Protein AF-A0A813L1Q0-F1 (afdb_monomer)

Nearest PDB structures (foldseek):
  6o0w-assembly1_A  TM=3.152E-01  e=8.231E-01  Vitis rotundifolia

pLDDT: mean 77.48, std 22.41, range [24.61, 98.75]

Secondary structure (DSSP, 8-state):
------------PPPTHHHHHHHHHHHHHHHHHHHHHHH--TTT-S---HHHHHHHHHHH-EEEEHHHHHSGGG-HHHHHHHH-TTSTT--GGGTEEEHHHHHGGGS---------------------------------------------PPPPPPPEEEEEE--SPPTTHHHHH-TT--HHHHHHHHHHHHHHHHHHHHHS-GGGGGG-EEE-HHHHS-SS-HHHHHHHHHTHHHHHHH-SEEEEE--TTGGGBHHHHHHHHHHHHHS-GGGEEEE-TTT-STTTHHHHHHHHHT--GGG-B-SSTHHHHHHHHHHHHHBS-HHHHHHHHHHHHHHHHHHHHHTSSSS-SHHHHHHHHHHHHHTT-HHHHHHHHHHHHHHHHHHHHHHHHH--TT-TTTTTTTS-TTTHHHHHHHHHHHHHHHIIIIIHHHHHHHHHHHB-HHHHHHHHHHHHTTS------------PPPP-

Sequence (476 aa):
MFVSSCKSEALCEPSKVVKHRQKGVDSMLEAKGAEVHAIYDPSKGIASTDPERMAISRVLFRGVAASRVAAPWHDEAAMGKASQFWHPDSKLDEYYAWSTDLTVSTETQTSSSSKHDNKNNNNNNLNNNNHNNNNSNNNNSSNNKSRSRNGRRHPAPIKIAFLSHNWNQPGNWDAVMGKGCSYASIKAAEICGVAKDLAALEFGDYTRWPEIHFWVDKCCIPQGDPELMAWCLDLLEEFIALSDRLVVVLSWSYFERLWCVYEWVCFLVHKKASSITLCSDAFLRSRTLPLLLDSVKNFSLANCKCCVESDRQALEHKVDTYYVSRVAFEQLLKFTAIAFIARDMASKRSASGADAIAPWVELSEECGFADLAVCLTSLVGQLSSWRQDLGMRAGGQEDIQTAVTDAGAGCQEDVQTAIQQKVEAWFAKDIDPLIEALKSDAVRDQARLTSKRMMTRGHGLTTQASTVPDVAAGPR

Radius of gyration: 27.19 Å; Cα contacts (8 Å, |Δi|>4): 478; chains: 1; bounding box: 73×72×100 Å

Foldseek 3Di:
DDDDDDDDDDDDDDDPVVVVVVVVQLVVLVVLLVVLVVLDDLVVPPPDDLVSLLVSVLSLAKWFFLVLVLPCLVPPVSLVLLLVSNDSPRPPVVTIDHSVNLPVLPPPDPDPDDDDDDDDDDDDDDDDDDDDDDDDDDPDPDPPPDPDDPDPDRDHRAAEAEEFEDSDDDPCCCVLVNPPDDPSNLLSVLSLVVLLVVCCVPPVGSVCSSSHTYDYLSSSFNPPDPSSNVVVVVSLLSNLLRHQAYEYADALCQLQALVRLLSVLSNVLQDFLLRYHYSCVSRLDPSNVVSNLCSLLPRASVRHDYPDVVVSVVSVVVLVVWWPDSVLSSLLSSLSSLLNLLLNLQLDPPNPADVSNVSSLVSCVVSVNPLSSVLSVVSRVVSVVLLVVVVVVLDPDDDVVPCPPPPDPPPVVVSSVSSNVVSSVSCVPRPRVVSVVSCVNITDPVSSVSSVVSNPVPPPPPPPPPPDPPDDDDDD

Solvent-accessible surface area (backbone atoms only — not comparable to full-atom values): 28516 Å² total; per-residue (Å²): 142,86,82,84,86,87,85,88,86,80,92,74,83,84,60,79,74,56,59,67,56,47,60,58,51,55,56,50,49,54,50,53,51,49,50,50,52,72,69,55,52,84,91,63,60,89,80,59,56,74,70,52,52,47,53,53,36,40,78,64,36,51,19,37,27,37,57,67,55,42,68,32,62,82,34,67,67,54,39,47,59,56,17,39,69,84,44,92,86,48,71,55,78,83,53,44,52,48,47,62,73,46,60,60,73,77,72,87,73,85,79,77,83,75,89,75,91,77,90,81,79,88,82,90,80,90,84,84,86,84,88,81,92,80,91,75,94,74,90,74,86,74,85,76,83,71,84,73,71,89,67,84,73,66,76,74,68,76,65,32,29,33,51,44,55,61,89,70,72,54,94,59,42,49,79,75,73,34,79,89,62,51,62,45,58,52,51,25,51,38,54,51,50,52,27,22,55,51,17,32,73,75,68,74,36,40,87,48,15,52,73,35,23,31,30,38,64,71,46,67,38,45,78,90,39,72,68,62,25,51,55,49,61,72,43,43,67,48,49,51,58,71,31,70,30,40,38,33,47,46,46,52,58,28,64,43,26,46,65,44,50,47,54,55,53,53,38,55,66,59,45,61,72,87,38,52,46,80,38,31,74,92,43,64,38,88,89,38,40,63,51,36,52,50,33,50,73,68,54,49,79,89,74,30,42,58,97,51,69,75,53,46,60,59,53,50,49,49,46,62,66,35,22,69,36,70,66,37,47,49,50,54,46,41,54,50,49,48,52,52,52,47,50,51,42,68,43,38,84,85,44,76,54,49,76,66,45,46,66,50,29,54,50,26,47,76,71,69,36,56,71,57,22,52,49,49,53,49,46,41,61,46,54,56,52,55,52,50,58,49,50,58,71,76,43,75,93,80,62,76,90,74,49,78,83,75,67,64,79,74,69,66,56,53,59,51,52,53,47,29,53,52,45,53,52,47,40,62,65,68,42,45,59,55,52,52,51,51,47,65,68,17,45,31,69,66,45,50,51,53,36,51,55,64,59,63,62,73,82,62,82,69,79,72,74,75,76,73,76,82,78,79,82,77,88,131

Mean predicted aligned error: 10.97 Å

Organism: Polarella glacialis (NCBI:txid89957)

InterPro domains:
  IPR035897 Toll/interleukin-1 receptor homology (TIR) domain superfamily [G3DSA:3.40.50.10140] (109-310)
  IPR035897 Toll/interleukin-1 receptor homology (TIR) domain superfamily [SSF52200] (218-274)

Structure (mmCIF, N/CA/C/O backbone):
data_AF-A0A813L1Q0-F1
#
_entry.id   AF-A0A813L1Q0-F1
#
loop_
_atom_site.group_PDB
_atom_site.id
_atom_site.type_symbol
_atom_site.label_atom_id
_atom_site.label_alt_id
_atom_site.label_comp_id
_atom_site.label_asym_id
_atom_site.label_entity_id
_atom_site.label_seq_id
_atom_site.pdbx_PDB_ins_code
_atom_site.Cartn_x
_atom_site.Cartn_y
_atom_site.Cartn_z
_atom_site.occupancy
_atom_site.B_iso_or_equiv
_atom_site.auth_seq_id
_atom_site.auth_comp_id
_atom_site.auth_asym_id
_atom_site.auth_atom_id
_atom_site.pdbx_PDB_model_num
ATOM 1 N N . MET A 1 1 ? 5.739 -26.590 -23.202 1.00 33.69 1 MET A N 1
ATOM 2 C CA . MET A 1 1 ? 6.119 -27.997 -22.957 1.00 33.69 1 MET A CA 1
ATOM 3 C C . MET A 1 1 ? 7.527 -28.002 -22.403 1.00 33.69 1 MET A C 1
ATOM 5 O O . MET A 1 1 ? 8.412 -27.624 -23.144 1.00 33.69 1 MET A O 1
ATOM 9 N N . PHE A 1 2 ? 7.682 -28.304 -21.114 1.00 28.30 2 PHE A N 1
ATOM 10 C CA . PHE A 1 2 ? 8.849 -28.894 -20.438 1.00 28.30 2 PHE A CA 1
ATOM 11 C C . PHE A 1 2 ? 8.583 -28.728 -18.935 1.00 28.30 2 PHE A C 1
ATOM 13 O O . PHE A 1 2 ? 8.821 -27.671 -18.363 1.00 28.30 2 PHE A O 1
ATOM 20 N N . VAL A 1 3 ? 8.006 -29.758 -18.315 1.00 25.67 3 VAL A N 1
ATOM 21 C CA . VAL A 1 3 ? 7.976 -29.919 -16.857 1.00 25.67 3 VAL A CA 1
ATOM 22 C C . VAL A 1 3 ? 8.558 -31.301 -16.602 1.00 25.67 3 VAL A C 1
ATOM 24 O O . VAL A 1 3 ? 7.920 -32.313 -16.886 1.00 25.67 3 VAL A O 1
ATOM 27 N N . SER A 1 4 ? 9.819 -31.325 -16.177 1.00 25.67 4 SER A N 1
ATOM 28 C CA . SER A 1 4 ? 10.521 -32.536 -15.760 1.00 25.67 4 SER A CA 1
ATOM 29 C C . SER A 1 4 ? 10.165 -32.838 -14.305 1.00 25.67 4 SER A C 1
ATOM 31 O O . SER A 1 4 ? 10.229 -31.965 -13.442 1.00 25.67 4 SER A O 1
ATOM 33 N N . SER A 1 5 ? 9.744 -34.076 -14.068 1.00 27.94 5 SER A N 1
ATOM 34 C CA . SER A 1 5 ? 9.285 -34.623 -12.795 1.00 27.94 5 SER A CA 1
ATOM 35 C C . SER A 1 5 ? 10.473 -35.059 -11.934 1.00 27.94 5 SER A C 1
ATOM 37 O O . SER A 1 5 ? 11.123 -36.048 -12.262 1.00 27.94 5 SER A O 1
ATOM 39 N N . CYS A 1 6 ? 10.692 -34.407 -10.790 1.00 24.61 6 CYS A N 1
ATOM 40 C CA . CYS A 1 6 ? 11.502 -34.952 -9.697 1.00 24.61 6 CYS A CA 1
ATOM 41 C C . CYS A 1 6 ? 10.579 -35.487 -8.593 1.00 24.61 6 CYS A C 1
ATOM 43 O O . CYS A 1 6 ? 9.930 -34.719 -7.887 1.00 24.61 6 CYS A O 1
ATOM 45 N N . LYS A 1 7 ? 10.534 -36.815 -8.442 1.00 30.59 7 LYS A N 1
ATOM 46 C CA . LYS A 1 7 ? 9.985 -37.519 -7.275 1.00 30.59 7 LYS A CA 1
ATOM 47 C C . LYS A 1 7 ? 11.082 -38.395 -6.677 1.00 30.59 7 LYS A C 1
ATOM 49 O O . LYS A 1 7 ? 11.454 -39.374 -7.311 1.00 30.59 7 LYS A O 1
ATOM 54 N N . SER A 1 8 ? 11.515 -38.081 -5.457 1.00 27.61 8 SER A N 1
ATOM 55 C CA . SER A 1 8 ? 11.885 -39.063 -4.424 1.00 27.61 8 SER A CA 1
ATOM 56 C C . SER A 1 8 ? 12.266 -38.328 -3.132 1.00 27.61 8 SER A C 1
ATOM 58 O O . SER A 1 8 ? 13.352 -37.760 -3.053 1.00 27.61 8 SER A O 1
ATOM 60 N N . GLU A 1 9 ? 11.408 -38.368 -2.113 1.00 30.14 9 GLU A N 1
ATOM 61 C CA . GLU A 1 9 ? 11.810 -38.097 -0.728 1.00 30.14 9 GLU A CA 1
ATOM 62 C C . GLU A 1 9 ? 11.663 -39.386 0.078 1.00 30.14 9 GLU A C 1
ATOM 64 O O . GLU A 1 9 ? 10.601 -40.009 0.117 1.00 30.14 9 GLU A O 1
ATOM 69 N N . ALA A 1 10 ? 12.781 -39.804 0.666 1.00 29.22 10 ALA A N 1
ATOM 70 C CA . ALA A 1 10 ? 12.874 -40.914 1.594 1.00 29.22 10 ALA A CA 1
ATOM 71 C C . ALA A 1 10 ? 12.484 -40.439 3.002 1.00 29.22 10 ALA A C 1
ATOM 73 O O . ALA A 1 10 ? 12.915 -39.380 3.456 1.00 29.22 10 ALA A O 1
ATOM 74 N N . LEU A 1 11 ? 11.681 -41.248 3.693 1.00 29.25 11 LEU A N 1
ATOM 75 C CA . LEU A 1 11 ? 11.296 -41.055 5.090 1.00 29.25 11 LEU A CA 1
ATOM 76 C C . LEU A 1 11 ? 12.528 -41.203 5.994 1.00 29.25 11 LEU A C 1
ATOM 78 O O . LEU A 1 11 ? 13.115 -42.280 6.079 1.00 29.25 11 LEU A O 1
ATOM 82 N N . CYS A 1 12 ? 12.908 -40.120 6.670 1.00 30.31 12 CYS A N 1
ATOM 83 C CA . CYS A 1 12 ? 13.962 -40.098 7.680 1.00 30.31 12 CYS A CA 1
ATOM 84 C C . CYS A 1 12 ? 13.307 -39.994 9.068 1.00 30.31 12 CYS A C 1
ATOM 86 O O . CYS A 1 12 ? 12.545 -39.059 9.320 1.00 30.31 12 CYS A O 1
ATOM 88 N N . GLU A 1 13 ? 13.561 -40.957 9.959 1.00 31.22 13 GLU A N 1
ATOM 89 C CA . GLU A 1 13 ? 13.036 -40.926 11.330 1.00 31.22 13 GLU A CA 1
ATOM 90 C C . GLU A 1 13 ? 13.656 -39.777 12.155 1.00 31.22 13 GLU A C 1
ATOM 92 O O . GLU A 1 13 ? 14.865 -39.532 12.076 1.00 31.22 13 GLU A O 1
ATOM 97 N N . PRO A 1 14 ? 12.871 -39.072 12.992 1.00 34.09 14 PRO A N 1
ATOM 98 C CA . PRO A 1 14 ? 13.373 -37.950 13.775 1.00 34.09 14 PRO A CA 1
ATOM 99 C C . PRO A 1 14 ? 14.296 -38.395 14.923 1.00 34.09 14 PRO A C 1
ATOM 101 O O . PRO A 1 14 ? 13.927 -39.164 15.812 1.00 34.09 14 PRO A O 1
ATOM 104 N N . SER A 1 15 ? 15.507 -37.833 14.928 1.00 39.00 15 SER A N 1
ATOM 105 C CA . SER A 1 15 ? 16.530 -37.989 15.971 1.00 39.00 15 SER A CA 1
ATOM 106 C C . SER A 1 15 ? 16.038 -37.569 17.368 1.00 39.00 15 SER A C 1
ATOM 108 O O . SER A 1 15 ? 15.312 -36.586 17.531 1.00 39.00 15 SER A O 1
ATOM 110 N N . LYS A 1 16 ? 16.519 -38.261 18.415 1.00 40.25 16 LYS A N 1
ATOM 111 C CA . LYS A 1 16 ? 16.224 -38.004 19.845 1.00 40.25 16 LYS A CA 1
ATOM 112 C C . LYS A 1 16 ? 16.522 -36.565 20.310 1.00 40.25 16 LYS A C 1
ATOM 114 O O . LYS A 1 16 ? 15.974 -36.142 21.324 1.00 40.25 16 LYS A O 1
ATOM 119 N N . VAL A 1 17 ? 17.322 -35.802 19.560 1.00 41.31 17 VAL A N 1
ATOM 120 C CA . VAL A 1 17 ? 17.617 -34.376 19.815 1.00 41.31 17 VAL A CA 1
ATOM 121 C C . VAL A 1 17 ? 16.367 -33.487 19.680 1.00 41.31 17 VAL A C 1
ATOM 123 O O . VAL A 1 17 ? 16.271 -32.456 20.340 1.00 41.31 17 VAL A O 1
ATOM 126 N N . VAL A 1 18 ? 15.360 -33.910 18.908 1.00 47.03 18 VAL A N 1
ATOM 127 C CA . VAL A 1 18 ? 14.119 -33.142 18.693 1.00 47.03 18 VAL A CA 1
ATOM 128 C C . VAL A 1 18 ? 13.242 -33.084 19.956 1.00 47.03 18 VAL A C 1
ATOM 130 O O . VAL A 1 18 ? 12.602 -32.068 20.215 1.00 47.03 18 VAL A O 1
ATOM 133 N N . LYS A 1 19 ? 13.258 -34.120 20.809 1.00 44.34 19 LYS A N 1
ATOM 134 C CA . LYS A 1 19 ? 12.325 -34.223 21.950 1.00 44.34 19 LYS A CA 1
ATOM 135 C C . LYS A 1 19 ? 12.599 -33.230 23.085 1.00 44.34 19 LYS A C 1
ATOM 137 O O . LYS A 1 19 ? 11.656 -32.759 23.712 1.00 44.34 19 LYS A O 1
ATOM 142 N N . HIS A 1 20 ? 13.862 -32.890 23.353 1.00 46.22 20 HIS A N 1
ATOM 143 C CA . HIS A 1 20 ? 14.191 -31.914 24.403 1.00 46.22 20 HIS A CA 1
ATOM 144 C C . HIS A 1 20 ? 13.903 -30.472 23.984 1.00 46.22 20 HIS A C 1
ATOM 146 O O . HIS A 1 20 ? 13.525 -29.667 24.830 1.00 46.22 20 HIS A O 1
ATOM 152 N N . ARG A 1 21 ? 14.033 -30.158 22.689 1.00 44.69 21 ARG A N 1
ATOM 153 C CA . ARG A 1 21 ? 13.688 -28.837 22.155 1.00 44.69 21 ARG A CA 1
ATOM 154 C C . ARG A 1 21 ? 12.174 -28.611 22.172 1.00 44.69 21 ARG A C 1
ATOM 156 O O . ARG A 1 21 ? 11.744 -27.526 22.536 1.00 44.69 21 ARG A O 1
ATOM 163 N N . GLN A 1 22 ? 11.391 -29.653 21.884 1.00 47.88 22 GLN A N 1
ATOM 164 C CA . GLN A 1 22 ? 9.927 -29.590 21.885 1.00 47.88 22 GLN A CA 1
ATOM 165 C C . GLN A 1 22 ? 9.352 -29.206 23.261 1.00 47.88 22 GLN A C 1
ATOM 167 O O . GLN A 1 22 ? 8.573 -28.270 23.356 1.00 47.88 22 GLN A O 1
ATOM 172 N N . LYS A 1 23 ? 9.828 -29.829 24.351 1.00 56.72 23 LYS A N 1
ATOM 173 C CA . LYS A 1 23 ? 9.300 -29.570 25.705 1.00 56.72 23 LYS A CA 1
ATOM 174 C C . LYS A 1 23 ? 9.522 -28.129 26.200 1.00 56.72 23 LYS A C 1
ATOM 176 O O . LYS A 1 23 ? 8.751 -27.638 27.016 1.00 56.72 23 LYS A O 1
ATOM 181 N N . GLY A 1 24 ? 10.589 -27.467 25.741 1.00 61.06 24 GLY A N 1
ATOM 182 C CA . GLY A 1 24 ? 10.847 -26.057 26.060 1.00 61.06 24 GLY A CA 1
ATOM 183 C C . GLY A 1 24 ? 9.941 -25.098 25.285 1.00 61.06 24 GLY A C 1
ATOM 184 O O . GLY A 1 24 ? 9.500 -24.101 25.847 1.00 61.06 24 GLY A O 1
ATOM 185 N N . VAL A 1 25 ? 9.636 -25.434 24.028 1.00 48.34 25 VAL A N 1
ATOM 186 C CA . VAL A 1 25 ? 8.703 -24.685 23.175 1.00 48.34 25 VAL A CA 1
ATOM 187 C C . VAL A 1 25 ? 7.291 -24.769 23.753 1.00 48.34 25 VAL A C 1
ATOM 189 O O . VAL A 1 25 ? 6.705 -23.735 24.048 1.00 48.34 25 VAL A O 1
ATOM 192 N N . ASP A 1 26 ? 6.792 -25.973 24.046 1.00 47.88 26 ASP A N 1
ATOM 193 C CA . ASP A 1 26 ? 5.422 -26.170 24.546 1.00 47.88 26 ASP A CA 1
ATOM 194 C C . ASP A 1 26 ? 5.159 -25.377 25.851 1.00 47.88 26 ASP A C 1
ATOM 196 O O . ASP A 1 26 ? 4.150 -24.688 25.976 1.00 47.88 26 ASP A O 1
ATOM 200 N N . SER A 1 27 ? 6.118 -25.363 26.789 1.00 64.25 27 SER A N 1
ATOM 201 C CA . S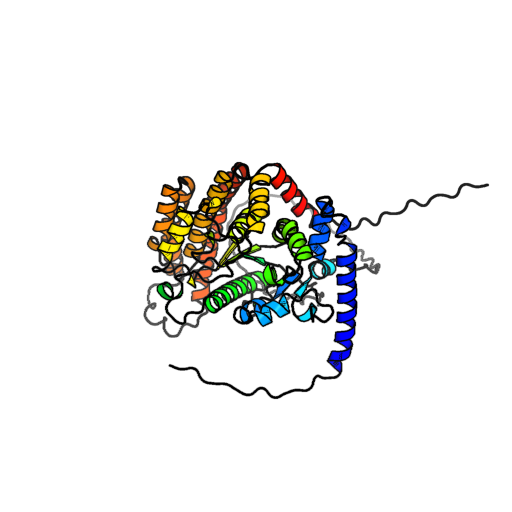ER A 1 27 ? 6.011 -24.591 28.042 1.00 64.25 27 SER A CA 1
ATOM 202 C C . SER A 1 27 ? 6.008 -23.072 27.833 1.00 64.25 27 SER A C 1
ATOM 204 O O . SER A 1 27 ? 5.374 -22.353 28.606 1.00 64.25 27 SER A O 1
ATOM 206 N N . MET A 1 28 ? 6.731 -22.563 26.833 1.00 56.03 28 MET A N 1
ATOM 207 C CA . MET A 1 28 ? 6.727 -21.135 26.508 1.00 56.03 28 MET A CA 1
ATOM 208 C C . MET A 1 28 ? 5.405 -20.728 25.846 1.00 56.03 28 MET A C 1
ATOM 210 O O . MET A 1 28 ? 4.895 -19.642 26.114 1.00 56.03 28 MET A O 1
ATOM 214 N N . LEU A 1 29 ? 4.840 -21.602 25.009 1.00 51.16 29 LEU A N 1
ATOM 215 C CA . LEU A 1 29 ? 3.561 -21.374 24.339 1.00 51.16 29 LEU A CA 1
ATOM 216 C C . LEU A 1 29 ? 2.393 -21.375 25.325 1.00 51.16 29 LEU A C 1
ATOM 218 O O . LEU A 1 29 ? 1.555 -20.480 25.252 1.00 51.16 29 LEU A O 1
ATOM 222 N N . GLU A 1 30 ? 2.379 -22.290 26.298 1.00 62.97 30 GLU A N 1
ATOM 223 C CA . GLU A 1 30 ? 1.413 -22.256 27.404 1.00 62.97 30 GLU A CA 1
ATOM 224 C C . GLU A 1 30 ? 1.516 -20.950 28.206 1.00 62.97 30 GLU A C 1
ATOM 226 O O . GLU A 1 30 ? 0.495 -20.344 28.526 1.00 62.97 30 GLU A O 1
ATOM 231 N N . ALA A 1 31 ? 2.734 -20.470 28.481 1.00 69.19 31 ALA A N 1
ATOM 232 C CA . ALA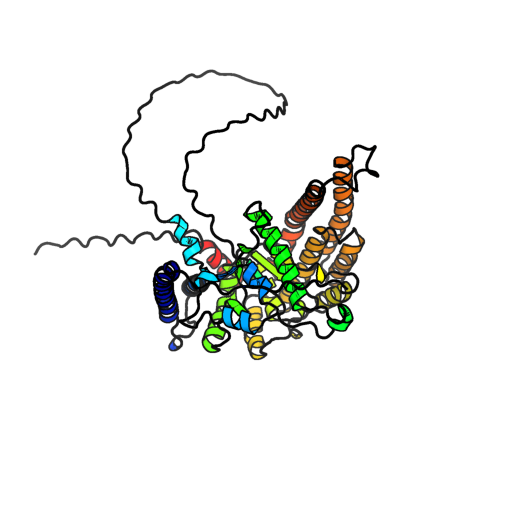 A 1 31 ? 2.943 -19.213 29.199 1.00 69.19 31 ALA A CA 1
ATOM 233 C C . ALA A 1 31 ? 2.459 -17.988 28.400 1.00 69.19 31 ALA A C 1
ATOM 235 O O . ALA A 1 31 ? 1.763 -17.140 28.957 1.00 69.19 31 ALA A O 1
ATOM 236 N N . LYS A 1 32 ? 2.766 -17.912 27.096 1.00 63.72 32 LYS A N 1
ATOM 237 C CA . LYS A 1 32 ? 2.299 -16.828 26.210 1.00 63.72 32 LYS A CA 1
ATOM 238 C C . LYS A 1 32 ? 0.779 -16.879 26.015 1.00 63.72 32 LYS A C 1
ATOM 240 O O . LYS A 1 32 ? 0.122 -15.845 26.078 1.00 63.72 32 LYS A O 1
ATOM 245 N N . GLY A 1 33 ? 0.199 -18.068 25.842 1.00 65.31 33 GLY A N 1
ATOM 246 C CA . GLY A 1 33 ? -1.252 -18.258 25.781 1.00 65.31 33 GLY A CA 1
ATOM 247 C C . GLY A 1 33 ? -1.946 -17.839 27.079 1.00 65.31 33 GLY A C 1
ATOM 248 O O . GLY A 1 33 ? -2.956 -17.142 27.038 1.00 65.31 33 GLY A O 1
ATOM 249 N N . ALA A 1 34 ? -1.370 -18.181 28.234 1.00 69.19 34 ALA A N 1
ATOM 250 C CA . ALA A 1 34 ? -1.861 -17.738 29.535 1.00 69.19 34 ALA A CA 1
ATOM 251 C C . ALA A 1 34 ? -1.750 -16.216 29.718 1.00 69.19 34 ALA A C 1
ATOM 253 O O . ALA A 1 34 ? -2.662 -15.620 30.280 1.00 69.19 34 ALA A O 1
ATOM 254 N N . GLU A 1 35 ? -0.686 -15.576 29.223 1.00 68.44 35 GLU A N 1
ATOM 255 C CA . GLU A 1 35 ? -0.548 -14.114 29.227 1.00 68.44 35 GLU A CA 1
ATOM 256 C C . GLU A 1 35 ? -1.637 -13.454 28.373 1.00 68.44 35 GLU A C 1
ATOM 258 O O . GLU A 1 35 ? -2.305 -12.529 28.833 1.00 68.44 35 GLU A O 1
ATOM 263 N N . VAL A 1 36 ? -1.895 -13.981 27.172 1.00 65.75 36 VAL A N 1
ATOM 264 C CA . VAL A 1 36 ? -2.982 -13.491 26.316 1.00 65.75 36 VAL A CA 1
ATOM 265 C C . VAL A 1 36 ? -4.347 -13.696 26.971 1.00 65.75 36 VAL A C 1
ATOM 267 O O . VAL A 1 36 ? -5.150 -12.770 26.973 1.00 65.75 36 VAL A O 1
ATOM 270 N N . HIS A 1 37 ? -4.616 -14.856 27.572 1.00 67.06 37 HIS A N 1
ATOM 271 C CA . HIS A 1 37 ? -5.869 -15.102 28.292 1.00 67.06 37 HIS A CA 1
ATOM 272 C C . HIS A 1 37 ? -6.002 -14.272 29.575 1.00 67.06 37 HIS A C 1
ATOM 274 O O . HIS A 1 37 ? -7.110 -13.904 29.942 1.00 67.06 37 HIS A O 1
ATOM 280 N N . ALA A 1 38 ? -4.901 -13.949 30.257 1.00 68.06 38 ALA A N 1
ATOM 281 C CA . ALA A 1 38 ? -4.917 -13.065 31.422 1.00 68.06 38 ALA A CA 1
ATOM 282 C C . ALA A 1 38 ? -5.221 -11.611 31.033 1.00 68.06 38 ALA A C 1
ATOM 284 O O . ALA A 1 38 ? -5.825 -10.869 31.806 1.00 68.06 38 ALA A O 1
ATOM 285 N N . ILE A 1 39 ? -4.803 -11.218 29.831 1.00 67.88 39 ILE A N 1
ATOM 286 C CA . ILE A 1 39 ? -5.112 -9.934 29.208 1.00 67.88 39 ILE A CA 1
ATOM 287 C C . ILE A 1 39 ? -6.553 -9.906 28.667 1.00 67.88 39 ILE A C 1
ATOM 289 O O . ILE A 1 39 ? -7.223 -8.874 28.715 1.00 67.88 39 ILE A O 1
ATOM 293 N N . TYR A 1 40 ? -7.025 -11.030 28.131 1.00 64.62 40 TYR A N 1
ATOM 294 C CA . TYR A 1 40 ? -8.321 -11.161 27.481 1.00 64.62 40 TYR A CA 1
ATOM 295 C C . TYR A 1 40 ? -9.420 -11.518 28.488 1.00 64.62 40 TYR A C 1
ATOM 297 O O . TYR A 1 40 ? -9.614 -12.676 28.851 1.00 64.62 40 TYR A O 1
ATOM 305 N N . ASP A 1 41 ? -10.183 -10.506 28.900 1.00 70.12 41 ASP A N 1
ATOM 306 C CA . ASP A 1 41 ? -11.419 -10.683 29.660 1.00 70.12 41 ASP A CA 1
ATOM 307 C C . ASP A 1 41 ? -12.633 -10.333 28.776 1.00 70.12 41 ASP A C 1
ATOM 309 O O . ASP A 1 41 ? -12.976 -9.150 28.651 1.00 70.12 41 ASP A O 1
ATOM 313 N N . PRO A 1 42 ? -13.312 -11.328 28.166 1.00 63.25 42 PRO A N 1
ATOM 314 C CA . PRO A 1 42 ? -14.451 -11.080 27.280 1.00 63.25 42 PRO A CA 1
ATOM 315 C C . PRO A 1 42 ? -15.612 -10.371 27.991 1.00 63.25 42 PRO A C 1
ATOM 317 O O . PRO A 1 42 ? -16.420 -9.711 27.341 1.00 63.25 42 PRO A O 1
ATOM 320 N N . SER A 1 43 ? -15.677 -10.432 29.328 1.00 66.44 43 SER A N 1
ATOM 321 C CA . SER A 1 43 ? -16.720 -9.755 30.104 1.00 66.44 43 SER A CA 1
ATOM 322 C C . SER A 1 43 ? -16.507 -8.244 30.237 1.00 66.44 43 SER A C 1
ATOM 324 O O . SER A 1 43 ? -17.465 -7.513 30.495 1.00 66.44 43 SER A O 1
ATOM 326 N N . LYS A 1 44 ? -15.274 -7.754 30.050 1.00 63.88 44 LYS A N 1
ATOM 327 C CA . LYS A 1 44 ? -14.934 -6.330 30.206 1.00 63.88 44 LYS A CA 1
ATOM 328 C C . LYS A 1 44 ? -15.038 -5.525 28.911 1.00 63.88 44 LYS A C 1
ATOM 330 O O . LYS A 1 44 ? -15.047 -4.295 28.972 1.00 63.88 44 LYS A O 1
ATOM 335 N N . GLY A 1 45 ? -15.125 -6.193 27.757 1.00 64.06 45 GLY A N 1
ATOM 336 C CA . GLY A 1 45 ? -14.961 -5.548 26.453 1.00 64.06 45 GLY A CA 1
ATOM 337 C C . GLY A 1 45 ? -13.613 -4.819 26.335 1.00 64.06 45 GLY A C 1
ATOM 338 O O . GLY A 1 45 ? -12.776 -4.859 27.237 1.00 64.06 45 GLY A O 1
ATOM 339 N N . ILE A 1 46 ? -13.383 -4.105 25.231 1.00 57.91 46 ILE A N 1
ATOM 340 C CA . ILE A 1 46 ? -12.178 -3.269 25.077 1.00 57.91 46 ILE A CA 1
ATOM 341 C C . ILE A 1 46 ? -12.396 -1.913 25.755 1.00 57.91 46 ILE A C 1
ATOM 343 O O . ILE A 1 46 ? -12.337 -0.858 25.130 1.00 57.91 46 ILE A O 1
ATOM 347 N N . ALA A 1 47 ? -12.664 -1.916 27.058 1.00 53.09 47 ALA A N 1
ATOM 348 C CA . ALA A 1 47 ? -12.667 -0.702 27.874 1.00 53.09 47 ALA A CA 1
ATOM 349 C C . ALA A 1 47 ? -11.241 -0.350 28.341 1.00 53.09 47 ALA A C 1
ATOM 351 O O . ALA A 1 47 ? -11.022 0.036 29.487 1.00 53.09 47 ALA A O 1
ATOM 352 N N . SER A 1 48 ? -10.253 -0.526 27.465 1.00 63.72 48 SER A N 1
ATOM 353 C CA . SER A 1 48 ? -8.842 -0.355 27.793 1.00 63.72 48 SER A CA 1
ATOM 354 C C . SER A 1 48 ? -8.332 0.987 27.286 1.00 63.72 48 SER A C 1
ATOM 356 O O . SER A 1 48 ? -8.590 1.381 26.147 1.00 63.72 48 SER A O 1
ATOM 358 N N . THR A 1 49 ? -7.559 1.676 28.115 1.00 77.19 49 THR A N 1
ATOM 359 C CA . THR A 1 49 ? -6.869 2.914 27.725 1.00 77.19 49 THR A CA 1
ATOM 360 C C . THR A 1 49 ? -5.885 2.665 26.561 1.00 77.19 49 THR A C 1
ATOM 362 O O . THR A 1 49 ? -5.345 1.565 26.449 1.00 77.19 49 THR A O 1
ATOM 365 N N . ASP A 1 50 ? -5.580 3.669 25.720 1.00 79.50 50 ASP A N 1
ATOM 366 C CA . ASP A 1 50 ? -4.583 3.548 24.622 1.00 79.50 50 ASP A CA 1
ATOM 367 C C . ASP A 1 50 ? -3.273 2.810 25.011 1.00 79.50 50 ASP A C 1
ATOM 369 O O . ASP A 1 50 ? -2.756 2.024 24.214 1.00 79.50 50 ASP A O 1
ATOM 373 N N . PRO A 1 51 ? -2.686 3.035 26.209 1.00 83.44 51 PRO A N 1
ATOM 374 C CA . PRO A 1 51 ? -1.464 2.351 26.629 1.00 83.44 51 PRO A CA 1
ATOM 375 C C . PRO A 1 51 ? -1.635 0.841 26.795 1.00 83.44 51 PRO A C 1
ATOM 377 O O . PRO A 1 51 ? -0.730 0.086 26.450 1.00 83.44 51 PRO A O 1
ATOM 380 N N . GLU A 1 52 ? -2.778 0.421 27.329 1.00 84.50 52 GLU A N 1
ATOM 381 C CA . GLU A 1 52 ? -3.104 -0.983 27.539 1.00 84.50 52 GLU A CA 1
ATOM 382 C C . GLU A 1 52 ? -3.313 -1.662 26.187 1.00 84.50 52 GLU A C 1
ATOM 384 O O . GLU A 1 52 ? -2.620 -2.630 25.898 1.00 84.50 52 GLU A O 1
ATOM 389 N N . ARG A 1 53 ? -4.103 -1.063 25.284 1.00 87.62 53 ARG A N 1
ATOM 390 C CA . ARG A 1 53 ? -4.273 -1.554 23.901 1.00 87.62 53 ARG A CA 1
ATOM 391 C C . ARG A 1 53 ? -2.945 -1.808 23.197 1.00 87.62 53 ARG A C 1
ATOM 393 O O . ARG A 1 53 ? -2.756 -2.851 22.575 1.00 87.62 53 ARG A O 1
ATOM 400 N N . MET A 1 54 ? -1.996 -0.881 23.321 1.00 87.69 54 MET A N 1
ATOM 401 C CA . MET A 1 54 ? -0.674 -1.030 22.715 1.00 87.69 54 MET A CA 1
ATOM 402 C C . MET A 1 54 ? 0.161 -2.136 23.377 1.00 87.69 54 MET A C 1
ATOM 404 O O . MET A 1 54 ? 0.859 -2.869 22.679 1.00 87.69 54 MET A O 1
ATOM 408 N N . ALA A 1 55 ? 0.110 -2.276 24.704 1.00 85.38 55 ALA A N 1
ATOM 409 C CA . ALA A 1 55 ? 0.807 -3.354 25.410 1.00 85.38 55 ALA A CA 1
ATOM 410 C C . ALA A 1 55 ? 0.283 -4.728 24.969 1.00 85.38 55 ALA A C 1
ATOM 412 O O . ALA A 1 55 ? 1.066 -5.593 24.576 1.00 85.38 55 ALA A O 1
ATOM 413 N N . ILE A 1 56 ? -1.041 -4.867 24.921 1.00 85.00 56 ILE A N 1
ATOM 414 C CA . ILE A 1 56 ? -1.737 -6.042 24.397 1.00 85.00 56 ILE A CA 1
ATOM 415 C C . ILE A 1 56 ? -1.309 -6.316 22.960 1.00 85.00 56 ILE A C 1
ATOM 417 O O . ILE A 1 56 ? -0.915 -7.427 22.623 1.00 85.00 56 ILE A O 1
ATOM 421 N N . SER A 1 57 ? -1.324 -5.287 22.116 1.00 89.19 57 SER A N 1
ATOM 422 C CA . SER A 1 57 ? -0.969 -5.422 20.707 1.00 89.19 57 SER A CA 1
ATOM 423 C C . SER A 1 57 ? 0.473 -5.862 20.513 1.00 89.19 57 SER A C 1
ATOM 425 O O . SER A 1 57 ? 0.741 -6.584 19.565 1.00 89.19 57 SER A O 1
ATOM 427 N N . ARG A 1 58 ? 1.406 -5.499 21.402 1.00 87.12 58 ARG A N 1
ATOM 428 C CA . ARG A 1 58 ? 2.789 -5.999 21.346 1.00 87.12 58 ARG A CA 1
ATOM 429 C C . ARG A 1 58 ? 2.863 -7.488 21.639 1.00 87.12 58 ARG A C 1
ATOM 431 O O . ARG A 1 58 ? 3.444 -8.207 20.833 1.00 87.12 58 ARG A O 1
ATOM 438 N N . VAL A 1 59 ? 2.240 -7.964 22.715 1.00 82.94 59 VAL A N 1
ATOM 439 C CA . VAL A 1 59 ? 2.123 -9.415 22.980 1.00 82.94 59 VAL A CA 1
ATOM 440 C C . VAL A 1 59 ? 1.477 -10.108 21.774 1.00 82.94 59 VAL A C 1
ATOM 442 O O . VAL A 1 59 ? 1.942 -11.141 21.298 1.00 82.94 59 VAL A O 1
ATOM 445 N N . LEU A 1 60 ? 0.466 -9.426 21.234 1.00 85.00 60 LEU A N 1
ATOM 446 C CA . LEU A 1 60 ? -0.227 -9.635 19.976 1.00 85.00 60 LEU A CA 1
ATOM 447 C C . LEU A 1 60 ? 0.699 -9.871 18.791 1.00 85.00 60 LEU A C 1
ATOM 449 O O . LEU A 1 60 ? 0.480 -10.770 18.002 1.00 85.00 60 LEU A O 1
ATOM 453 N N . PHE A 1 61 ? 1.660 -8.986 18.567 1.00 88.06 61 PHE A N 1
ATOM 454 C CA . PHE A 1 61 ? 2.250 -8.739 17.257 1.00 88.06 61 PHE A CA 1
ATOM 455 C C . PHE A 1 61 ? 3.312 -9.778 16.873 1.00 88.06 61 PHE A C 1
ATOM 457 O O . PHE A 1 61 ? 4.286 -10.007 17.593 1.00 88.06 61 PHE A O 1
ATOM 464 N N . ARG A 1 62 ? 3.127 -10.388 15.696 1.00 86.12 62 ARG A N 1
ATOM 465 C CA . ARG A 1 62 ? 3.940 -11.488 15.162 1.00 86.12 62 ARG A CA 1
ATOM 466 C C . ARG A 1 62 ? 4.132 -11.331 13.664 1.00 86.12 62 ARG A C 1
ATOM 468 O O . ARG A 1 62 ? 3.216 -10.913 12.962 1.00 86.12 62 ARG A O 1
ATOM 475 N N . GLY A 1 63 ? 5.316 -11.691 13.188 1.00 86.88 63 GLY A N 1
ATOM 476 C CA . GLY A 1 63 ? 5.613 -11.787 11.763 1.00 86.88 63 GLY A CA 1
ATOM 477 C C . GLY A 1 63 ? 5.701 -13.244 11.317 1.00 86.88 63 GLY A C 1
ATOM 478 O O . GLY A 1 63 ? 6.214 -14.083 12.051 1.00 86.88 63 GLY A O 1
ATOM 479 N N . VAL A 1 64 ? 5.238 -13.528 10.104 1.00 88.88 64 VAL A N 1
ATOM 480 C CA . VAL A 1 64 ? 5.395 -14.793 9.379 1.00 88.88 64 VAL A CA 1
ATOM 481 C C . VAL A 1 64 ? 6.586 -14.666 8.438 1.00 88.88 64 VAL A C 1
ATOM 483 O O . VAL A 1 64 ? 6.647 -13.729 7.642 1.00 88.88 64 VAL A O 1
ATOM 486 N N . ALA A 1 65 ? 7.513 -15.618 8.472 1.00 89.50 65 ALA A N 1
ATOM 487 C CA . ALA A 1 65 ? 8.635 -15.643 7.536 1.00 89.50 65 ALA A CA 1
ATOM 488 C C . ALA A 1 65 ? 8.164 -15.684 6.063 1.00 89.50 65 ALA A C 1
ATOM 490 O O . ALA A 1 65 ? 7.257 -16.436 5.703 1.00 89.50 65 ALA A O 1
ATOM 491 N N . ALA A 1 66 ? 8.813 -14.938 5.172 1.00 88.75 66 ALA A N 1
ATOM 492 C CA . ALA A 1 66 ? 8.437 -14.787 3.765 1.00 88.75 66 ALA A CA 1
ATOM 493 C C . ALA A 1 66 ? 8.397 -16.121 3.013 1.00 88.75 66 ALA A C 1
ATOM 495 O O . ALA A 1 66 ? 7.528 -16.343 2.174 1.00 88.75 66 ALA A O 1
ATOM 496 N N . SER A 1 67 ? 9.305 -17.040 3.347 1.00 84.25 67 SER A N 1
ATOM 497 C CA . SER A 1 67 ? 9.321 -18.404 2.800 1.00 84.25 67 SER A CA 1
ATOM 498 C C . SER A 1 67 ? 8.054 -19.197 3.131 1.00 84.25 67 SER A C 1
ATOM 500 O O . SER A 1 67 ? 7.622 -20.044 2.347 1.00 84.25 67 SER A O 1
ATOM 502 N N . ARG A 1 68 ? 7.432 -18.894 4.274 1.00 83.12 68 ARG A N 1
ATOM 503 C CA . ARG A 1 68 ? 6.156 -19.455 4.723 1.00 83.12 68 ARG A CA 1
ATOM 504 C C . ARG A 1 68 ? 4.968 -18.664 4.227 1.00 83.12 68 ARG A C 1
ATOM 506 O O . ARG A 1 68 ? 3.893 -19.228 4.161 1.00 83.12 68 ARG A O 1
ATOM 513 N N . VAL A 1 69 ? 5.141 -17.400 3.861 1.00 78.88 69 VAL A N 1
ATOM 514 C CA . VAL A 1 69 ? 4.099 -16.666 3.153 1.00 78.88 69 VAL A CA 1
ATOM 515 C C . VAL A 1 69 ? 4.033 -17.169 1.723 1.00 78.88 69 VAL A C 1
ATOM 517 O O . VAL A 1 69 ? 2.967 -17.576 1.323 1.00 78.88 69 VAL A O 1
ATOM 520 N N . ALA A 1 70 ? 5.127 -17.245 0.963 1.00 72.38 70 ALA A N 1
ATOM 521 C CA . ALA A 1 70 ? 5.086 -17.525 -0.478 1.00 72.38 70 ALA A CA 1
ATOM 522 C C . ALA A 1 70 ? 4.593 -18.940 -0.865 1.00 72.38 70 ALA A C 1
ATOM 524 O O . ALA A 1 70 ? 3.931 -19.089 -1.891 1.00 72.38 70 ALA A O 1
ATOM 525 N N . ALA A 1 71 ? 4.884 -19.979 -0.075 1.00 66.06 71 ALA A N 1
ATOM 526 C CA . ALA A 1 71 ? 4.523 -21.363 -0.417 1.00 66.06 71 ALA A CA 1
ATOM 527 C C . ALA A 1 71 ? 3.014 -21.704 -0.256 1.00 66.06 71 ALA A C 1
ATOM 529 O O . ALA A 1 71 ? 2.473 -22.397 -1.118 1.00 66.06 71 ALA A O 1
ATOM 530 N N . PRO A 1 72 ? 2.306 -21.232 0.793 1.00 58.12 72 PRO A N 1
ATOM 531 C CA . PRO A 1 72 ? 0.925 -21.630 1.092 1.00 58.12 72 PRO A CA 1
ATOM 532 C C . PRO A 1 72 ? -0.193 -20.882 0.365 1.00 58.12 72 PRO A C 1
ATOM 534 O O . PRO A 1 72 ? -1.344 -21.248 0.567 1.00 58.12 72 PRO A O 1
ATOM 537 N N . TRP A 1 73 ? 0.059 -19.876 -0.484 1.00 64.81 73 TRP A N 1
ATOM 538 C CA . TRP A 1 73 ? -1.048 -19.133 -1.140 1.00 64.81 73 TRP A CA 1
ATOM 539 C C . TRP A 1 73 ? -1.974 -20.026 -1.971 1.00 64.81 73 TRP A C 1
ATOM 541 O O . TRP A 1 73 ? -3.097 -19.636 -2.281 1.00 64.81 73 TRP A O 1
ATOM 551 N N . HIS A 1 74 ? -1.495 -21.210 -2.343 1.00 59.06 74 HIS A N 1
ATOM 552 C CA . HIS A 1 74 ? -2.244 -22.229 -3.069 1.00 59.06 74 HIS A CA 1
ATOM 553 C C . HIS A 1 74 ? -2.983 -23.224 -2.180 1.00 59.06 74 HIS A C 1
ATOM 555 O O . HIS A 1 74 ? -3.878 -23.912 -2.662 1.00 59.06 74 HIS A O 1
ATOM 561 N N . ASP A 1 75 ? -2.597 -23.322 -0.913 1.00 68.50 75 ASP A N 1
ATOM 562 C CA . ASP A 1 75 ? -3.099 -24.306 0.028 1.00 68.50 75 ASP A CA 1
ATOM 563 C C . ASP A 1 75 ? -3.787 -23.571 1.183 1.00 68.50 75 ASP A C 1
ATOM 565 O O . ASP A 1 75 ? -3.178 -23.211 2.194 1.00 68.50 75 ASP A O 1
ATOM 569 N N . GLU A 1 76 ? -5.092 -23.337 1.017 1.00 63.62 76 GLU A N 1
ATOM 570 C CA . GLU A 1 76 ? -5.928 -22.750 2.066 1.00 63.62 76 GLU A CA 1
ATOM 571 C C . GLU A 1 76 ? -5.870 -23.552 3.367 1.00 63.62 76 GLU A C 1
ATOM 573 O O . GLU A 1 76 ? -5.971 -22.957 4.438 1.00 63.62 76 GLU A O 1
ATOM 578 N N . ALA A 1 77 ? -5.653 -24.871 3.306 1.00 67.31 77 ALA A N 1
ATOM 579 C CA . ALA A 1 77 ? -5.505 -25.692 4.498 1.00 67.31 77 ALA A CA 1
ATOM 580 C C . ALA A 1 77 ? -4.150 -25.456 5.179 1.00 67.31 77 ALA A C 1
ATOM 582 O O . ALA A 1 77 ? -4.091 -25.447 6.406 1.00 67.31 77 ALA A O 1
ATOM 583 N N . ALA A 1 78 ? -3.069 -25.222 4.429 1.00 67.94 78 ALA A N 1
ATOM 584 C CA . ALA A 1 78 ? -1.778 -24.828 4.995 1.00 67.94 78 ALA A CA 1
ATOM 585 C C . ALA A 1 78 ? -1.813 -23.418 5.600 1.00 67.94 78 ALA A C 1
ATOM 587 O O . ALA A 1 78 ? -1.289 -23.228 6.696 1.00 67.94 78 ALA A O 1
ATOM 588 N N . MET A 1 79 ? -2.473 -22.449 4.952 1.00 62.69 79 MET A N 1
ATOM 589 C CA . MET A 1 79 ? -2.712 -21.132 5.563 1.00 62.69 79 MET A CA 1
ATOM 590 C C . MET A 1 79 ? -3.624 -21.236 6.784 1.00 62.69 79 MET A C 1
ATOM 592 O O . MET A 1 79 ? -3.353 -20.610 7.800 1.00 62.69 79 MET A O 1
ATOM 596 N N . GLY A 1 80 ? -4.652 -22.084 6.718 1.00 59.94 80 GLY A N 1
ATOM 597 C CA . GLY A 1 80 ? -5.503 -22.431 7.849 1.00 59.94 80 GLY A CA 1
ATOM 598 C C . GLY A 1 80 ? -4.679 -22.966 9.017 1.00 59.94 80 GLY A C 1
ATOM 599 O O . GLY A 1 80 ? -4.772 -22.440 10.117 1.00 59.94 80 GLY A O 1
ATOM 600 N N . LYS A 1 81 ? -3.785 -23.929 8.776 1.00 64.00 81 LYS A N 1
ATOM 601 C CA . LYS A 1 81 ? -2.855 -24.460 9.788 1.00 64.00 81 LYS A CA 1
ATOM 602 C C . LYS A 1 81 ? -1.879 -23.406 10.312 1.00 64.00 81 LYS A C 1
ATOM 604 O O . LYS A 1 81 ? -1.582 -23.414 11.499 1.00 64.00 81 LYS A O 1
ATOM 609 N N . ALA A 1 82 ? -1.410 -22.487 9.469 1.00 54.94 82 ALA A N 1
ATOM 610 C CA . ALA A 1 82 ? -0.603 -21.355 9.920 1.00 54.94 82 ALA A CA 1
ATOM 611 C C . ALA A 1 82 ? -1.421 -20.402 10.817 1.00 54.94 82 ALA A C 1
ATOM 613 O O . ALA A 1 82 ? -0.898 -19.918 11.816 1.00 54.94 82 ALA A O 1
ATOM 614 N N . SER A 1 83 ? -2.706 -20.197 10.502 1.00 49.00 83 SER A N 1
ATOM 615 C CA . SER A 1 83 ? -3.670 -19.392 11.270 1.00 49.00 83 SER A CA 1
ATOM 616 C C . SER A 1 83 ? -4.241 -20.093 12.512 1.00 49.00 83 SER A C 1
ATOM 618 O O . SER A 1 83 ? -4.805 -19.432 13.382 1.00 49.00 83 SER A O 1
ATOM 620 N N . GLN A 1 84 ? -4.046 -21.414 12.658 1.00 49.44 84 GLN A N 1
ATOM 621 C CA . GLN A 1 84 ? -4.375 -22.210 13.858 1.00 49.44 84 GLN A CA 1
ATOM 622 C C . GLN A 1 84 ? -3.407 -21.923 15.025 1.00 49.44 84 GLN A C 1
ATOM 624 O O . GLN A 1 84 ? -3.198 -22.754 15.904 1.00 49.44 84 GLN A O 1
ATOM 629 N N . PHE A 1 85 ? -2.866 -20.705 15.039 1.00 51.41 85 PHE A N 1
ATOM 630 C CA . PHE A 1 85 ? -2.024 -20.066 16.042 1.00 51.41 85 PHE A CA 1
ATOM 631 C C . PHE A 1 85 ? -2.576 -20.188 17.473 1.00 51.41 85 PHE A C 1
ATOM 633 O O . PHE A 1 85 ? -1.823 -20.153 18.436 1.00 51.41 85 PHE A O 1
ATOM 640 N N . TRP A 1 86 ? -3.892 -20.356 17.611 1.00 49.66 86 TRP A N 1
ATOM 641 C CA . TRP A 1 86 ? -4.595 -20.441 18.892 1.00 49.66 86 TRP A CA 1
ATOM 642 C C . TRP A 1 86 ? -4.832 -21.872 19.375 1.00 49.66 86 TRP A C 1
ATOM 644 O O . TRP A 1 86 ? -5.431 -22.074 20.428 1.00 49.66 86 TRP A O 1
ATOM 654 N N . HIS A 1 87 ? -4.379 -22.876 18.621 1.00 45.41 87 HIS A N 1
ATOM 655 C CA . HIS A 1 87 ? -4.440 -24.256 19.077 1.00 45.41 87 HIS A CA 1
ATOM 656 C C . HIS A 1 87 ? -3.207 -24.571 19.946 1.00 45.41 87 HIS A C 1
ATOM 658 O O . HIS A 1 87 ? -2.085 -24.339 19.479 1.00 45.41 87 HIS A O 1
ATOM 664 N N . PRO A 1 88 ? -3.375 -25.136 21.159 1.00 42.16 88 PRO A N 1
ATOM 665 C CA . PRO A 1 88 ? -2.264 -25.429 22.072 1.00 42.16 88 PRO A CA 1
ATOM 666 C C . PRO A 1 88 ? -1.178 -26.345 21.475 1.00 42.16 88 PRO A C 1
ATOM 668 O O . PRO A 1 88 ? -0.023 -26.265 21.869 1.00 42.16 88 PRO A O 1
ATOM 671 N N . ASP A 1 89 ? -1.523 -27.156 20.471 1.00 44.69 89 ASP A N 1
ATOM 672 C CA . ASP A 1 89 ? -0.598 -28.083 19.791 1.00 44.69 89 ASP A CA 1
ATOM 673 C C . ASP A 1 89 ? 0.163 -27.483 18.584 1.00 44.69 89 ASP A C 1
ATOM 675 O O . ASP A 1 89 ? 0.808 -28.210 17.819 1.00 44.69 89 ASP A O 1
ATOM 679 N N . SER A 1 90 ? 0.059 -26.176 18.330 1.00 49.72 90 SER A N 1
ATOM 680 C CA . SER A 1 90 ? 0.687 -25.557 17.155 1.00 49.72 90 SER A CA 1
ATOM 681 C C . SER A 1 90 ? 2.187 -25.286 17.378 1.00 49.72 90 SER A C 1
ATOM 683 O O . SER A 1 90 ? 2.606 -24.736 18.391 1.00 49.72 90 SER A O 1
ATOM 685 N N . LYS A 1 91 ? 3.039 -25.672 16.411 1.00 52.19 91 LYS A N 1
ATOM 686 C CA . LYS A 1 91 ? 4.509 -25.490 16.449 1.00 52.19 91 LYS A CA 1
ATOM 687 C C . LYS A 1 91 ? 4.944 -24.034 16.198 1.00 52.19 91 LYS A C 1
ATOM 689 O O . LYS A 1 91 ? 5.705 -23.746 15.277 1.00 52.19 91 LYS A O 1
ATOM 694 N N . LEU A 1 92 ? 4.414 -23.112 16.986 1.00 51.62 92 LEU A N 1
ATOM 695 C CA . LEU A 1 92 ? 4.426 -21.664 16.766 1.00 51.62 92 LEU A CA 1
ATOM 696 C C . LEU A 1 92 ? 5.818 -21.059 16.513 1.00 51.62 92 LEU A C 1
ATOM 698 O O . LEU A 1 92 ? 5.976 -20.280 15.573 1.00 51.62 92 LEU A O 1
ATOM 702 N N . ASP A 1 93 ? 6.846 -21.477 17.253 1.00 52.22 93 ASP A N 1
ATOM 703 C CA . ASP A 1 93 ? 8.204 -20.926 17.104 1.00 52.22 93 ASP A CA 1
ATOM 704 C C . ASP A 1 93 ? 8.919 -21.355 15.813 1.00 52.22 93 ASP A C 1
ATOM 706 O O . ASP A 1 93 ? 9.919 -20.754 15.425 1.00 52.22 93 ASP A O 1
ATOM 710 N N . GLU A 1 94 ? 8.434 -22.394 15.119 1.00 54.34 94 GLU A N 1
ATOM 711 C CA . GLU A 1 94 ? 8.971 -22.758 13.800 1.00 54.34 94 GLU A CA 1
ATOM 712 C C . GLU A 1 94 ? 8.502 -21.787 12.698 1.00 54.34 94 GLU A C 1
ATOM 714 O O . GLU A 1 94 ? 9.090 -21.765 11.611 1.00 54.34 94 GLU A O 1
ATOM 719 N N . TYR A 1 95 ? 7.440 -21.010 12.950 1.00 50.44 95 TYR A N 1
ATOM 720 C CA . TYR A 1 95 ? 6.746 -20.220 11.928 1.00 50.44 95 TYR A CA 1
ATOM 721 C C . TYR A 1 95 ? 6.774 -18.709 12.167 1.00 50.44 95 TYR A C 1
ATO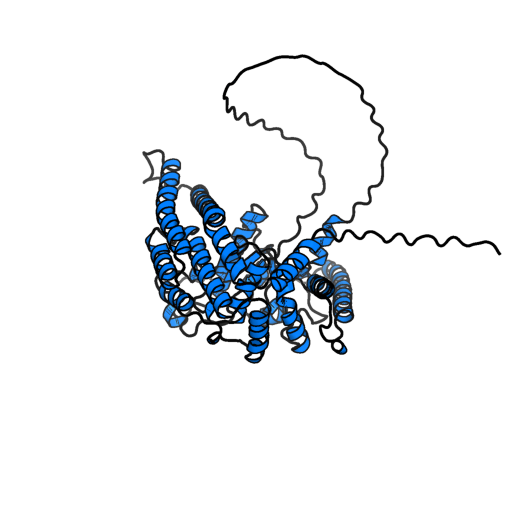M 723 O O . TYR A 1 95 ? 6.686 -17.957 11.190 1.00 50.44 95 TYR A O 1
ATOM 731 N N . TYR A 1 96 ? 6.896 -18.271 13.423 1.00 56.97 96 TYR A N 1
ATOM 732 C CA . TYR A 1 96 ? 6.671 -16.883 13.816 1.00 56.97 96 TYR A CA 1
ATOM 733 C C . TYR A 1 96 ? 7.842 -16.271 14.585 1.00 56.97 96 TYR A C 1
ATOM 735 O O . TYR A 1 96 ? 8.479 -16.924 15.409 1.00 56.97 96 TYR A O 1
ATOM 743 N N . ALA A 1 97 ? 8.066 -14.976 14.359 1.00 59.78 97 ALA A N 1
ATOM 744 C CA . ALA A 1 97 ? 8.889 -14.136 15.222 1.00 59.78 97 ALA A CA 1
ATOM 745 C C . ALA A 1 97 ? 7.979 -13.265 16.105 1.00 59.78 97 ALA A C 1
ATOM 747 O O . ALA A 1 97 ? 7.153 -12.507 15.584 1.00 59.78 97 ALA A O 1
ATOM 748 N N . TRP A 1 98 ? 8.120 -13.384 17.428 1.00 61.50 98 TRP A N 1
ATOM 749 C CA . TRP A 1 98 ? 7.323 -12.646 18.416 1.00 61.50 98 TRP A CA 1
ATOM 750 C C . TRP A 1 98 ? 7.932 -11.288 18.722 1.00 61.50 98 TRP A C 1
ATOM 752 O O . TRP A 1 98 ? 9.132 -11.225 18.971 1.00 61.50 98 TRP A O 1
ATOM 762 N N . SER A 1 99 ? 7.116 -10.230 18.815 1.00 59.97 99 SER A N 1
ATOM 763 C CA . SER A 1 99 ? 7.621 -8.878 19.107 1.00 59.97 99 SER A CA 1
ATOM 764 C C . SER A 1 99 ? 8.443 -8.792 20.407 1.00 59.97 99 SER A C 1
ATOM 766 O O . SER A 1 99 ? 9.453 -8.090 20.450 1.00 59.97 99 SER A O 1
ATOM 768 N N . THR A 1 100 ? 8.067 -9.546 21.446 1.00 58.59 100 THR A N 1
ATOM 769 C CA . THR A 1 100 ? 8.790 -9.594 22.725 1.00 58.59 100 THR A CA 1
ATOM 770 C C . THR A 1 100 ? 10.186 -10.183 22.547 1.00 58.59 100 THR A C 1
ATOM 772 O O . THR A 1 100 ? 11.165 -9.579 22.991 1.00 58.59 100 THR A O 1
ATOM 775 N N . ASP A 1 101 ? 10.307 -11.264 21.777 1.00 57.34 101 ASP A N 1
ATOM 776 C CA . ASP A 1 101 ? 11.591 -11.885 21.437 1.00 57.34 101 ASP A CA 1
ATOM 777 C C . ASP A 1 101 ? 12.477 -10.938 20.593 1.00 57.34 101 ASP A C 1
ATOM 779 O O . ASP A 1 101 ? 13.707 -11.006 20.670 1.00 57.34 101 ASP A O 1
ATOM 783 N N . LEU A 1 102 ? 11.880 -9.985 19.856 1.00 53.25 102 LEU A N 1
ATOM 784 C CA . LEU A 1 102 ? 12.616 -8.943 19.114 1.00 53.25 102 LEU A CA 1
ATOM 785 C C . LEU A 1 102 ? 13.234 -7.886 20.032 1.00 53.25 102 LEU A C 1
ATOM 787 O O . LEU A 1 102 ? 14.282 -7.326 19.711 1.00 53.25 102 LEU A O 1
ATOM 791 N N . THR A 1 103 ? 12.586 -7.601 21.163 1.00 47.69 103 THR A N 1
ATOM 792 C CA . THR A 1 103 ? 13.011 -6.551 22.105 1.00 47.69 103 THR A CA 1
ATOM 793 C C . THR A 1 103 ? 13.996 -7.038 23.170 1.00 47.69 103 THR A C 1
ATOM 795 O O . THR A 1 103 ? 14.845 -6.270 23.613 1.00 47.69 103 THR A O 1
ATOM 798 N N . VAL A 1 104 ? 13.963 -8.323 23.544 1.00 42.84 104 VAL A N 1
ATOM 799 C CA . VAL A 1 104 ? 14.754 -8.877 24.667 1.00 42.84 104 VAL A CA 1
ATOM 800 C C . VAL A 1 104 ? 16.271 -8.924 24.390 1.00 42.84 104 VAL A C 1
ATOM 802 O O . VAL A 1 104 ? 17.082 -9.045 25.308 1.00 42.84 104 VAL A O 1
ATOM 805 N N . SER A 1 105 ? 16.710 -8.729 23.143 1.00 45.25 105 SER A N 1
ATOM 806 C CA . SER A 1 105 ? 18.137 -8.800 22.784 1.00 45.25 105 SER A CA 1
ATOM 807 C C . SER A 1 105 ? 19.003 -7.635 23.298 1.00 45.25 105 SER A C 1
ATOM 809 O O . SER A 1 105 ? 20.227 -7.708 23.166 1.00 45.25 105 SER A O 1
ATOM 811 N N . THR A 1 106 ? 18.421 -6.588 23.899 1.00 44.09 106 THR A N 1
ATOM 812 C CA . THR A 1 106 ? 19.157 -5.415 24.415 1.00 44.09 106 THR A CA 1
ATOM 813 C C . THR A 1 106 ? 19.445 -5.412 25.921 1.00 44.09 106 THR A C 1
ATOM 815 O O . THR A 1 106 ? 20.231 -4.576 26.357 1.00 44.09 106 THR A O 1
ATOM 818 N N . GLU A 1 107 ? 18.881 -6.318 26.732 1.00 44.19 107 GLU A N 1
ATOM 819 C CA . GLU A 1 107 ? 18.807 -6.082 28.192 1.00 44.19 107 GLU A CA 1
ATOM 820 C C . GLU A 1 107 ? 19.712 -6.932 29.102 1.00 44.19 107 GLU A C 1
ATOM 822 O O . GLU A 1 107 ? 19.813 -6.636 30.290 1.00 44.19 107 GLU A O 1
ATOM 827 N N . THR A 1 108 ? 20.451 -7.934 28.613 1.00 39.28 108 THR A N 1
ATOM 828 C CA . THR A 1 108 ? 21.267 -8.793 29.505 1.00 39.28 108 THR A CA 1
ATOM 829 C C . THR A 1 108 ? 22.776 -8.593 29.343 1.00 39.28 108 THR A C 1
ATOM 831 O O . THR A 1 108 ? 23.502 -9.479 28.897 1.00 39.28 108 THR A O 1
ATOM 834 N N . GLN A 1 109 ? 23.279 -7.428 29.756 1.00 40.81 109 GLN A N 1
ATOM 835 C CA . GLN A 1 109 ? 24.669 -7.290 30.211 1.00 40.81 109 GLN A CA 1
ATOM 836 C C . GLN A 1 109 ? 24.700 -6.551 31.548 1.00 40.81 109 GLN A C 1
ATOM 838 O O . GLN A 1 109 ? 24.875 -5.338 31.620 1.00 40.81 109 GLN A O 1
ATOM 843 N N . THR A 1 110 ? 24.570 -7.310 32.635 1.00 40.72 110 THR A N 1
ATOM 844 C CA . THR A 1 110 ? 25.062 -6.889 33.944 1.00 40.72 110 THR A CA 1
ATOM 845 C C . THR A 1 110 ? 26.582 -6.786 33.860 1.00 40.72 110 THR A C 1
ATOM 847 O O . THR A 1 110 ? 27.309 -7.776 33.808 1.00 40.72 110 THR A O 1
ATOM 850 N N . SER A 1 111 ? 27.069 -5.553 33.793 1.00 40.12 111 SER A N 1
ATOM 851 C CA . SER A 1 111 ? 28.483 -5.212 33.846 1.00 40.12 111 SER A CA 1
ATOM 852 C C . SER A 1 111 ? 29.101 -5.712 35.155 1.00 40.12 111 SER A C 1
ATOM 854 O O . SER A 1 111 ? 28.979 -5.069 36.198 1.00 40.12 111 SER A O 1
ATOM 856 N N . SER A 1 112 ? 29.799 -6.847 35.110 1.00 39.12 112 SER A N 1
ATOM 857 C CA . SER A 1 112 ? 30.751 -7.227 36.150 1.00 39.12 112 SER A CA 1
ATOM 858 C C . SER A 1 112 ? 31.937 -6.263 36.083 1.00 39.12 112 SER A C 1
ATOM 860 O O . SER A 1 112 ? 32.743 -6.311 35.152 1.00 39.12 112 SER A O 1
ATOM 862 N N . SER A 1 113 ? 32.020 -5.351 37.049 1.00 38.62 113 SER A N 1
ATOM 863 C CA . SER A 1 113 ? 33.079 -4.352 37.155 1.00 38.62 113 SER A CA 1
ATOM 864 C C . SER A 1 113 ? 34.440 -5.010 37.424 1.00 38.62 113 SER A C 1
ATOM 866 O O . SER A 1 113 ? 34.760 -5.332 38.569 1.00 38.62 113 SER A O 1
ATOM 868 N N . SER A 1 114 ? 35.281 -5.174 36.402 1.00 38.38 114 SER A N 1
ATOM 869 C CA . SER A 1 114 ? 36.721 -5.351 36.616 1.00 38.38 114 SER A CA 1
ATOM 870 C C . SER A 1 114 ? 37.378 -3.972 36.638 1.00 38.38 114 SER A C 1
ATOM 872 O O . SER A 1 114 ? 37.525 -3.326 35.599 1.00 38.38 114 SER A O 1
ATOM 874 N N . LYS A 1 115 ? 37.748 -3.505 37.834 1.00 42.38 115 LYS A N 1
ATOM 875 C CA . LYS A 1 115 ? 38.584 -2.315 38.023 1.00 42.38 115 LYS A CA 1
ATOM 876 C C . LYS A 1 115 ? 39.939 -2.555 37.354 1.00 42.38 115 LYS A C 1
ATOM 878 O O . LYS A 1 115 ? 40.718 -3.373 37.835 1.00 42.38 115 LYS A O 1
ATOM 883 N N . HIS A 1 116 ? 40.219 -1.839 36.271 1.00 39.69 116 HIS A N 1
ATOM 884 C CA . HIS A 1 116 ? 41.578 -1.672 35.771 1.00 39.69 116 HIS A CA 1
ATOM 885 C C . HIS A 1 116 ? 41.913 -0.184 35.769 1.00 39.69 116 HIS A C 1
ATOM 887 O O . HIS A 1 116 ? 41.499 0.568 34.889 1.00 39.69 116 HIS A O 1
ATOM 893 N N . ASP A 1 117 ? 42.658 0.220 36.794 1.00 46.25 117 ASP A N 1
ATOM 894 C CA . ASP A 1 117 ? 43.348 1.499 36.840 1.00 46.25 117 ASP A CA 1
ATOM 895 C C . ASP A 1 117 ? 44.441 1.490 35.771 1.00 46.25 117 ASP A C 1
ATOM 897 O O . ASP A 1 117 ? 45.402 0.726 35.866 1.00 46.25 117 ASP A O 1
ATOM 901 N N . ASN A 1 118 ? 44.317 2.344 34.756 1.00 41.19 118 ASN A N 1
ATOM 902 C CA . ASN A 1 118 ? 45.441 2.666 33.890 1.00 41.19 118 ASN A CA 1
ATOM 903 C C . ASN A 1 118 ? 45.607 4.185 33.841 1.00 41.19 118 ASN A C 1
ATOM 905 O O . ASN A 1 118 ? 44.979 4.889 33.051 1.00 41.19 118 ASN A O 1
ATOM 909 N N . LYS A 1 119 ? 46.449 4.683 34.752 1.00 45.06 119 LYS A N 1
ATOM 910 C CA . LYS A 1 119 ? 47.039 6.017 34.674 1.00 45.06 119 LYS A CA 1
ATOM 911 C C . LYS A 1 119 ? 47.944 6.046 33.448 1.00 45.06 119 LYS A C 1
ATOM 913 O O . LYS A 1 119 ? 48.921 5.303 33.413 1.00 45.06 119 LYS A O 1
ATOM 918 N N . ASN A 1 120 ? 47.698 6.951 32.505 1.00 39.69 120 ASN A N 1
ATOM 919 C CA . ASN A 1 120 ? 48.804 7.465 31.713 1.00 39.69 120 ASN A CA 1
ATOM 920 C C . ASN A 1 120 ? 48.688 8.973 31.500 1.00 39.69 120 ASN A C 1
ATOM 922 O O . ASN A 1 120 ? 47.624 9.510 31.205 1.00 39.69 120 ASN A O 1
ATOM 926 N N . ASN A 1 121 ? 49.819 9.613 31.759 1.00 40.22 121 ASN A N 1
ATOM 927 C CA . ASN A 1 121 ? 50.043 11.038 31.936 1.00 40.22 121 ASN A CA 1
ATOM 928 C C . ASN A 1 121 ? 50.440 11.702 30.608 1.00 40.22 121 ASN A C 1
ATOM 930 O O . ASN A 1 121 ? 51.104 11.072 29.793 1.00 40.22 121 ASN A O 1
ATOM 934 N N . ASN A 1 122 ? 50.138 13.002 30.511 1.00 39.09 122 ASN A N 1
ATOM 935 C CA . ASN A 1 122 ? 50.846 14.069 29.782 1.00 39.09 122 ASN A CA 1
ATOM 936 C C . ASN A 1 122 ? 51.192 13.896 28.288 1.00 39.09 122 ASN A C 1
ATOM 938 O O . ASN A 1 122 ? 52.046 13.098 27.921 1.00 39.09 122 ASN A O 1
ATOM 942 N N . ASN A 1 123 ? 50.763 14.854 27.454 1.00 39.00 123 ASN A N 1
ATOM 943 C CA . ASN A 1 123 ? 51.539 16.094 27.297 1.00 39.00 123 ASN A CA 1
ATOM 944 C C . ASN A 1 123 ? 50.774 17.187 26.532 1.00 39.00 123 ASN A C 1
ATOM 946 O O . ASN A 1 123 ? 50.161 16.936 25.497 1.00 39.00 123 ASN A O 1
ATOM 950 N N . ASN A 1 124 ? 50.887 18.414 27.042 1.00 48.06 124 ASN A N 1
ATOM 951 C CA . ASN A 1 124 ? 50.566 19.655 26.346 1.00 48.06 124 ASN A CA 1
ATOM 952 C C . ASN A 1 124 ? 51.597 19.924 25.243 1.00 48.06 124 ASN A C 1
ATOM 954 O O . ASN A 1 124 ? 52.794 19.781 25.488 1.00 48.06 124 ASN A O 1
ATOM 958 N N . ASN A 1 125 ? 51.158 20.460 24.101 1.00 39.12 125 ASN A N 1
ATOM 959 C CA . ASN A 1 125 ? 51.910 21.538 23.465 1.00 39.12 125 ASN A CA 1
ATOM 960 C C . ASN A 1 125 ? 50.999 22.440 22.620 1.00 39.12 125 ASN A C 1
ATOM 962 O O . ASN A 1 125 ? 50.306 21.984 21.714 1.00 39.12 125 ASN A O 1
ATOM 966 N N . LEU A 1 126 ? 51.028 23.729 22.952 1.00 50.50 126 LEU A N 1
ATOM 967 C CA . LEU A 1 126 ? 50.502 24.840 22.166 1.00 50.50 126 LEU A CA 1
ATOM 968 C C . LEU A 1 126 ? 51.477 25.134 21.021 1.00 50.50 126 LEU A C 1
ATOM 970 O O . LEU A 1 126 ? 52.663 25.309 21.288 1.00 50.50 126 LEU A O 1
ATOM 974 N N . ASN A 1 127 ? 50.988 25.314 19.790 1.00 40.56 127 ASN A N 1
ATOM 975 C CA . ASN A 1 127 ? 51.482 26.417 18.968 1.00 40.56 127 ASN A CA 1
ATOM 976 C C . ASN A 1 127 ? 50.509 26.838 17.858 1.00 40.56 127 ASN A C 1
ATOM 978 O O . ASN A 1 127 ? 49.637 26.087 17.434 1.00 40.56 127 ASN A O 1
ATOM 982 N N . ASN A 1 128 ? 50.683 28.091 17.462 1.00 45.31 128 ASN A N 1
ATOM 983 C CA . ASN A 1 128 ? 49.739 28.996 16.825 1.00 45.31 128 ASN A CA 1
ATOM 984 C C . ASN A 1 128 ? 49.929 29.097 15.290 1.00 45.31 128 ASN A C 1
ATOM 986 O O . ASN A 1 128 ? 50.989 28.747 14.778 1.00 45.31 128 ASN A O 1
ATOM 990 N N . ASN A 1 129 ? 48.953 29.741 14.630 1.00 40.59 129 ASN A N 1
ATOM 991 C CA . ASN A 1 129 ? 48.994 30.453 13.331 1.00 40.59 129 ASN A CA 1
ATOM 992 C C . ASN A 1 129 ? 48.716 29.740 11.976 1.00 40.59 129 ASN A C 1
ATOM 994 O O . ASN A 1 129 ? 49.574 29.101 11.386 1.00 40.59 129 ASN A O 1
ATOM 998 N N . ASN A 1 130 ? 47.542 30.107 11.431 1.00 40.19 130 ASN A N 1
ATOM 999 C CA . ASN A 1 130 ? 47.300 30.877 10.188 1.00 40.19 130 ASN A CA 1
ATOM 1000 C C . ASN A 1 130 ? 47.323 30.213 8.780 1.00 40.19 130 ASN A C 1
ATOM 1002 O O . ASN A 1 130 ? 48.317 29.638 8.367 1.00 40.19 130 ASN A O 1
ATOM 1006 N N . HIS A 1 131 ? 46.215 30.448 8.046 1.00 43.94 131 HIS A N 1
ATOM 1007 C CA . HIS A 1 131 ? 45.971 30.483 6.582 1.00 43.94 131 HIS A CA 1
ATOM 1008 C C . HIS A 1 131 ? 46.622 29.420 5.666 1.00 43.94 131 HIS A C 1
ATOM 1010 O O . HIS A 1 131 ? 47.829 29.431 5.472 1.00 43.94 131 HIS A O 1
ATOM 1016 N N . ASN A 1 132 ? 45.820 28.638 4.924 1.00 35.12 132 ASN A N 1
ATOM 1017 C CA . ASN A 1 132 ? 45.456 28.916 3.518 1.00 35.12 132 ASN A CA 1
ATOM 1018 C C . ASN A 1 132 ? 44.681 27.736 2.880 1.00 35.12 132 ASN A C 1
ATOM 1020 O O . ASN A 1 132 ? 44.874 26.574 3.227 1.00 35.12 132 ASN A O 1
ATOM 1024 N N . ASN A 1 133 ? 43.826 28.074 1.916 1.00 45.59 133 ASN A N 1
ATOM 1025 C CA . ASN A 1 133 ? 43.106 27.188 0.998 1.00 45.59 133 ASN A CA 1
ATOM 1026 C C . ASN A 1 133 ? 44.057 26.236 0.244 1.00 45.59 133 ASN A C 1
ATOM 1028 O O . ASN A 1 133 ? 45.018 26.717 -0.354 1.00 45.59 133 ASN A O 1
ATOM 1032 N N . ASN A 1 134 ? 43.738 24.936 0.156 1.00 35.81 134 ASN A N 1
ATOM 1033 C CA . ASN A 1 134 ? 43.755 24.235 -1.134 1.00 35.81 134 ASN A CA 1
ATOM 1034 C C . ASN A 1 134 ? 43.124 22.836 -1.115 1.00 35.81 134 ASN A C 1
ATOM 1036 O O . ASN A 1 134 ? 43.345 22.005 -0.240 1.00 35.81 134 ASN A O 1
ATOM 1040 N N . ASN A 1 135 ? 42.364 22.628 -2.183 1.00 49.06 135 ASN A N 1
ATOM 1041 C CA . ASN A 1 135 ? 41.694 21.430 -2.650 1.00 49.06 135 ASN A CA 1
ATOM 1042 C C . ASN A 1 135 ? 42.697 20.291 -2.930 1.00 49.06 135 ASN A C 1
ATOM 1044 O O . ASN A 1 135 ? 43.642 20.474 -3.699 1.00 49.06 135 ASN A O 1
ATOM 1048 N N . SER A 1 136 ? 42.488 19.112 -2.341 1.00 35.16 136 SER A N 1
ATOM 1049 C CA . SER A 1 136 ? 43.125 17.855 -2.762 1.00 35.16 136 SER A CA 1
ATOM 1050 C C . SER A 1 136 ? 42.309 16.663 -2.265 1.00 35.16 136 SER A C 1
ATOM 1052 O O . SER A 1 136 ? 42.482 16.185 -1.145 1.00 35.16 136 SER A O 1
ATOM 1054 N N . ASN A 1 137 ? 41.419 16.174 -3.130 1.00 39.03 137 ASN A N 1
ATOM 1055 C CA . ASN A 1 137 ? 40.827 14.845 -3.018 1.00 39.03 137 ASN A CA 1
ATOM 1056 C C . ASN A 1 137 ? 41.921 13.807 -3.292 1.00 39.03 137 ASN A C 1
ATOM 1058 O O . ASN A 1 137 ? 42.242 13.521 -4.443 1.00 39.03 137 ASN A O 1
ATOM 1062 N N . ASN A 1 138 ? 42.497 13.255 -2.226 1.00 34.53 138 ASN A N 1
ATOM 1063 C CA . ASN A 1 138 ? 43.434 12.143 -2.296 1.00 34.53 138 ASN A CA 1
ATOM 1064 C C . ASN A 1 138 ? 42.800 10.932 -1.594 1.00 34.53 138 ASN A C 1
ATOM 1066 O O . ASN A 1 138 ? 42.881 10.789 -0.374 1.00 34.53 138 ASN A O 1
ATOM 1070 N N . ASN A 1 139 ? 42.118 10.081 -2.368 1.00 38.00 139 ASN A N 1
ATOM 1071 C CA . ASN A 1 139 ? 41.551 8.820 -1.888 1.00 38.00 139 ASN A CA 1
ATOM 1072 C C . ASN A 1 139 ? 42.672 7.792 -1.706 1.00 38.00 139 ASN A C 1
ATOM 1074 O O . ASN A 1 139 ? 42.933 6.961 -2.573 1.00 38.00 139 ASN A O 1
ATOM 1078 N N . ASN A 1 140 ? 43.334 7.850 -0.552 1.00 33.53 140 ASN A N 1
ATOM 1079 C CA . ASN A 1 140 ? 44.300 6.845 -0.138 1.00 33.53 140 ASN A CA 1
ATOM 1080 C C . ASN A 1 140 ? 43.571 5.753 0.667 1.00 33.53 140 ASN A C 1
ATOM 1082 O O . ASN A 1 140 ? 43.402 5.855 1.884 1.00 33.53 140 ASN A O 1
ATOM 1086 N N . SER A 1 141 ? 43.097 4.718 -0.038 1.00 39.00 141 SER A N 1
ATOM 1087 C CA . SER A 1 141 ? 42.506 3.508 0.551 1.00 39.00 141 SER A CA 1
ATOM 1088 C C . SER A 1 141 ? 43.581 2.725 1.307 1.00 39.00 141 SER A C 1
ATOM 1090 O O . SER A 1 141 ? 44.285 1.869 0.772 1.00 39.00 141 SER A O 1
ATOM 1092 N N . SER A 1 142 ? 43.751 3.078 2.576 1.00 39.44 142 SER A N 1
ATOM 1093 C CA . SER A 1 142 ? 44.610 2.366 3.512 1.00 39.44 142 SER A CA 1
ATOM 1094 C C . SER A 1 142 ? 43.836 1.173 4.068 1.00 39.44 142 SER A C 1
ATOM 1096 O O . SER A 1 142 ? 42.937 1.294 4.897 1.00 39.44 142 SER A O 1
ATOM 1098 N N . ASN A 1 143 ? 44.212 -0.002 3.569 1.00 42.91 143 ASN A N 1
ATOM 1099 C CA . ASN A 1 143 ? 43.755 -1.324 3.979 1.00 42.91 143 ASN A CA 1
ATOM 1100 C C . ASN A 1 143 ? 44.191 -1.630 5.430 1.00 42.91 143 ASN A C 1
ATOM 1102 O O . ASN A 1 143 ? 45.080 -2.443 5.681 1.00 42.91 143 ASN A O 1
ATOM 1106 N N . ASN A 1 144 ? 43.574 -0.975 6.414 1.00 38.88 144 ASN A N 1
ATOM 1107 C CA . ASN A 1 144 ? 43.766 -1.309 7.820 1.00 38.88 144 ASN A CA 1
ATOM 1108 C C . ASN A 1 144 ? 42.876 -2.507 8.181 1.00 38.88 144 ASN A C 1
ATOM 1110 O O . ASN A 1 144 ? 41.746 -2.358 8.642 1.00 38.88 144 ASN A O 1
ATOM 1114 N N . LYS A 1 145 ? 43.413 -3.721 7.987 1.00 42.34 145 LYS A N 1
ATOM 1115 C CA . LYS A 1 145 ? 42.900 -4.968 8.584 1.00 42.34 145 LYS A CA 1
ATOM 1116 C C . LYS A 1 145 ? 43.115 -4.928 10.100 1.00 42.34 145 LYS A C 1
ATOM 1118 O O . LYS A 1 145 ? 43.971 -5.622 10.649 1.00 42.34 145 LYS A O 1
ATOM 1123 N N . SER A 1 146 ? 42.347 -4.097 10.794 1.00 45.34 146 SER A N 1
ATOM 1124 C CA . SER A 1 146 ? 42.235 -4.166 12.243 1.00 45.34 146 SER A CA 1
ATOM 1125 C C . SER A 1 146 ? 41.571 -5.499 12.597 1.00 45.34 146 SER A C 1
ATOM 1127 O O . SER A 1 146 ? 40.430 -5.776 12.232 1.00 45.34 146 SER A O 1
ATOM 1129 N N . ARG A 1 147 ? 42.332 -6.374 13.269 1.00 45.31 147 ARG A N 1
ATOM 1130 C CA . ARG A 1 147 ? 41.846 -7.620 13.877 1.00 45.31 147 ARG A CA 1
ATOM 1131 C C . ARG A 1 147 ? 40.773 -7.263 14.906 1.00 45.31 147 ARG A C 1
ATOM 1133 O O . ARG A 1 147 ? 41.072 -7.026 16.075 1.00 45.31 147 ARG A O 1
ATOM 1140 N N . SER A 1 148 ? 39.533 -7.167 14.438 1.00 51.44 148 SER A N 1
ATOM 1141 C CA . SER A 1 148 ? 38.356 -6.942 15.264 1.00 51.44 148 SER A CA 1
ATOM 1142 C C . SER A 1 148 ? 38.220 -8.130 16.211 1.00 51.44 148 SER A C 1
ATOM 1144 O O . SER A 1 148 ? 38.028 -9.267 15.784 1.00 51.44 148 SER A O 1
ATOM 1146 N N . ARG A 1 149 ? 38.419 -7.870 17.508 1.00 57.78 149 ARG A N 1
ATOM 1147 C CA . ARG A 1 149 ? 38.098 -8.808 18.587 1.00 57.78 149 ARG A CA 1
ATOM 1148 C C . ARG A 1 149 ? 36.656 -9.284 18.388 1.00 57.78 149 ARG A C 1
ATOM 1150 O O . ARG A 1 149 ? 35.793 -8.450 18.135 1.00 57.78 149 ARG A O 1
ATOM 1157 N N . ASN A 1 150 ? 36.423 -10.591 18.537 1.00 59.78 150 ASN A N 1
ATOM 1158 C CA . ASN A 1 150 ? 35.127 -11.284 18.460 1.00 59.78 150 ASN A CA 1
ATOM 1159 C C . ASN A 1 150 ? 34.109 -10.762 19.499 1.00 59.78 150 ASN A C 1
ATOM 1161 O O . ASN A 1 150 ? 33.704 -11.484 20.410 1.00 59.78 150 ASN A O 1
ATOM 1165 N N . GLY A 1 151 ? 33.699 -9.501 19.394 1.00 66.25 151 GLY A N 1
ATOM 1166 C CA . GLY A 1 151 ? 32.537 -8.985 20.092 1.00 66.25 151 GLY A CA 1
ATOM 1167 C C . GLY A 1 151 ? 31.321 -9.675 19.498 1.00 66.25 151 GLY A C 1
ATOM 1168 O O . GLY A 1 151 ? 31.057 -9.525 18.305 1.00 66.25 151 GLY A O 1
ATOM 1169 N N . ARG A 1 152 ? 30.613 -10.464 20.312 1.00 71.56 152 ARG A N 1
ATOM 1170 C CA . ARG A 1 152 ? 29.296 -10.996 19.955 1.00 71.56 152 ARG A CA 1
ATOM 1171 C C . ARG A 1 152 ? 28.416 -9.802 19.588 1.00 71.56 152 ARG A C 1
ATOM 1173 O O . ARG A 1 152 ? 27.982 -9.068 20.470 1.00 71.56 152 ARG A O 1
ATOM 1180 N N . ARG A 1 153 ? 28.219 -9.560 18.291 1.00 72.00 153 ARG A N 1
ATOM 1181 C CA . ARG A 1 153 ? 27.237 -8.579 17.832 1.00 72.00 153 ARG A CA 1
ATOM 1182 C C . ARG A 1 153 ? 25.876 -9.137 18.215 1.00 72.00 153 ARG A C 1
ATOM 1184 O O . ARG A 1 153 ? 25.551 -10.258 17.827 1.00 72.00 153 ARG A O 1
ATOM 1191 N N . HIS A 1 154 ? 25.129 -8.382 19.010 1.00 72.88 154 HIS A N 1
ATOM 1192 C CA . HIS A 1 154 ? 23.722 -8.680 19.226 1.00 72.88 154 HIS A CA 1
ATOM 1193 C C . HIS A 1 154 ? 23.028 -8.676 17.854 1.00 72.88 154 HIS A C 1
ATOM 1195 O O . HIS A 1 154 ? 23.365 -7.825 17.020 1.00 72.88 154 HIS A O 1
ATOM 1201 N N . PRO A 1 155 ? 22.138 -9.643 17.576 1.00 77.62 155 PRO A N 1
ATOM 1202 C CA . PRO A 1 155 ? 21.375 -9.633 16.338 1.00 77.62 155 PRO A CA 1
ATOM 1203 C C . PRO A 1 155 ? 20.595 -8.318 16.252 1.00 77.62 155 PRO A C 1
ATOM 1205 O O . PRO A 1 155 ? 20.077 -7.828 17.257 1.00 77.62 155 PRO A O 1
ATOM 1208 N N . ALA A 1 156 ? 20.563 -7.716 15.063 1.00 79.12 156 ALA A N 1
ATOM 1209 C CA . ALA A 1 156 ? 19.728 -6.544 14.835 1.00 79.12 156 ALA A CA 1
ATOM 1210 C C . ALA A 1 156 ? 18.253 -6.911 15.101 1.00 79.12 156 ALA A C 1
ATOM 1212 O O . ALA A 1 156 ? 17.872 -8.053 14.822 1.00 79.12 156 ALA A O 1
ATOM 1213 N N . PRO A 1 157 ? 17.429 -5.981 15.619 1.00 86.25 157 PRO A N 1
ATOM 1214 C CA . PRO A 1 157 ? 15.997 -6.214 15.773 1.00 86.25 157 PRO A CA 1
ATOM 1215 C C . PRO A 1 157 ? 15.383 -6.665 14.443 1.00 86.25 157 PRO A C 1
ATOM 1217 O O . PRO A 1 157 ? 15.686 -6.083 13.397 1.00 86.25 157 PRO A O 1
ATOM 1220 N N . ILE A 1 158 ? 14.543 -7.701 14.478 1.00 88.19 158 ILE A N 1
ATOM 1221 C CA . ILE A 1 158 ? 13.841 -8.181 13.282 1.00 88.19 158 ILE A CA 1
ATOM 1222 C C . ILE A 1 158 ? 12.817 -7.122 12.882 1.00 88.19 158 ILE A C 1
ATOM 1224 O O . ILE A 1 158 ? 12.066 -6.638 13.726 1.00 88.19 158 ILE A O 1
ATOM 1228 N N . LYS A 1 159 ? 12.786 -6.775 11.597 1.00 93.25 159 LYS A N 1
ATOM 1229 C CA . LYS A 1 159 ? 11.772 -5.880 11.044 1.00 93.25 159 LYS A CA 1
ATOM 1230 C C . LYS A 1 159 ? 10.590 -6.684 10.522 1.00 93.25 159 LYS A C 1
ATOM 1232 O O . LYS A 1 159 ? 10.778 -7.734 9.907 1.00 93.25 159 LYS A O 1
ATOM 1237 N N . ILE A 1 160 ? 9.381 -6.182 10.744 1.00 95.12 160 ILE A N 1
ATOM 1238 C CA . ILE A 1 160 ? 8.139 -6.812 10.291 1.00 95.12 160 ILE A CA 1
ATOM 1239 C C . ILE A 1 160 ? 7.411 -5.861 9.341 1.00 95.12 160 ILE A C 1
ATOM 1241 O O . ILE A 1 160 ? 7.080 -4.726 9.685 1.00 95.12 160 ILE A O 1
ATOM 1245 N N . ALA A 1 161 ? 7.143 -6.341 8.130 1.00 97.19 161 ALA A N 1
ATOM 1246 C CA . ALA A 1 161 ? 6.374 -5.626 7.121 1.00 97.19 161 ALA A CA 1
ATOM 1247 C C . ALA A 1 161 ? 4.889 -6.007 7.196 1.00 97.19 161 ALA A C 1
ATOM 1249 O O . ALA A 1 161 ? 4.550 -7.180 7.110 1.00 97.19 161 ALA A O 1
ATOM 1250 N N . PHE A 1 162 ? 3.986 -5.040 7.304 1.00 97.75 162 PHE A N 1
ATOM 1251 C CA . PHE A 1 162 ? 2.557 -5.292 7.143 1.00 97.75 162 PHE A CA 1
ATOM 1252 C C . PHE A 1 162 ? 2.273 -5.641 5.681 1.00 97.75 162 PHE A C 1
ATOM 1254 O O . PHE A 1 162 ? 2.675 -4.888 4.796 1.00 97.75 162 PHE A O 1
ATOM 1261 N N . LEU A 1 163 ? 1.604 -6.757 5.406 1.00 97.69 163 LEU A N 1
ATOM 1262 C CA . LEU A 1 163 ? 1.242 -7.157 4.049 1.00 97.69 163 LEU A CA 1
ATOM 1263 C C . LEU A 1 163 ? -0.247 -6.902 3.809 1.00 97.69 163 LEU A C 1
ATOM 1265 O O . LEU A 1 163 ? -1.084 -7.638 4.320 1.00 97.69 163 LEU A O 1
ATOM 1269 N N . SER A 1 164 ? -0.571 -5.905 2.984 1.00 97.81 164 SER A N 1
ATOM 1270 C CA . SER A 1 164 ? -1.948 -5.645 2.553 1.00 97.81 164 SER A CA 1
ATOM 1271 C C . SER A 1 164 ? -2.178 -6.135 1.127 1.00 97.81 164 SER A C 1
ATOM 1273 O O . SER A 1 164 ? -1.386 -5.875 0.213 1.00 97.81 164 SER A O 1
ATOM 1275 N N . HIS A 1 165 ? -3.266 -6.873 0.913 1.00 96.38 165 HIS A N 1
ATOM 1276 C CA . HIS A 1 165 ? -3.604 -7.406 -0.400 1.00 96.38 165 HIS A CA 1
ATOM 1277 C C . HIS A 1 165 ? -5.058 -7.872 -0.499 1.00 96.38 165 HIS A C 1
ATOM 1279 O O . HIS A 1 165 ? -5.701 -8.222 0.488 1.00 96.38 165 HIS A O 1
ATOM 1285 N N . ASN A 1 166 ? -5.559 -8.000 -1.732 1.00 95.31 166 ASN A N 1
ATOM 1286 C CA . ASN A 1 166 ? -6.841 -8.659 -1.963 1.00 95.31 166 ASN A CA 1
ATOM 1287 C C . ASN A 1 166 ? -6.670 -10.190 -1.968 1.00 95.31 166 ASN A C 1
ATOM 1289 O O . ASN A 1 166 ? -5.948 -10.767 -2.797 1.00 95.31 166 ASN A O 1
ATOM 1293 N N . TRP A 1 167 ? -7.355 -10.865 -1.048 1.00 91.38 167 TRP A N 1
ATOM 1294 C CA . TRP A 1 167 ? -7.427 -12.325 -0.988 1.00 91.38 167 TRP A CA 1
ATOM 1295 C C . TRP A 1 167 ? -8.089 -12.929 -2.232 1.00 91.38 167 TRP A C 1
ATOM 1297 O O . TRP A 1 167 ? -7.570 -13.906 -2.777 1.00 91.38 167 TRP A O 1
ATOM 1307 N N . ASN A 1 168 ? -9.145 -12.290 -2.736 1.00 93.44 168 ASN A N 1
ATOM 1308 C CA . ASN A 1 168 ? -9.987 -12.820 -3.802 1.00 93.44 168 ASN A CA 1
ATOM 1309 C C . ASN A 1 168 ? -9.421 -12.500 -5.185 1.00 93.44 168 ASN A C 1
ATOM 1311 O O . ASN A 1 168 ? -8.942 -11.394 -5.436 1.00 93.44 168 ASN A O 1
ATOM 1315 N N . GLN A 1 169 ? -9.505 -13.477 -6.085 1.00 94.62 169 GLN A N 1
ATOM 1316 C CA . GLN A 1 169 ? -9.182 -13.288 -7.494 1.00 94.62 169 GLN A CA 1
ATOM 1317 C C . GLN A 1 169 ? -10.185 -12.314 -8.141 1.00 94.62 169 GLN A C 1
ATOM 1319 O O . GLN A 1 169 ? -11.388 -12.458 -7.906 1.00 94.62 169 GLN A O 1
ATOM 1324 N N . PRO A 1 170 ? -9.735 -11.348 -8.968 1.00 96.50 170 PRO A N 1
ATOM 1325 C CA . PRO A 1 170 ? -10.645 -10.513 -9.749 1.00 96.50 170 PRO A CA 1
ATOM 1326 C C . PRO A 1 170 ? -11.596 -11.359 -10.607 1.00 96.50 170 PRO A C 1
ATOM 1328 O O . PRO A 1 170 ? -11.173 -12.335 -11.226 1.00 96.50 170 PRO A O 1
ATOM 1331 N N . GLY A 1 171 ? -12.872 -10.975 -10.700 1.00 96.00 171 GLY A N 1
ATOM 1332 C CA . GLY A 1 171 ? -13.885 -11.781 -11.402 1.00 96.00 171 GLY A CA 1
ATOM 1333 C C . GLY A 1 171 ? -13.591 -12.016 -12.892 1.00 96.00 171 GLY A C 1
ATOM 1334 O O . GLY A 1 171 ? -13.960 -13.047 -13.443 1.00 96.00 171 GLY A O 1
ATOM 1335 N N . ASN A 1 172 ? -12.871 -11.097 -13.539 1.00 96.38 172 ASN A N 1
ATOM 1336 C CA . ASN A 1 172 ? -12.453 -11.176 -14.942 1.00 96.38 172 ASN A CA 1
ATOM 1337 C C . ASN A 1 172 ? -11.002 -11.667 -15.131 1.00 96.38 172 ASN A C 1
ATOM 1339 O O . ASN A 1 172 ? -10.439 -11.513 -16.216 1.00 96.38 172 ASN A O 1
ATOM 1343 N N . TRP A 1 173 ? -10.381 -12.242 -14.096 1.00 96.81 173 TRP A N 1
ATOM 1344 C CA . TRP A 1 173 ? -8.960 -12.593 -14.099 1.00 96.81 173 TRP A CA 1
ATOM 1345 C C . TRP A 1 173 ? -8.542 -13.470 -15.281 1.00 96.81 173 TRP A C 1
ATOM 1347 O O . TRP A 1 173 ? -7.600 -13.113 -15.976 1.00 96.81 173 TRP A O 1
ATOM 1357 N N . ASP A 1 174 ? -9.249 -14.563 -15.575 1.00 97.06 174 ASP A N 1
ATOM 1358 C CA . ASP A 1 174 ? -8.870 -15.470 -16.672 1.00 97.06 174 ASP A CA 1
ATOM 1359 C C . ASP A 1 174 ? -8.941 -14.799 -18.049 1.00 97.06 174 ASP A C 1
ATOM 1361 O O . ASP A 1 174 ? -8.135 -15.102 -18.931 1.00 97.06 174 ASP A O 1
ATOM 1365 N N . ALA A 1 175 ? -9.888 -13.875 -18.235 1.00 97.31 175 ALA A N 1
ATOM 1366 C CA . ALA A 1 175 ? -10.033 -13.124 -19.477 1.00 97.31 175 ALA A CA 1
ATOM 1367 C C . ALA A 1 175 ? -8.884 -12.122 -19.663 1.00 97.31 175 ALA A C 1
ATOM 1369 O O . ALA A 1 175 ? -8.365 -11.970 -20.765 1.00 97.31 175 ALA A O 1
ATOM 1370 N N . VAL A 1 176 ? -8.464 -11.469 -18.577 1.00 96.88 176 VAL A N 1
ATOM 1371 C CA . VAL A 1 176 ? -7.421 -10.436 -18.601 1.00 96.88 176 VAL A CA 1
ATOM 1372 C C . VAL A 1 176 ? -6.022 -11.052 -18.580 1.00 96.88 176 VAL A C 1
ATOM 1374 O O . VAL A 1 176 ? -5.150 -10.664 -19.358 1.00 96.88 176 VAL A O 1
ATOM 1377 N N . MET A 1 177 ? -5.787 -12.023 -17.698 1.00 95.88 177 MET A N 1
ATOM 1378 C CA . MET A 1 177 ? -4.467 -12.598 -17.437 1.00 95.88 177 MET A CA 1
ATOM 1379 C C . MET A 1 177 ? -4.158 -13.834 -18.275 1.00 95.88 177 MET A C 1
ATOM 1381 O O . MET A 1 177 ? -2.977 -14.104 -18.520 1.00 95.88 177 MET A O 1
ATOM 1385 N N . GLY A 1 178 ? -5.191 -14.494 -18.799 1.00 96.25 178 GLY A N 1
ATOM 1386 C CA . GLY A 1 178 ? -5.112 -15.729 -19.571 1.00 96.25 178 GLY A CA 1
ATOM 1387 C C . GLY A 1 178 ? -5.496 -16.947 -18.730 1.00 96.25 178 GLY A C 1
ATOM 1388 O O . GLY A 1 178 ? -5.123 -17.057 -17.560 1.00 96.25 178 GLY A O 1
ATOM 1389 N N . LYS A 1 179 ? -6.220 -17.889 -19.348 1.00 96.06 179 LYS A N 1
ATOM 1390 C CA . LYS A 1 179 ? -6.622 -19.151 -18.711 1.00 96.06 179 LYS A CA 1
ATOM 1391 C C . LYS A 1 179 ? -5.406 -19.902 -18.162 1.00 96.06 179 LYS A C 1
ATOM 1393 O O . LYS A 1 179 ? -4.398 -20.046 -18.851 1.00 96.06 179 LYS A O 1
ATOM 1398 N N . GLY A 1 180 ? -5.529 -20.414 -16.939 1.00 92.81 180 GLY A N 1
ATOM 1399 C CA . GLY A 1 180 ? -4.472 -21.172 -16.262 1.00 92.81 180 GLY A CA 1
ATOM 1400 C C . GLY A 1 180 ? -3.422 -20.309 -15.552 1.00 92.81 180 GLY A C 1
ATOM 1401 O O . GLY A 1 180 ? -2.555 -20.855 -14.873 1.00 92.81 180 GLY A O 1
ATOM 1402 N N . CYS A 1 181 ? -3.498 -18.978 -15.651 1.00 93.62 181 CYS A N 1
ATOM 1403 C CA . CYS A 1 181 ? -2.703 -18.094 -14.807 1.00 93.62 181 CYS A CA 1
ATOM 1404 C C . CYS A 1 181 ? -3.313 -18.070 -13.399 1.00 93.62 181 CYS A C 1
ATOM 1406 O O . CYS A 1 181 ? -4.419 -17.576 -13.220 1.00 93.62 181 CYS A O 1
ATOM 1408 N N . SER A 1 182 ? -2.622 -18.594 -12.387 1.00 93.75 182 SER A N 1
ATOM 1409 C CA . SER A 1 182 ? -3.138 -18.570 -11.012 1.00 93.75 182 SER A CA 1
ATOM 1410 C C . SER A 1 182 ? -2.888 -17.215 -10.346 1.00 93.75 182 SER A C 1
ATOM 1412 O O . SER A 1 182 ? -1.738 -16.790 -10.219 1.00 93.75 182 SER A O 1
ATOM 1414 N N . TYR A 1 183 ? -3.946 -16.562 -9.849 1.00 93.94 183 TYR A N 1
ATOM 1415 C CA . TYR A 1 183 ? -3.826 -15.312 -9.086 1.00 93.94 183 TYR A CA 1
ATOM 1416 C C . TYR A 1 183 ? -2.933 -15.464 -7.850 1.00 93.94 183 TYR A C 1
ATOM 1418 O O . TYR A 1 183 ? -2.074 -14.623 -7.589 1.00 93.94 183 TYR A O 1
ATOM 1426 N N . ALA A 1 184 ? -3.086 -16.570 -7.121 1.00 90.44 184 ALA A N 1
ATOM 1427 C CA . ALA A 1 184 ? -2.255 -16.889 -5.966 1.00 90.44 184 ALA A CA 1
ATOM 1428 C C . ALA A 1 184 ? -0.765 -17.021 -6.335 1.00 90.44 184 ALA A C 1
ATOM 1430 O O . ALA A 1 184 ? 0.074 -16.485 -5.615 1.00 90.44 184 ALA A O 1
ATOM 1431 N N . SER A 1 185 ? -0.436 -17.642 -7.478 1.00 89.69 185 SER A N 1
ATOM 1432 C CA . SER A 1 185 ? 0.964 -17.817 -7.905 1.00 89.69 185 SER A CA 1
ATOM 1433 C C . SER A 1 185 ? 1.601 -16.478 -8.234 1.00 89.69 185 SER A C 1
ATOM 1435 O O . SER A 1 185 ? 2.751 -16.239 -7.880 1.00 89.69 185 SER A O 1
ATOM 1437 N N . ILE A 1 186 ? 0.847 -15.598 -8.900 1.00 93.38 186 ILE A N 1
ATOM 1438 C CA . ILE A 1 186 ? 1.320 -14.257 -9.231 1.00 93.38 186 ILE A CA 1
ATOM 1439 C C . ILE A 1 186 ? 1.579 -13.449 -7.955 1.00 93.38 186 ILE A C 1
ATOM 1441 O O . ILE A 1 186 ? 2.660 -12.888 -7.816 1.00 93.38 186 ILE A O 1
ATOM 1445 N N . LYS A 1 187 ? 0.649 -13.449 -6.989 1.00 93.69 187 LYS A N 1
ATOM 1446 C CA . LYS A 1 187 ? 0.863 -12.770 -5.699 1.00 93.69 187 LYS A CA 1
ATOM 1447 C C . LYS A 1 187 ? 2.086 -13.313 -4.959 1.00 93.69 187 LYS A C 1
ATOM 1449 O O . LYS A 1 187 ? 2.906 -12.533 -4.491 1.00 93.69 187 LYS A O 1
ATOM 1454 N N . ALA A 1 188 ? 2.231 -14.635 -4.885 1.00 90.75 188 ALA A N 1
ATOM 1455 C CA . ALA A 1 188 ? 3.378 -15.265 -4.237 1.00 90.75 188 ALA A CA 1
ATOM 1456 C C . ALA A 1 188 ? 4.706 -14.881 -4.909 1.00 90.75 188 ALA A C 1
ATOM 1458 O O . ALA A 1 188 ? 5.692 -14.628 -4.218 1.00 90.75 188 ALA A O 1
ATOM 1459 N N . ALA A 1 189 ? 4.730 -14.798 -6.243 1.00 91.38 189 ALA A N 1
ATOM 1460 C CA . ALA A 1 189 ? 5.901 -14.353 -6.989 1.00 91.38 189 ALA A CA 1
ATOM 1461 C C . ALA A 1 189 ? 6.261 -12.891 -6.676 1.00 91.38 189 ALA A C 1
ATOM 1463 O O . ALA A 1 189 ? 7.425 -12.616 -6.392 1.00 91.38 189 ALA A O 1
ATOM 1464 N N . GLU A 1 190 ? 5.279 -11.985 -6.651 1.00 94.25 190 GLU A N 1
ATOM 1465 C CA . GLU A 1 190 ? 5.489 -10.577 -6.278 1.00 94.25 190 GLU A CA 1
ATOM 1466 C C . GLU A 1 190 ? 6.019 -10.438 -4.842 1.00 94.25 190 GLU A C 1
ATOM 1468 O O . GLU A 1 190 ? 6.998 -9.735 -4.602 1.00 94.25 190 GLU A O 1
ATOM 1473 N N . ILE A 1 191 ? 5.432 -11.172 -3.890 1.00 93.88 191 ILE A N 1
ATOM 1474 C CA . ILE A 1 191 ? 5.864 -11.164 -2.483 1.00 93.88 191 ILE A CA 1
ATOM 1475 C C . ILE A 1 191 ? 7.286 -11.717 -2.338 1.00 93.88 191 ILE A C 1
ATOM 1477 O O . ILE A 1 191 ? 8.084 -11.205 -1.555 1.00 93.88 191 ILE A O 1
ATOM 1481 N N . CYS A 1 192 ? 7.633 -12.761 -3.094 1.00 93.56 192 CYS A N 1
ATOM 1482 C CA . CYS A 1 192 ? 8.996 -13.283 -3.119 1.00 93.56 192 CYS A CA 1
ATOM 1483 C C . CYS A 1 192 ? 9.978 -12.261 -3.713 1.00 93.56 192 CYS A C 1
ATOM 1485 O O . CYS A 1 192 ? 11.088 -12.128 -3.200 1.00 93.56 192 CYS A O 1
ATOM 1487 N N . GLY A 1 193 ? 9.568 -11.531 -4.756 1.00 92.94 193 GLY A N 1
ATOM 1488 C CA . GLY A 1 193 ? 10.333 -10.430 -5.341 1.00 92.94 193 GLY A CA 1
ATOM 1489 C C . GLY A 1 193 ? 10.651 -9.357 -4.305 1.00 92.94 193 GLY A C 1
ATOM 1490 O O . GLY A 1 193 ? 11.818 -9.146 -3.986 1.00 92.94 193 GLY A O 1
ATOM 1491 N N . VAL A 1 194 ? 9.624 -8.778 -3.676 1.00 94.94 194 VAL A N 1
ATOM 1492 C CA . VAL A 1 194 ? 9.849 -7.731 -2.670 1.00 94.94 194 VAL A CA 1
ATOM 1493 C C . VAL A 1 194 ? 10.627 -8.252 -1.463 1.00 94.94 194 VAL A C 1
ATOM 1495 O O . VAL A 1 194 ? 11.483 -7.548 -0.948 1.00 94.94 194 VAL A O 1
ATOM 1498 N N . ALA A 1 195 ? 10.413 -9.495 -1.017 1.00 95.12 195 ALA A N 1
ATOM 1499 C CA . ALA A 1 195 ? 11.189 -10.060 0.086 1.00 95.12 195 ALA A CA 1
ATOM 1500 C C . ALA A 1 195 ? 12.691 -10.134 -0.242 1.00 95.12 195 ALA A C 1
ATOM 1502 O O . ALA A 1 195 ? 13.522 -9.918 0.639 1.00 95.12 195 ALA A O 1
ATOM 1503 N N . LYS A 1 196 ? 13.059 -10.403 -1.500 1.00 93.62 196 LYS A N 1
ATOM 1504 C CA . LYS A 1 196 ? 14.458 -10.356 -1.951 1.00 93.62 196 LYS A CA 1
ATOM 1505 C C . LYS A 1 196 ? 15.015 -8.943 -1.909 1.00 93.62 196 LYS A C 1
ATOM 1507 O O . LYS A 1 196 ? 16.115 -8.766 -1.392 1.00 93.62 196 LYS A O 1
ATOM 1512 N N . ASP A 1 197 ? 14.246 -7.959 -2.359 1.00 92.06 197 ASP A N 1
ATOM 1513 C CA . ASP A 1 197 ? 14.656 -6.553 -2.317 1.00 92.06 197 ASP A CA 1
ATOM 1514 C C . ASP A 1 197 ? 14.845 -6.074 -0.871 1.00 92.06 197 ASP A C 1
ATOM 1516 O O . ASP A 1 197 ? 15.848 -5.442 -0.535 1.00 92.06 197 ASP A O 1
ATOM 1520 N N . LEU A 1 198 ? 13.924 -6.445 0.025 1.00 93.56 198 LEU A N 1
ATOM 1521 C CA . LEU A 1 198 ? 14.037 -6.130 1.446 1.00 93.56 198 LEU A CA 1
ATOM 1522 C C . LEU A 1 198 ? 15.242 -6.825 2.093 1.00 93.56 198 LEU A C 1
ATOM 1524 O O . LEU A 1 198 ? 15.930 -6.207 2.900 1.00 93.56 198 LEU A O 1
ATOM 1528 N N . ALA A 1 199 ? 15.537 -8.075 1.731 1.00 93.75 199 ALA A N 1
ATOM 1529 C CA . ALA A 1 199 ? 16.708 -8.789 2.239 1.00 93.75 199 ALA A CA 1
ATOM 1530 C C . ALA A 1 199 ? 18.027 -8.210 1.716 1.00 93.75 199 ALA A C 1
ATOM 1532 O O . ALA A 1 199 ? 18.983 -8.073 2.480 1.00 93.75 199 ALA A O 1
ATOM 1533 N N . ALA A 1 200 ? 18.075 -7.797 0.448 1.00 91.62 200 ALA A N 1
ATOM 1534 C CA . ALA A 1 200 ? 19.212 -7.063 -0.094 1.00 91.62 200 ALA A CA 1
ATOM 1535 C C . ALA A 1 200 ? 19.442 -5.759 0.685 1.00 91.62 200 ALA A C 1
ATOM 1537 O O . ALA A 1 200 ? 20.568 -5.472 1.087 1.00 91.62 200 ALA A O 1
ATOM 1538 N N . LEU A 1 201 ? 18.373 -5.013 0.973 1.00 89.88 201 LEU A N 1
ATOM 1539 C CA . LEU A 1 201 ? 18.448 -3.758 1.719 1.00 89.88 201 LEU A CA 1
ATOM 1540 C C . LEU A 1 201 ? 18.864 -3.953 3.187 1.00 89.88 201 LEU A C 1
ATOM 1542 O O . LEU A 1 201 ? 19.659 -3.178 3.715 1.00 89.88 201 LEU A O 1
ATOM 1546 N N . GLU A 1 202 ? 18.311 -4.954 3.870 1.00 92.06 202 GLU A N 1
ATOM 1547 C CA . GLU A 1 202 ? 18.507 -5.145 5.313 1.00 92.06 202 GLU A CA 1
ATOM 1548 C C . GLU A 1 202 ? 19.759 -5.941 5.658 1.00 92.06 202 GLU A C 1
ATOM 1550 O O . GLU A 1 202 ? 20.408 -5.675 6.672 1.00 92.06 202 GLU A O 1
ATOM 1555 N N . PHE A 1 203 ? 20.098 -6.919 4.824 1.00 92.00 203 PHE A N 1
ATOM 1556 C CA . PHE A 1 203 ? 21.166 -7.871 5.092 1.00 92.00 203 PHE A CA 1
ATOM 1557 C C . PHE A 1 203 ? 22.349 -7.736 4.135 1.00 92.00 203 PHE A C 1
ATOM 1559 O O . PHE A 1 203 ? 23.379 -8.363 4.380 1.00 92.00 203 PHE A O 1
ATOM 1566 N N . GLY A 1 204 ? 22.220 -6.949 3.060 1.00 90.88 204 GLY A N 1
ATOM 1567 C CA . GLY A 1 204 ? 23.194 -6.933 1.967 1.00 90.88 204 GLY A CA 1
ATOM 1568 C C . GLY A 1 204 ? 23.201 -8.233 1.157 1.00 90.88 204 GLY A C 1
ATOM 1569 O O . GLY A 1 204 ? 24.176 -8.504 0.463 1.00 90.88 204 GLY A O 1
ATOM 1570 N N . ASP A 1 205 ? 22.157 -9.061 1.287 1.00 91.25 205 ASP A N 1
ATOM 1571 C CA . ASP A 1 205 ? 22.085 -10.399 0.700 1.00 91.25 205 ASP A CA 1
ATOM 1572 C C . ASP A 1 205 ? 20.628 -10.790 0.408 1.00 91.25 205 ASP A C 1
ATOM 1574 O O . ASP A 1 205 ? 19.864 -11.138 1.311 1.00 91.25 205 ASP A O 1
ATOM 1578 N N . TYR A 1 206 ? 20.245 -10.772 -0.871 1.00 93.56 206 TYR A N 1
ATOM 1579 C CA . TYR A 1 206 ? 18.893 -11.135 -1.300 1.00 93.56 206 TYR A CA 1
ATOM 1580 C C . TYR A 1 206 ? 18.565 -12.618 -1.067 1.00 93.56 206 TYR A C 1
ATOM 1582 O O . TYR A 1 206 ? 17.392 -12.993 -1.046 1.00 93.56 206 TYR A O 1
ATOM 1590 N N . THR A 1 207 ? 19.562 -13.498 -0.902 1.00 92.19 207 THR A N 1
ATOM 1591 C CA . THR A 1 207 ? 19.322 -14.933 -0.668 1.00 92.19 207 THR A CA 1
ATOM 1592 C C . THR A 1 207 ? 18.736 -15.195 0.718 1.00 92.19 207 THR A C 1
ATOM 1594 O O . THR A 1 207 ? 18.072 -16.212 0.920 1.00 92.19 207 THR A O 1
ATOM 1597 N N . ARG A 1 208 ? 18.874 -14.224 1.631 1.00 93.81 208 ARG A N 1
ATOM 1598 C CA . ARG A 1 208 ? 18.260 -14.201 2.964 1.00 93.81 208 ARG A CA 1
ATOM 1599 C C . ARG A 1 208 ? 16.805 -13.730 2.966 1.00 93.81 208 ARG A C 1
ATOM 1601 O O . ARG A 1 208 ? 16.221 -13.552 4.030 1.00 93.81 208 ARG A O 1
ATOM 1608 N N . TRP A 1 209 ? 16.171 -13.597 1.798 1.00 93.81 209 TRP A N 1
ATOM 1609 C CA . TRP A 1 209 ? 14.733 -13.323 1.694 1.00 93.81 209 TRP A CA 1
ATOM 1610 C C . TRP A 1 209 ? 13.830 -14.245 2.534 1.00 93.81 209 TRP A C 1
ATOM 1612 O O . TRP A 1 209 ? 12.819 -13.738 3.018 1.00 93.81 209 TRP A O 1
ATOM 1622 N N . PRO A 1 210 ? 14.147 -15.539 2.794 1.00 90.88 210 PRO A N 1
ATOM 1623 C CA . PRO A 1 210 ? 13.336 -16.378 3.675 1.00 90.88 210 PRO A CA 1
ATOM 1624 C C . PRO A 1 210 ? 13.220 -15.848 5.106 1.00 90.88 210 PRO A C 1
ATOM 1626 O O . PRO A 1 210 ? 12.287 -16.249 5.795 1.00 90.88 210 PRO A O 1
ATOM 1629 N N . GLU A 1 211 ? 14.154 -14.992 5.534 1.00 90.69 211 GLU A N 1
ATOM 1630 C CA . GLU A 1 211 ? 14.232 -14.393 6.872 1.00 90.69 211 GLU A CA 1
ATOM 1631 C C . GLU A 1 211 ? 13.478 -13.059 6.985 1.00 90.69 211 GLU A C 1
ATOM 1633 O O . GLU A 1 211 ? 13.379 -12.499 8.076 1.00 90.69 211 GLU A O 1
ATOM 1638 N N . ILE A 1 212 ? 12.934 -12.530 5.886 1.00 93.88 212 ILE A N 1
ATOM 1639 C CA . ILE A 1 212 ? 12.033 -11.374 5.939 1.00 93.88 212 ILE A CA 1
ATOM 1640 C C . ILE A 1 212 ? 10.716 -11.802 6.571 1.00 93.88 212 ILE A C 1
ATOM 1642 O O . ILE A 1 212 ? 10.206 -12.874 6.260 1.00 93.88 212 ILE A O 1
ATOM 1646 N N . HIS A 1 213 ? 10.157 -10.973 7.448 1.00 94.25 213 HIS A N 1
ATOM 1647 C CA . HIS A 1 213 ? 8.917 -11.282 8.149 1.00 94.25 213 HIS A CA 1
ATOM 1648 C C . HIS A 1 213 ? 7.790 -10.343 7.727 1.00 94.25 213 HIS A C 1
ATOM 1650 O O . HIS A 1 213 ? 7.972 -9.127 7.633 1.00 94.25 213 HIS A O 1
ATOM 1656 N N . PHE A 1 214 ? 6.609 -10.919 7.520 1.00 95.06 214 PHE A N 1
ATOM 1657 C CA . PHE A 1 214 ? 5.390 -10.199 7.188 1.00 95.06 214 PHE A CA 1
ATOM 1658 C C . PHE A 1 214 ? 4.326 -10.386 8.263 1.00 95.06 214 PHE A C 1
ATOM 1660 O O . PHE A 1 214 ? 4.059 -11.509 8.679 1.00 95.06 214 PHE A O 1
ATOM 1667 N N . TRP A 1 215 ? 3.664 -9.313 8.673 1.00 95.44 215 TRP A N 1
ATOM 1668 C CA . TRP A 1 215 ? 2.390 -9.422 9.371 1.00 95.44 215 TRP A CA 1
ATOM 1669 C C . TRP A 1 215 ? 1.291 -9.605 8.318 1.00 95.44 215 TRP A C 1
ATOM 1671 O O . TRP A 1 215 ? 1.146 -8.762 7.433 1.00 95.44 215 TRP A O 1
ATOM 1681 N N . VAL A 1 216 ? 0.556 -10.716 8.383 1.00 92.88 216 VAL A N 1
ATOM 1682 C CA . VAL A 1 216 ? -0.500 -11.070 7.420 1.00 92.88 216 VAL A CA 1
ATOM 1683 C C . VAL A 1 216 ? -1.785 -11.300 8.200 1.00 92.88 216 VAL A C 1
ATOM 1685 O O . VAL A 1 216 ? -1.822 -12.207 9.030 1.00 92.88 216 VAL A O 1
ATOM 1688 N N . ASP A 1 217 ? -2.826 -10.516 7.929 1.00 90.56 217 ASP A N 1
ATOM 1689 C CA . ASP A 1 217 ? -4.110 -10.542 8.645 1.00 90.56 217 ASP A CA 1
ATOM 1690 C C . ASP A 1 217 ? -4.640 -11.965 8.878 1.00 90.56 217 ASP A C 1
ATOM 1692 O O . ASP A 1 217 ? -4.854 -12.365 10.019 1.00 90.56 217 ASP A O 1
ATOM 1696 N N . LYS A 1 218 ? -4.743 -12.777 7.825 1.00 87.12 218 LYS A N 1
ATOM 1697 C CA . LYS A 1 218 ? -5.298 -14.134 7.872 1.00 87.12 218 LYS A CA 1
ATOM 1698 C C . LYS A 1 218 ? -4.440 -15.124 8.663 1.00 87.12 218 LYS A C 1
ATOM 1700 O O . LYS A 1 218 ? -4.964 -16.123 9.142 1.00 87.12 218 LYS A O 1
ATOM 1705 N N . CYS A 1 219 ? -3.135 -14.876 8.786 1.00 85.25 219 CYS A N 1
ATOM 1706 C CA . CYS A 1 219 ? -2.214 -15.727 9.549 1.00 85.25 219 CYS A CA 1
ATOM 1707 C C . CYS A 1 219 ? -2.104 -15.277 11.004 1.00 85.25 219 CYS A C 1
ATOM 1709 O O . CYS A 1 219 ? -1.984 -16.095 11.911 1.00 85.25 219 CYS A O 1
ATOM 1711 N N . CYS A 1 220 ? -2.121 -13.966 11.217 1.00 87.12 220 CYS A N 1
ATOM 1712 C CA . CYS A 1 220 ? -1.975 -13.378 12.526 1.00 87.12 220 CYS A CA 1
ATOM 1713 C C . CYS A 1 220 ? -3.306 -13.474 13.288 1.00 87.12 220 CYS A C 1
ATOM 1715 O O . CYS A 1 220 ? -3.328 -13.959 14.414 1.00 87.12 220 CYS A O 1
ATOM 1717 N N . ILE A 1 221 ? -4.432 -13.079 12.700 1.00 86.62 221 ILE A N 1
ATOM 1718 C CA . ILE A 1 221 ? -5.731 -13.001 13.383 1.00 86.62 221 ILE A CA 1
ATOM 1719 C C . ILE A 1 221 ? -6.389 -14.392 13.506 1.00 86.62 221 ILE A C 1
ATOM 1721 O O . ILE A 1 221 ? -6.438 -15.119 12.511 1.00 86.62 221 ILE A O 1
ATOM 1725 N N . PRO A 1 222 ? -6.951 -14.756 14.681 1.00 81.19 222 PRO A N 1
ATOM 1726 C CA . PRO A 1 222 ? -7.744 -15.978 14.858 1.00 81.19 222 PRO A CA 1
ATOM 1727 C C . PRO A 1 222 ? -8.917 -16.015 13.883 1.00 81.19 222 PRO A C 1
ATOM 1729 O O . PRO A 1 222 ? -9.882 -15.286 14.055 1.00 81.19 222 PRO A O 1
ATOM 1732 N N . GLN A 1 223 ? -8.868 -16.883 12.875 1.00 81.19 223 GLN A N 1
ATOM 1733 C CA . GLN A 1 223 ? -9.979 -17.014 11.921 1.00 81.19 223 GLN A CA 1
ATOM 1734 C C . GLN A 1 223 ? -11.107 -17.922 12.446 1.00 81.19 223 GLN A C 1
ATOM 1736 O O . GLN A 1 223 ? -12.219 -17.886 11.932 1.00 81.19 223 GLN A O 1
ATOM 1741 N N . GLY A 1 224 ? -10.811 -18.777 13.433 1.00 79.12 224 GLY A N 1
ATOM 1742 C CA . GLY A 1 224 ? -11.739 -19.790 13.95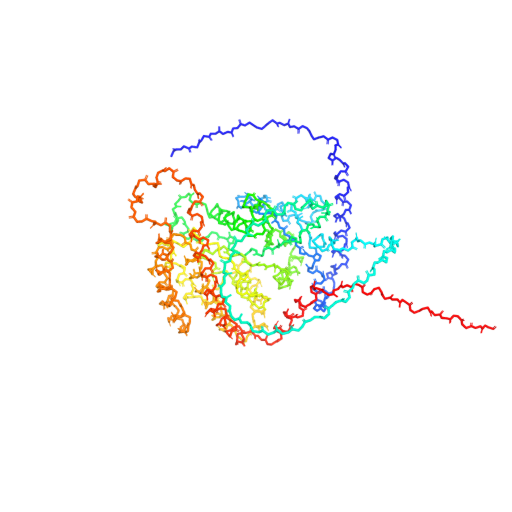4 1.00 79.12 224 GLY A CA 1
ATOM 1743 C C . GLY A 1 224 ? -12.561 -19.363 15.171 1.00 79.12 224 GLY A C 1
ATOM 1744 O O . GLY A 1 224 ? -13.412 -20.131 15.608 1.00 79.12 224 GLY A O 1
ATOM 1745 N N . ASP A 1 225 ? -12.309 -18.172 15.713 1.00 81.50 225 ASP A N 1
ATOM 1746 C CA . ASP A 1 225 ? -12.974 -17.636 16.902 1.00 81.50 225 ASP A CA 1
ATOM 1747 C C . ASP A 1 225 ? -13.508 -16.231 16.579 1.00 81.50 225 ASP A C 1
ATOM 1749 O O . ASP A 1 225 ? -12.714 -15.291 16.499 1.00 81.50 225 ASP A O 1
ATOM 1753 N N . PRO A 1 226 ? -14.824 -16.068 16.350 1.00 83.25 226 PRO A N 1
ATOM 1754 C CA . PRO A 1 226 ? -15.405 -14.783 15.970 1.00 83.25 226 PRO A CA 1
ATOM 1755 C C . PRO A 1 226 ? -15.209 -13.668 17.004 1.00 83.25 226 PRO A C 1
ATOM 1757 O O . PRO A 1 226 ? -15.061 -12.510 16.615 1.00 83.25 226 PRO A O 1
ATOM 1760 N N . GLU A 1 227 ? -15.201 -13.993 18.301 1.00 83.31 227 GLU A N 1
ATOM 1761 C CA . GLU A 1 227 ? -15.055 -12.997 19.368 1.00 83.31 227 GLU A CA 1
ATOM 1762 C C . GLU A 1 227 ? -13.612 -12.498 19.433 1.00 83.31 227 GLU A C 1
ATOM 1764 O O . GLU A 1 227 ? -13.359 -11.290 19.435 1.00 83.31 227 GLU A O 1
ATOM 1769 N N . LEU A 1 228 ? -12.651 -13.424 19.410 1.00 81.81 228 LEU A N 1
ATOM 1770 C CA . LEU A 1 228 ? -11.234 -13.076 19.411 1.00 81.81 228 LEU A CA 1
ATOM 1771 C C . LEU A 1 228 ? -10.803 -12.424 18.088 1.00 81.81 228 LEU A C 1
ATOM 1773 O O . LEU A 1 228 ? -9.934 -11.548 18.083 1.00 81.81 228 LEU A O 1
ATOM 1777 N N . MET A 1 229 ? -11.423 -12.819 16.970 1.00 85.19 229 MET A N 1
ATOM 1778 C CA . MET A 1 229 ? -11.265 -12.157 15.678 1.00 85.19 229 MET A CA 1
ATOM 1779 C C . MET A 1 229 ? -11.682 -10.697 15.797 1.00 85.19 229 MET A C 1
ATOM 1781 O O . MET A 1 229 ? -10.838 -9.833 15.587 1.00 85.19 229 MET A O 1
ATOM 1785 N N . ALA A 1 230 ? -12.932 -10.419 16.190 1.00 85.06 230 ALA A N 1
ATOM 1786 C CA . ALA A 1 230 ? -13.451 -9.059 16.344 1.00 85.06 230 ALA A CA 1
ATOM 1787 C C . ALA A 1 230 ? -12.550 -8.204 17.246 1.00 85.06 230 ALA A C 1
ATOM 1789 O O . ALA A 1 230 ? -12.192 -7.083 16.893 1.00 85.06 230 ALA A O 1
ATOM 1790 N N . TRP A 1 231 ? -12.079 -8.781 18.350 1.00 84.69 231 TRP A N 1
ATOM 1791 C CA . TRP A 1 231 ? -11.140 -8.125 19.251 1.00 84.69 231 TRP A CA 1
ATOM 1792 C C . TRP A 1 231 ? -9.794 -7.782 18.592 1.00 84.69 231 TRP A C 1
ATOM 1794 O O . TRP A 1 231 ? -9.279 -6.676 18.747 1.00 84.69 231 TRP A O 1
ATOM 1804 N N . CYS A 1 232 ? -9.222 -8.696 17.807 1.00 87.88 232 CYS A N 1
ATOM 1805 C CA . CYS A 1 232 ? -8.007 -8.417 17.040 1.00 87.88 232 CYS A CA 1
ATOM 1806 C C . CYS A 1 232 ? -8.240 -7.380 15.929 1.00 87.88 232 CYS A C 1
ATOM 1808 O O . CYS A 1 232 ? -7.336 -6.597 15.643 1.00 87.88 232 CYS A O 1
ATOM 1810 N N . LEU A 1 233 ? -9.423 -7.360 15.304 1.00 87.19 233 LEU A N 1
ATOM 1811 C CA . LEU A 1 233 ? -9.792 -6.344 14.309 1.00 87.19 233 LEU A CA 1
ATOM 1812 C C . LEU A 1 233 ? -9.896 -4.954 14.946 1.00 87.19 233 LEU A C 1
ATOM 1814 O O . LEU A 1 233 ? -9.545 -3.949 14.321 1.00 87.19 233 LEU A O 1
ATOM 1818 N N . ASP A 1 234 ? -10.324 -4.890 16.204 1.00 89.06 234 ASP A N 1
ATOM 1819 C CA . ASP A 1 234 ? -10.318 -3.648 16.960 1.00 89.06 234 ASP A CA 1
ATOM 1820 C C . ASP A 1 234 ? -8.901 -3.142 17.233 1.00 89.06 234 ASP A C 1
ATOM 1822 O O . ASP A 1 234 ? -8.756 -1.934 17.355 1.00 89.06 234 ASP A O 1
ATOM 1826 N N . LEU A 1 235 ? -7.877 -4.005 17.274 1.00 92.12 235 LEU A N 1
ATOM 1827 C CA . LEU A 1 235 ? -6.455 -3.661 17.472 1.00 92.12 235 LEU A CA 1
ATOM 1828 C C . LEU A 1 235 ? -5.664 -3.443 16.163 1.00 92.12 235 LEU A C 1
ATOM 1830 O O . LEU A 1 235 ? -4.429 -3.404 16.162 1.00 92.12 235 LEU A O 1
ATOM 1834 N N . LEU A 1 236 ? -6.348 -3.361 15.020 1.00 93.44 236 LEU A N 1
ATOM 1835 C CA . LEU A 1 236 ? -5.703 -3.303 13.706 1.00 93.44 236 LEU A CA 1
ATOM 1836 C C . LEU A 1 236 ? -4.743 -2.110 13.570 1.00 93.44 236 LEU A C 1
ATOM 1838 O O . LEU A 1 236 ? -3.630 -2.261 13.065 1.00 93.44 236 LEU A O 1
ATOM 1842 N N . GLU A 1 237 ? -5.153 -0.937 14.039 1.00 94.12 237 GLU A N 1
ATOM 1843 C CA . GLU A 1 237 ? -4.385 0.306 14.004 1.00 94.12 237 GLU A CA 1
ATOM 1844 C C . GLU A 1 237 ? -3.086 0.171 14.804 1.00 94.12 237 GLU A C 1
ATOM 1846 O O . GLU A 1 237 ? -2.029 0.633 14.368 1.00 94.12 237 GLU A O 1
ATOM 1851 N N . GLU A 1 238 ? -3.126 -0.520 15.944 1.00 93.94 238 GLU A N 1
ATOM 1852 C CA . GLU A 1 238 ? -1.939 -0.829 16.728 1.00 93.94 238 GLU A CA 1
ATOM 1853 C C . GLU A 1 238 ? -0.997 -1.792 15.997 1.00 93.94 238 GLU A C 1
ATOM 1855 O O . GLU A 1 238 ? 0.214 -1.567 16.002 1.00 93.94 238 GLU A O 1
ATOM 1860 N N . PHE A 1 239 ? -1.506 -2.829 15.323 1.00 95.12 239 PHE A N 1
ATOM 1861 C CA . PHE A 1 239 ? -0.662 -3.726 14.520 1.00 95.12 239 PHE A CA 1
ATOM 1862 C C . PHE A 1 239 ? -0.011 -2.998 13.335 1.00 95.12 239 PHE A C 1
ATOM 1864 O O . PHE A 1 239 ? 1.179 -3.180 13.057 1.00 95.12 239 PHE A O 1
ATOM 1871 N N . ILE A 1 240 ? -0.755 -2.113 12.673 1.00 95.81 240 ILE A N 1
ATOM 1872 C CA . ILE A 1 240 ? -0.239 -1.220 11.629 1.00 95.81 240 ILE A CA 1
ATOM 1873 C C . ILE A 1 240 ? 0.847 -0.301 12.20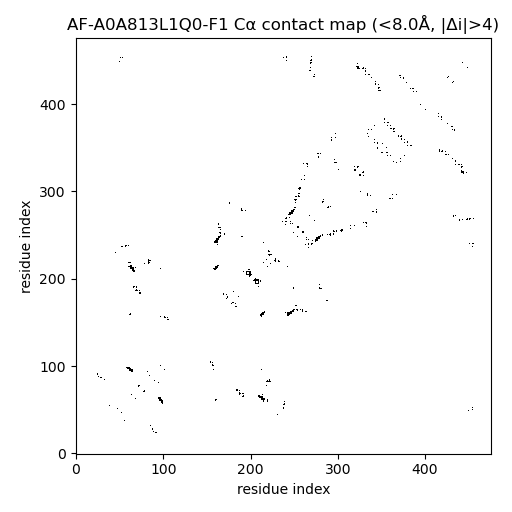9 1.00 95.81 240 ILE A C 1
ATOM 1875 O O . ILE A 1 240 ? 1.926 -0.162 11.628 1.00 95.81 240 ILE A O 1
ATOM 1879 N N . ALA A 1 241 ? 0.612 0.286 13.384 1.00 94.75 241 ALA A N 1
ATOM 1880 C CA . ALA A 1 241 ? 1.570 1.154 14.059 1.00 94.75 241 ALA A CA 1
ATOM 1881 C C . ALA A 1 241 ? 2.848 0.415 14.501 1.00 94.75 241 ALA A C 1
ATOM 1883 O O . ALA A 1 241 ? 3.935 1.000 14.467 1.00 94.75 241 ALA A O 1
ATOM 1884 N N . LEU A 1 242 ? 2.742 -0.857 14.889 1.00 94.62 242 LEU A N 1
ATOM 1885 C CA . LEU A 1 242 ? 3.878 -1.704 15.265 1.00 94.62 242 LEU A CA 1
ATOM 1886 C C . LEU A 1 242 ? 4.698 -2.185 14.063 1.00 94.62 242 LEU A C 1
ATOM 1888 O O . LEU A 1 242 ? 5.871 -2.506 14.226 1.00 94.62 242 LEU A O 1
ATOM 1892 N N . SER A 1 243 ? 4.122 -2.185 12.862 1.00 96.50 243 SER A N 1
ATOM 1893 C CA . SER A 1 243 ? 4.820 -2.600 11.643 1.00 96.50 243 SER A CA 1
ATOM 1894 C C . SER A 1 243 ? 5.863 -1.570 11.195 1.00 96.50 243 SER A C 1
ATOM 1896 O O . SER A 1 243 ? 5.670 -0.358 11.311 1.00 96.50 243 SER A O 1
ATOM 1898 N N . ASP A 1 244 ? 6.986 -2.032 10.648 1.00 96.19 244 ASP A N 1
ATOM 1899 C CA . ASP A 1 244 ? 8.073 -1.162 10.180 1.00 96.19 244 ASP A CA 1
ATOM 1900 C C . ASP A 1 244 ? 7.785 -0.544 8.810 1.00 96.19 244 ASP A C 1
ATOM 1902 O O . ASP A 1 244 ? 8.251 0.552 8.498 1.00 96.19 244 ASP A O 1
ATOM 1906 N N . ARG A 1 245 ? 7.038 -1.269 7.975 1.00 97.62 245 ARG A N 1
ATOM 1907 C CA . ARG A 1 245 ? 6.681 -0.888 6.604 1.00 97.62 245 ARG A CA 1
ATOM 1908 C C . ARG A 1 245 ? 5.357 -1.505 6.184 1.00 97.62 245 ARG A C 1
ATOM 1910 O O . ARG A 1 245 ? 4.909 -2.458 6.816 1.00 97.62 245 ARG A O 1
ATOM 1917 N N . LEU A 1 246 ? 4.792 -1.000 5.096 1.00 98.44 246 LEU A N 1
ATOM 1918 C CA . LEU A 1 246 ? 3.643 -1.585 4.415 1.00 98.44 246 LEU A CA 1
ATOM 1919 C C . LEU A 1 246 ? 4.080 -2.098 3.048 1.00 98.44 246 LEU A C 1
ATOM 1921 O O . LEU A 1 246 ? 4.656 -1.363 2.252 1.00 98.44 246 LEU A O 1
ATOM 1925 N N . VAL A 1 247 ? 3.768 -3.351 2.763 1.00 98.31 247 VAL A N 1
ATOM 1926 C CA . VAL A 1 247 ? 3.901 -3.959 1.445 1.00 98.31 247 VAL A CA 1
ATOM 1927 C C . VAL A 1 247 ? 2.504 -4.168 0.888 1.00 98.31 247 VAL A C 1
ATOM 1929 O O . VAL A 1 247 ? 1.671 -4.813 1.523 1.00 98.31 247 VAL A O 1
ATOM 1932 N N . VAL A 1 248 ? 2.248 -3.626 -0.300 1.00 98.50 248 VAL A N 1
ATOM 1933 C CA . VAL A 1 248 ? 0.932 -3.684 -0.940 1.00 98.50 248 VAL A CA 1
ATOM 1934 C C . VAL A 1 248 ? 0.990 -4.513 -2.211 1.00 98.50 248 VAL A C 1
ATOM 1936 O O . VAL A 1 248 ? 1.636 -4.112 -3.176 1.00 98.50 248 VAL A O 1
ATOM 1939 N N . VAL A 1 249 ? 0.264 -5.631 -2.261 1.00 97.75 249 VAL A N 1
ATOM 1940 C CA . VAL A 1 249 ? 0.106 -6.410 -3.501 1.00 97.75 249 VAL A CA 1
ATOM 1941 C C . VAL A 1 249 ? -1.035 -5.828 -4.326 1.00 97.75 249 VAL A C 1
ATOM 1943 O O . VAL A 1 249 ? -2.217 -6.096 -4.086 1.00 97.75 249 VAL A O 1
ATOM 1946 N N . LEU A 1 250 ? -0.661 -4.996 -5.295 1.00 97.88 250 LEU A N 1
ATOM 1947 C CA . LEU A 1 250 ? -1.563 -4.072 -5.964 1.00 97.88 250 LEU A CA 1
ATOM 1948 C C . LEU A 1 250 ? -2.124 -4.661 -7.264 1.00 97.88 250 LEU A C 1
ATOM 1950 O O . LEU A 1 250 ? -1.594 -4.442 -8.350 1.00 97.88 250 LEU A O 1
ATOM 1954 N N . SER A 1 251 ? -3.234 -5.390 -7.154 1.00 97.25 251 SER A N 1
ATOM 1955 C CA . SER A 1 251 ? -4.065 -5.742 -8.316 1.00 97.25 251 SER A CA 1
ATOM 1956 C C . SER A 1 251 ? -5.093 -4.645 -8.621 1.00 97.25 251 SER A C 1
ATOM 1958 O O . SER A 1 251 ? -5.419 -3.841 -7.749 1.00 97.25 251 SER A O 1
ATOM 1960 N N . TRP A 1 252 ? -5.696 -4.652 -9.816 1.00 96.94 252 TRP A N 1
ATOM 1961 C CA . TRP A 1 252 ? -6.766 -3.695 -10.156 1.00 96.94 252 TRP A CA 1
ATOM 1962 C C . TRP A 1 252 ? -8.001 -3.808 -9.252 1.00 96.94 252 TRP A C 1
ATOM 1964 O O . TRP A 1 252 ? -8.706 -2.827 -9.055 1.00 96.94 252 TRP A O 1
ATOM 1974 N N . SER A 1 253 ? -8.230 -4.971 -8.638 1.00 97.25 253 SER A N 1
ATOM 1975 C CA . SER A 1 253 ? -9.322 -5.180 -7.676 1.00 97.25 253 SER A CA 1
ATOM 1976 C C . SER A 1 253 ? -8.985 -4.762 -6.238 1.00 97.25 253 SER A C 1
ATOM 1978 O O . SER A 1 253 ? -9.826 -4.901 -5.353 1.00 97.25 253 SER A O 1
ATOM 1980 N N . TYR A 1 254 ? -7.758 -4.302 -5.965 1.00 98.38 254 TYR A N 1
ATOM 1981 C CA . TYR A 1 254 ? -7.340 -3.902 -4.617 1.00 98.38 254 TYR A CA 1
ATOM 1982 C C . TYR A 1 254 ? -8.235 -2.784 -4.065 1.00 98.38 254 TYR A C 1
ATOM 1984 O O . TYR A 1 254 ? -8.731 -2.878 -2.945 1.00 98.38 254 TYR A O 1
ATOM 1992 N N . PHE A 1 255 ? -8.517 -1.778 -4.897 1.00 98.31 255 PHE A N 1
ATOM 1993 C CA . PHE A 1 255 ? -9.359 -0.631 -4.547 1.00 98.31 255 PHE A CA 1
ATOM 1994 C C . PHE A 1 255 ? -10.843 -0.978 -4.383 1.00 98.31 255 PHE A C 1
ATOM 1996 O O . PHE A 1 255 ? -11.607 -0.167 -3.875 1.00 98.31 255 PHE A O 1
ATOM 2003 N N . GLU A 1 256 ? -11.265 -2.187 -4.764 1.00 97.75 256 GLU A N 1
ATOM 2004 C CA . GLU A 1 256 ? -12.628 -2.656 -4.514 1.00 97.75 256 GLU A CA 1
ATOM 2005 C C . GLU A 1 256 ? -12.814 -3.171 -3.084 1.00 97.75 256 GLU A C 1
ATOM 2007 O O . GLU A 1 256 ? -13.932 -3.515 -2.722 1.00 97.75 256 GLU A O 1
ATOM 2012 N N . ARG A 1 257 ? -11.759 -3.309 -2.272 1.00 97.31 257 ARG A N 1
ATOM 2013 C CA . ARG A 1 257 ? -11.835 -3.917 -0.936 1.00 97.31 257 ARG A CA 1
ATOM 2014 C C . ARG A 1 257 ? -11.707 -2.857 0.148 1.00 97.31 257 ARG A C 1
ATOM 2016 O O . ARG A 1 257 ? -10.635 -2.280 0.307 1.00 97.31 257 ARG A O 1
ATOM 2023 N N . LEU A 1 258 ? -12.764 -2.683 0.948 1.00 97.50 258 LEU A N 1
ATOM 2024 C CA . LEU A 1 258 ? -12.804 -1.669 2.013 1.00 97.50 258 LEU A CA 1
ATOM 2025 C C . LEU A 1 258 ? -11.655 -1.855 3.013 1.00 97.50 258 LEU A C 1
ATOM 2027 O O . LEU A 1 258 ? -10.992 -0.899 3.400 1.00 97.50 258 LEU A O 1
ATOM 2031 N N . TRP A 1 259 ? -11.392 -3.111 3.367 1.00 96.19 259 TRP A N 1
ATOM 2032 C CA . TRP A 1 259 ? -10.316 -3.496 4.273 1.00 96.19 259 TRP A CA 1
ATOM 2033 C C . TRP A 1 259 ? -8.936 -3.047 3.762 1.00 96.19 259 TRP A C 1
ATOM 2035 O O . TRP A 1 259 ? -8.220 -2.324 4.446 1.00 96.19 259 TRP A O 1
ATOM 2045 N N . CYS A 1 260 ? -8.602 -3.391 2.515 1.00 97.75 260 CYS A N 1
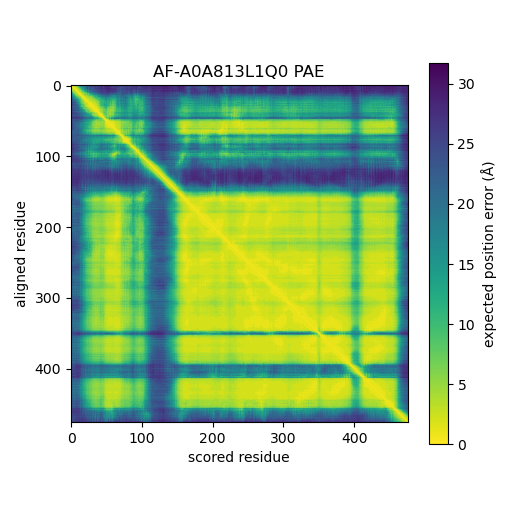ATOM 2046 C CA . CYS A 1 260 ? -7.297 -3.103 1.919 1.00 97.75 260 CYS A CA 1
ATOM 2047 C C . CYS A 1 260 ? -7.026 -1.596 1.785 1.00 97.75 260 CYS A C 1
ATOM 2049 O O . CYS A 1 260 ? -5.910 -1.124 2.012 1.00 97.75 260 CYS A O 1
ATOM 2051 N N . VAL A 1 261 ? -8.044 -0.818 1.406 1.00 98.31 261 VAL A N 1
ATOM 2052 C CA . VAL A 1 261 ? -7.893 0.639 1.286 1.00 98.31 261 VAL A CA 1
ATOM 2053 C C . VAL A 1 261 ? -7.822 1.315 2.652 1.00 98.31 261 VAL A C 1
ATOM 2055 O O . VAL A 1 261 ? -7.080 2.282 2.809 1.00 98.31 261 VAL A O 1
ATOM 2058 N N . TYR A 1 262 ? -8.524 0.786 3.659 1.00 98.12 262 TYR A N 1
ATOM 2059 C CA . TYR A 1 262 ? -8.407 1.264 5.032 1.00 98.12 262 TYR A CA 1
ATOM 2060 C C . TYR A 1 262 ? -6.992 1.046 5.582 1.00 98.12 262 TYR A C 1
ATOM 2062 O O . TYR A 1 262 ? -6.398 1.995 6.087 1.00 98.12 262 TYR A O 1
ATOM 2070 N N . GLU A 1 263 ? -6.419 -0.153 5.425 1.00 97.88 263 GLU A N 1
ATOM 2071 C CA . GLU A 1 263 ? -5.050 -0.473 5.866 1.00 97.88 263 GLU A CA 1
ATOM 2072 C C . GLU A 1 263 ? -4.012 0.482 5.268 1.00 97.88 263 GLU A C 1
ATOM 2074 O O . GLU A 1 263 ? -3.158 1.005 5.984 1.00 97.88 263 GLU A O 1
ATOM 2079 N N . TRP A 1 264 ? -4.120 0.759 3.965 1.00 98.44 264 TRP A N 1
ATOM 2080 C CA . TRP A 1 264 ? -3.234 1.688 3.265 1.00 98.44 264 TRP A CA 1
ATOM 2081 C C . TRP A 1 264 ? -3.277 3.088 3.879 1.00 98.44 264 TRP A C 1
ATOM 2083 O O . TRP A 1 264 ? -2.237 3.655 4.225 1.00 98.44 264 TRP A O 1
ATOM 2093 N N . VAL A 1 265 ? -4.471 3.676 3.992 1.00 98.25 265 VAL A N 1
ATOM 2094 C CA . VAL A 1 265 ? -4.600 5.060 4.468 1.00 98.25 265 VAL A CA 1
ATOM 2095 C C . VAL A 1 265 ? -4.278 5.142 5.962 1.00 98.25 265 VAL A C 1
ATOM 2097 O O . VAL A 1 265 ? -3.575 6.059 6.382 1.00 98.25 265 VAL A O 1
ATOM 2100 N N . CYS A 1 266 ? -4.694 4.148 6.753 1.00 97.50 266 CYS A N 1
ATOM 2101 C CA . CYS A 1 266 ? -4.348 4.038 8.169 1.00 97.50 266 CYS A CA 1
ATOM 2102 C C . CYS A 1 266 ? -2.825 3.988 8.367 1.00 97.50 266 CYS A C 1
ATOM 2104 O O . CYS A 1 266 ? -2.283 4.721 9.195 1.00 97.50 266 CYS A O 1
ATOM 2106 N N . PHE A 1 267 ? -2.097 3.217 7.555 1.00 97.94 267 PHE A N 1
ATOM 2107 C CA . PHE A 1 267 ? -0.639 3.165 7.635 1.00 97.94 267 PHE A CA 1
ATOM 2108 C C . PHE A 1 267 ? 0.009 4.546 7.440 1.00 97.94 267 PHE A C 1
ATOM 2110 O O . PHE A 1 267 ? 0.918 4.908 8.188 1.00 97.94 267 PHE A O 1
ATOM 2117 N N . LEU A 1 268 ? -0.499 5.369 6.516 1.00 97.44 268 LEU A N 1
ATOM 2118 C CA . LEU A 1 268 ? -0.014 6.741 6.298 1.00 97.44 268 LEU A CA 1
ATOM 2119 C C . LEU A 1 268 ? -0.269 7.687 7.484 1.00 97.44 268 LEU A C 1
ATOM 2121 O O . LEU A 1 268 ? 0.475 8.652 7.674 1.00 97.44 268 LEU A O 1
ATOM 2125 N N . VAL A 1 269 ? -1.281 7.416 8.317 1.00 95.75 269 VAL A N 1
ATOM 2126 C CA . VAL A 1 269 ? -1.511 8.153 9.578 1.00 95.75 269 VAL A CA 1
ATOM 2127 C C . VAL A 1 269 ? -0.377 7.904 10.577 1.00 95.75 269 VAL A C 1
ATOM 2129 O O . VAL A 1 269 ? -0.035 8.772 11.390 1.00 95.75 269 VAL A O 1
ATOM 2132 N N . HIS A 1 270 ? 0.223 6.718 10.520 1.00 94.75 270 HIS A N 1
ATOM 2133 C CA . HIS A 1 270 ? 1.200 6.237 11.489 1.00 94.75 270 HIS A CA 1
ATOM 2134 C C . HIS A 1 270 ? 2.648 6.352 11.014 1.00 94.75 270 HIS A C 1
ATOM 2136 O O . HIS A 1 270 ? 3.558 6.507 11.831 1.00 94.75 270 HIS A O 1
ATOM 2142 N N . LYS A 1 271 ? 2.880 6.279 9.706 1.00 96.44 271 LYS A N 1
ATOM 2143 C CA . LYS A 1 271 ? 4.208 6.095 9.122 1.00 96.44 271 LYS A CA 1
ATOM 2144 C C . LYS A 1 271 ? 4.437 7.054 7.961 1.00 96.44 271 LYS A C 1
ATOM 2146 O O . LYS A 1 271 ? 3.526 7.716 7.472 1.00 96.44 271 LYS A O 1
ATOM 2151 N N . LYS A 1 272 ? 5.696 7.144 7.539 1.00 96.62 272 LYS A N 1
ATOM 2152 C CA . LYS A 1 272 ? 6.087 7.946 6.377 1.00 96.62 272 LYS A CA 1
ATOM 2153 C C . LYS A 1 272 ? 5.688 7.234 5.089 1.00 96.62 272 LYS A C 1
ATOM 2155 O O . LYS A 1 272 ? 5.759 6.008 5.016 1.00 96.62 272 LYS A O 1
ATOM 2160 N N . ALA A 1 273 ? 5.370 8.010 4.060 1.00 97.25 273 ALA A N 1
ATOM 2161 C CA . ALA A 1 273 ? 5.050 7.502 2.729 1.00 97.25 273 ALA A CA 1
ATOM 2162 C C . ALA A 1 273 ? 6.176 6.632 2.132 1.00 97.25 273 ALA A C 1
ATOM 2164 O O . ALA A 1 273 ? 5.911 5.566 1.577 1.00 97.25 273 ALA A O 1
ATOM 2165 N N . SER A 1 274 ? 7.440 7.001 2.358 1.00 95.69 274 SER A N 1
ATOM 2166 C CA . SER A 1 274 ? 8.620 6.203 1.981 1.00 95.69 274 SER A CA 1
ATOM 2167 C C . SER A 1 274 ? 8.692 4.805 2.616 1.00 95.69 274 SER A C 1
ATOM 2169 O O . SER A 1 274 ? 9.465 3.968 2.163 1.00 95.69 274 SER A O 1
ATOM 2171 N N . SER A 1 275 ? 7.884 4.514 3.641 1.00 96.94 275 SER A N 1
ATOM 2172 C CA . SER A 1 275 ? 7.794 3.184 4.266 1.00 96.94 275 SER A CA 1
ATOM 2173 C C . SER A 1 275 ? 6.752 2.270 3.607 1.00 96.94 275 SER A C 1
ATOM 2175 O O . SER A 1 275 ? 6.461 1.205 4.144 1.00 96.94 275 SER A O 1
ATOM 2177 N N . ILE A 1 276 ? 6.169 2.671 2.476 1.00 98.19 276 ILE A N 1
ATOM 2178 C CA . ILE A 1 276 ? 5.267 1.838 1.673 1.00 98.19 276 ILE A CA 1
ATOM 2179 C C . ILE A 1 276 ? 6.034 1.293 0.466 1.00 98.19 276 ILE A C 1
ATOM 2181 O O . ILE A 1 276 ? 6.775 2.035 -0.175 1.00 98.19 276 ILE A O 1
ATOM 2185 N N . THR A 1 277 ? 5.830 0.027 0.112 1.00 97.25 277 THR A N 1
ATOM 2186 C CA . THR A 1 277 ? 6.383 -0.616 -1.090 1.00 97.25 277 THR A CA 1
ATOM 2187 C C . THR A 1 277 ? 5.265 -1.309 -1.863 1.00 97.25 277 THR A C 1
ATOM 2189 O O . THR A 1 277 ? 4.425 -1.984 -1.266 1.00 97.25 277 THR A O 1
ATOM 2192 N N . LEU A 1 278 ? 5.243 -1.157 -3.190 1.00 97.56 278 LEU A N 1
ATOM 2193 C CA . LEU A 1 278 ? 4.238 -1.789 -4.042 1.00 97.56 278 LEU A CA 1
ATOM 2194 C C . LEU A 1 278 ? 4.780 -3.063 -4.700 1.00 97.56 278 LEU A C 1
ATOM 2196 O O . LEU A 1 278 ? 5.877 -3.107 -5.239 1.00 97.56 278 LEU A O 1
ATOM 2200 N N . CYS A 1 279 ? 3.952 -4.095 -4.680 1.00 96.00 279 CYS A N 1
ATOM 2201 C CA . CYS A 1 279 ? 4.091 -5.364 -5.380 1.00 96.00 279 CYS A CA 1
ATOM 2202 C C . CYS A 1 279 ? 3.104 -5.357 -6.549 1.00 96.00 279 CYS A C 1
ATOM 2204 O O . CYS A 1 279 ? 1.970 -5.834 -6.424 1.00 96.00 279 CYS A O 1
ATOM 2206 N N . SER A 1 280 ? 3.488 -4.694 -7.637 1.00 94.94 280 SER A N 1
ATOM 2207 C CA . SER A 1 280 ? 2.588 -4.383 -8.749 1.00 94.94 280 SER A CA 1
ATOM 2208 C C . SER A 1 280 ? 3.075 -4.892 -10.114 1.00 94.94 280 SER A C 1
ATOM 2210 O O . SER A 1 280 ? 2.355 -4.741 -11.099 1.00 94.94 280 SER A O 1
ATOM 2212 N N . ASP A 1 281 ? 4.259 -5.511 -10.212 1.00 92.56 281 ASP A N 1
ATOM 2213 C CA . ASP A 1 281 ? 4.931 -5.770 -11.498 1.00 92.56 281 ASP A CA 1
ATOM 2214 C C . ASP A 1 281 ? 4.092 -6.623 -12.440 1.00 92.56 281 ASP A C 1
ATOM 2216 O O . ASP A 1 281 ? 3.861 -6.297 -13.609 1.00 92.56 281 ASP A O 1
ATOM 2220 N N . ALA A 1 282 ? 3.573 -7.726 -11.922 1.00 92.25 282 ALA A N 1
ATOM 2221 C CA . ALA A 1 282 ? 2.720 -8.607 -12.686 1.00 92.25 282 ALA A CA 1
ATOM 2222 C C . ALA A 1 282 ? 1.361 -7.979 -13.033 1.00 92.25 282 ALA A C 1
ATOM 2224 O O . ALA A 1 282 ? 0.722 -8.442 -13.985 1.00 92.25 282 ALA A O 1
ATOM 2225 N N . PHE A 1 283 ? 0.937 -6.947 -12.299 1.00 94.69 283 PHE A N 1
ATOM 2226 C CA . PHE A 1 283 ? -0.368 -6.297 -12.415 1.00 94.69 283 PHE A CA 1
ATOM 2227 C C . PHE A 1 283 ? -0.335 -4.985 -13.213 1.00 94.69 283 PHE A C 1
ATOM 2229 O O . PHE A 1 283 ? -1.383 -4.566 -13.699 1.00 94.69 283 PHE A O 1
ATOM 2236 N N . LEU A 1 284 ? 0.833 -4.374 -13.422 1.00 92.94 284 LEU A N 1
ATOM 2237 C CA . LEU A 1 284 ? 1.036 -3.162 -14.223 1.00 92.94 284 LEU A CA 1
ATOM 2238 C C . LEU A 1 284 ? 1.530 -3.497 -15.632 1.00 92.94 284 LEU A C 1
ATOM 2240 O O . LEU A 1 284 ? 2.674 -3.256 -16.007 1.00 92.94 284 LEU A O 1
ATOM 2244 N N . ARG A 1 285 ? 0.642 -4.067 -16.446 1.00 92.12 285 ARG A N 1
ATOM 2245 C CA . ARG A 1 285 ? 0.896 -4.377 -17.859 1.00 92.12 285 ARG A CA 1
ATOM 2246 C C . ARG A 1 285 ? -0.013 -3.536 -18.738 1.00 92.12 285 ARG A C 1
ATOM 2248 O O . ARG A 1 285 ? -1.087 -3.144 -18.300 1.00 92.12 285 ARG A O 1
ATOM 2255 N N . SER A 1 286 ? 0.326 -3.365 -20.014 1.00 92.56 286 SER A N 1
ATOM 2256 C CA . SER A 1 286 ? -0.504 -2.597 -20.959 1.00 92.56 286 SER A CA 1
ATOM 2257 C C . SER A 1 286 ? -1.973 -3.049 -20.987 1.00 92.56 286 SER A C 1
ATOM 2259 O O . SER A 1 286 ? -2.867 -2.226 -21.112 1.00 92.56 286 SER A O 1
ATOM 2261 N N . ARG A 1 287 ? -2.235 -4.353 -20.806 1.00 95.38 287 ARG A N 1
ATOM 2262 C CA . ARG A 1 287 ? -3.596 -4.926 -20.772 1.00 95.38 287 ARG A CA 1
ATOM 2263 C C . ARG A 1 287 ? -4.370 -4.686 -19.466 1.00 95.38 287 ARG A C 1
ATOM 2265 O O . ARG A 1 287 ? -5.588 -4.791 -19.468 1.00 95.38 287 ARG A O 1
ATOM 2272 N N . THR A 1 288 ? -3.680 -4.443 -18.353 1.00 96.06 288 THR A N 1
ATOM 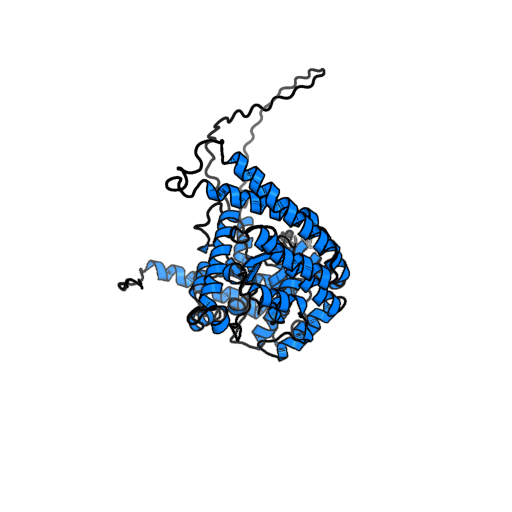2273 C CA . THR A 1 288 ? -4.276 -4.257 -17.016 1.00 96.06 288 THR A CA 1
ATOM 2274 C C . THR A 1 288 ? -4.214 -2.811 -16.540 1.00 96.06 288 THR A C 1
ATOM 2276 O O . THR A 1 288 ? -4.968 -2.446 -15.645 1.00 96.06 288 THR A O 1
ATOM 2279 N N . LEU A 1 289 ? -3.356 -1.984 -17.140 1.00 96.00 289 LEU A N 1
ATOM 2280 C CA . LEU A 1 289 ? -3.194 -0.574 -16.803 1.00 96.00 289 LEU A CA 1
ATOM 2281 C C . LEU A 1 289 ? -4.522 0.204 -16.873 1.00 96.00 289 LEU A C 1
ATOM 2283 O O . LEU A 1 289 ? -4.825 0.870 -15.886 1.00 96.00 289 LEU A O 1
ATOM 2287 N N . PRO A 1 290 ? -5.364 0.068 -17.923 1.00 97.75 290 PRO A N 1
ATOM 2288 C CA . PRO A 1 290 ? -6.669 0.733 -17.946 1.00 97.75 290 PRO A CA 1
ATOM 2289 C C . PRO A 1 290 ? -7.558 0.344 -16.761 1.00 97.75 290 PRO A C 1
ATOM 2291 O O . PRO A 1 290 ? -8.168 1.207 -16.146 1.00 97.75 290 PRO A O 1
ATOM 2294 N N . LEU A 1 291 ? -7.556 -0.938 -16.372 1.00 97.88 291 LEU A N 1
ATOM 2295 C CA . LEU A 1 291 ? -8.344 -1.415 -15.230 1.00 97.88 291 LEU A CA 1
ATOM 2296 C C . LEU A 1 291 ? -7.885 -0.771 -13.921 1.00 97.88 291 LEU A C 1
ATOM 2298 O O . LEU A 1 291 ? -8.708 -0.472 -13.065 1.00 97.88 291 LEU A O 1
ATOM 2302 N N . LEU A 1 292 ? -6.577 -0.566 -13.746 1.00 97.75 292 LEU A N 1
ATOM 2303 C CA . LEU A 1 292 ? -6.054 0.069 -12.540 1.00 97.75 292 LEU A CA 1
ATOM 2304 C C . LEU A 1 292 ? -6.343 1.575 -12.516 1.00 97.75 292 LEU A C 1
ATOM 2306 O O . LEU A 1 292 ? -6.733 2.087 -11.468 1.00 97.75 292 LEU A O 1
ATOM 2310 N N . LEU A 1 293 ? -6.192 2.262 -13.654 1.00 98.19 293 LEU A N 1
ATOM 2311 C CA . LEU A 1 293 ? -6.567 3.672 -13.799 1.00 98.19 293 LEU A CA 1
ATOM 2312 C C . LEU A 1 293 ? -8.051 3.868 -13.465 1.00 98.19 293 LEU A C 1
ATOM 2314 O O . LEU A 1 293 ? -8.381 4.706 -12.629 1.00 98.19 293 LEU A O 1
ATOM 2318 N N . ASP A 1 294 ? -8.927 3.036 -14.035 1.00 98.38 294 ASP A N 1
ATOM 2319 C CA . ASP A 1 294 ? -10.368 3.072 -13.777 1.00 98.38 294 ASP A CA 1
ATOM 2320 C C . ASP A 1 294 ? -10.697 2.809 -12.306 1.00 98.38 294 ASP A C 1
ATOM 2322 O O . ASP A 1 294 ? -11.542 3.503 -11.734 1.00 98.38 294 ASP A O 1
ATOM 2326 N N . SER A 1 295 ? -10.023 1.844 -11.672 1.00 98.12 295 SER A N 1
ATOM 2327 C CA . SER A 1 295 ? -10.213 1.545 -10.251 1.00 98.12 295 SER A CA 1
ATOM 2328 C C . SER A 1 295 ? -9.842 2.719 -9.346 1.00 98.12 295 SER A C 1
ATOM 2330 O O . SER A 1 295 ? -10.536 2.963 -8.361 1.00 98.12 295 SER A O 1
ATOM 2332 N N . VAL A 1 296 ? -8.781 3.468 -9.665 1.00 98.38 296 VAL A N 1
ATOM 2333 C CA . VAL A 1 296 ? -8.386 4.659 -8.896 1.00 98.38 296 VAL A CA 1
ATOM 2334 C C . VAL A 1 296 ? -9.327 5.830 -9.188 1.00 98.38 296 VAL A C 1
ATOM 2336 O O . VAL A 1 296 ? -9.857 6.439 -8.256 1.00 98.38 296 VAL A O 1
ATOM 2339 N N . LYS A 1 297 ? -9.599 6.111 -10.468 1.00 98.44 297 LYS A N 1
ATOM 2340 C CA . LYS A 1 297 ? -10.490 7.191 -10.921 1.00 98.44 297 LYS A CA 1
ATOM 2341 C C . LYS A 1 297 ? -11.862 7.103 -10.262 1.00 98.44 297 LYS A C 1
ATOM 2343 O O . LYS A 1 297 ? -12.334 8.056 -9.634 1.00 98.44 297 LYS A O 1
ATOM 2348 N N . ASN A 1 298 ? -12.467 5.922 -10.348 1.00 98.25 298 ASN A N 1
ATOM 2349 C CA . ASN A 1 298 ? -13.831 5.662 -9.903 1.00 98.25 298 ASN A CA 1
ATOM 2350 C C . ASN A 1 298 ? -13.914 5.170 -8.453 1.00 98.25 298 ASN A C 1
ATOM 2352 O O . ASN A 1 298 ? -14.993 4.769 -8.013 1.00 98.25 298 ASN A O 1
ATOM 2356 N N . PHE A 1 299 ? -12.805 5.191 -7.702 1.00 98.50 299 PHE A N 1
ATOM 2357 C CA . PHE A 1 299 ? -12.828 4.778 -6.305 1.00 98.50 299 PHE A CA 1
ATOM 2358 C C . PHE A 1 299 ? -13.861 5.589 -5.515 1.00 98.50 299 PHE A C 1
ATOM 2360 O O . PHE A 1 299 ? -13.891 6.823 -5.589 1.00 98.50 299 PHE A O 1
ATOM 2367 N N . SER A 1 300 ? -14.673 4.867 -4.745 1.00 98.31 300 SER A N 1
ATOM 2368 C CA . SER A 1 300 ? -15.545 5.405 -3.712 1.00 98.31 300 SER A CA 1
ATOM 2369 C C . SER A 1 300 ? -15.646 4.404 -2.567 1.00 98.31 300 SER A C 1
ATOM 2371 O O . SER A 1 300 ? -15.838 3.203 -2.785 1.00 98.31 300 SER A O 1
ATOM 2373 N N . LEU A 1 301 ? -15.568 4.912 -1.340 1.00 98.19 301 LEU A N 1
ATOM 2374 C CA . LEU A 1 301 ? -15.699 4.145 -0.109 1.00 98.19 301 LEU A CA 1
ATOM 2375 C C . LEU A 1 301 ? -17.036 3.395 -0.065 1.00 98.19 301 LEU A C 1
ATOM 2377 O O . LEU A 1 301 ? -17.079 2.219 0.291 1.00 98.19 301 LEU A O 1
ATOM 2381 N N . ALA A 1 302 ? -18.114 4.050 -0.507 1.00 97.94 302 ALA A N 1
ATOM 2382 C CA . ALA A 1 302 ? -19.460 3.481 -0.522 1.00 97.94 302 ALA A CA 1
ATOM 2383 C C . ALA A 1 302 ? -19.576 2.247 -1.436 1.00 97.94 302 ALA A C 1
ATOM 2385 O O . ALA A 1 302 ? -20.352 1.338 -1.154 1.00 97.94 302 ALA A O 1
ATOM 2386 N N . ASN A 1 303 ? -18.772 2.189 -2.501 1.00 98.06 303 ASN A N 1
ATOM 2387 C CA . ASN A 1 303 ? -18.783 1.096 -3.475 1.00 98.06 303 ASN A CA 1
ATOM 2388 C C . ASN A 1 303 ? -17.803 -0.035 -3.126 1.00 98.06 303 ASN A C 1
ATOM 2390 O O . ASN A 1 303 ? -17.753 -1.049 -3.827 1.00 98.06 303 ASN A O 1
ATOM 2394 N N . CYS A 1 304 ? -17.012 0.119 -2.062 1.00 98.25 304 CYS A N 1
ATOM 2395 C CA . CYS A 1 304 ? -16.090 -0.918 -1.626 1.00 98.25 304 CYS A CA 1
ATOM 2396 C C . CYS A 1 304 ? -16.844 -2.160 -1.143 1.00 98.25 304 CYS A C 1
ATOM 2398 O O . CYS A 1 304 ? -17.925 -2.077 -0.566 1.00 98.25 304 CYS A O 1
ATOM 2400 N N . LYS A 1 305 ? -16.240 -3.326 -1.333 1.00 97.06 305 LYS A N 1
ATOM 2401 C CA . LYS A 1 305 ? -16.719 -4.644 -0.922 1.00 97.06 305 LYS A CA 1
ATOM 2402 C C . LYS A 1 305 ? -16.048 -5.059 0.384 1.00 97.06 305 LYS A C 1
ATOM 2404 O O . LYS A 1 305 ? -14.839 -4.865 0.565 1.00 97.06 305 LYS A O 1
ATOM 2409 N N . CYS A 1 306 ? -16.813 -5.717 1.244 1.00 95.25 306 CYS A N 1
ATOM 2410 C CA . CYS A 1 306 ? -16.309 -6.414 2.421 1.00 95.25 306 CYS A CA 1
ATOM 2411 C C . CYS A 1 306 ? -16.354 -7.929 2.196 1.00 95.25 306 CYS A C 1
ATOM 2413 O O . CYS A 1 306 ? -17.134 -8.421 1.382 1.00 95.25 306 CYS A O 1
ATOM 2415 N N . CYS A 1 307 ? -15.489 -8.674 2.891 1.00 89.75 307 CYS A N 1
ATOM 2416 C CA . CYS A 1 307 ? -15.605 -10.137 2.923 1.00 89.75 307 CYS A CA 1
ATOM 2417 C C . CYS A 1 307 ? -16.818 -10.539 3.768 1.00 89.75 307 CYS A C 1
ATOM 2419 O O . CYS A 1 307 ? -17.615 -11.376 3.354 1.00 89.75 307 CYS A O 1
ATOM 2421 N N . VAL A 1 308 ? -16.974 -9.873 4.916 1.00 90.00 308 VAL A N 1
ATOM 2422 C CA . VAL A 1 308 ? -18.140 -9.956 5.787 1.00 90.00 308 VAL A CA 1
ATOM 2423 C C . VAL A 1 308 ? -18.775 -8.573 5.851 1.00 90.00 308 VAL A C 1
ATOM 2425 O O . VAL A 1 308 ? -18.132 -7.593 6.212 1.00 90.00 308 VAL A O 1
ATOM 2428 N N . GLU A 1 309 ? -20.040 -8.465 5.457 1.00 93.50 309 GLU A N 1
ATOM 2429 C CA . GLU A 1 309 ? -20.696 -7.161 5.313 1.00 93.50 309 GLU A CA 1
ATOM 2430 C C . GLU A 1 309 ? -20.878 -6.427 6.654 1.00 93.50 309 GLU A C 1
ATOM 2432 O O . GLU A 1 309 ? -20.872 -5.198 6.684 1.00 93.50 309 GLU A O 1
ATOM 2437 N N . SER A 1 310 ? -20.946 -7.152 7.778 1.00 89.44 310 SER A N 1
ATOM 2438 C CA . SER A 1 310 ? -20.954 -6.554 9.123 1.00 89.44 310 SER A CA 1
ATOM 2439 C C . SER A 1 310 ? -19.707 -5.714 9.411 1.00 89.44 310 SER A C 1
ATOM 2441 O O . SER A 1 310 ? -19.803 -4.718 10.127 1.00 89.44 310 SER A O 1
ATOM 2443 N N . ASP A 1 311 ? -18.562 -6.049 8.808 1.00 90.25 311 ASP A N 1
ATOM 2444 C CA . ASP A 1 311 ? -17.304 -5.319 9.006 1.00 90.25 311 ASP A CA 1
ATOM 2445 C C . ASP A 1 311 ? -17.367 -3.910 8.407 1.00 90.25 311 ASP A C 1
ATOM 2447 O O . ASP A 1 311 ? -16.625 -3.021 8.830 1.00 90.25 311 ASP A O 1
ATOM 2451 N N . ARG A 1 312 ? -18.266 -3.674 7.434 1.00 94.88 312 ARG A N 1
ATOM 2452 C CA . ARG A 1 312 ? -18.425 -2.357 6.806 1.00 94.88 312 ARG A CA 1
ATOM 2453 C C . ARG A 1 312 ? -18.712 -1.290 7.845 1.00 94.88 312 ARG A C 1
ATOM 2455 O O . ARG A 1 312 ? -18.067 -0.250 7.822 1.00 94.88 312 ARG A O 1
ATOM 2462 N N . GLN A 1 313 ? -19.665 -1.538 8.742 1.00 94.25 313 GLN A N 1
ATOM 2463 C CA . GLN A 1 313 ? -20.075 -0.536 9.725 1.00 94.25 313 GLN A CA 1
ATOM 2464 C C . GLN A 1 313 ? -18.918 -0.177 10.661 1.00 94.25 313 GLN A C 1
ATOM 2466 O O . GLN A 1 313 ? -18.705 1.001 10.934 1.00 94.25 313 GLN A O 1
ATOM 2471 N N . ALA A 1 314 ? -18.134 -1.169 11.091 1.00 91.50 314 ALA A N 1
ATOM 2472 C CA . ALA A 1 314 ? -16.965 -0.950 11.937 1.00 91.50 314 ALA A CA 1
ATOM 2473 C C . ALA A 1 314 ? -15.876 -0.137 11.215 1.00 91.50 314 ALA A C 1
ATOM 2475 O O . ALA A 1 314 ? -15.380 0.852 11.756 1.00 91.50 314 ALA A O 1
ATOM 2476 N N . LEU A 1 315 ? -15.536 -0.498 9.973 1.00 95.19 315 LEU A N 1
ATOM 2477 C CA . LEU A 1 315 ? -14.531 0.224 9.189 1.00 95.19 315 LEU A CA 1
ATOM 2478 C C . LEU A 1 315 ? -14.988 1.634 8.806 1.00 95.19 315 LEU A C 1
ATOM 2480 O O . LEU A 1 315 ? -14.208 2.577 8.914 1.00 95.19 315 LEU A O 1
ATOM 2484 N N . GLU A 1 316 ? -16.244 1.812 8.399 1.00 96.75 316 GLU A N 1
ATOM 2485 C CA . GLU A 1 316 ? -16.799 3.137 8.117 1.00 96.75 316 GLU A CA 1
ATOM 2486 C C . GLU A 1 316 ? -16.828 4.009 9.372 1.00 96.75 316 GLU A C 1
ATOM 2488 O O . GLU A 1 316 ? -16.451 5.176 9.308 1.00 96.75 316 GLU A O 1
ATOM 2493 N N . HIS A 1 317 ? -17.179 3.440 10.528 1.00 95.06 317 HIS A N 1
ATOM 2494 C CA . HIS A 1 317 ? -17.107 4.152 11.798 1.00 95.06 317 HIS A CA 1
ATOM 2495 C C . HIS A 1 317 ? -15.673 4.588 12.125 1.00 95.06 317 HIS A C 1
ATOM 2497 O O . HIS A 1 317 ? -15.455 5.727 12.545 1.00 95.06 317 HIS A O 1
ATOM 2503 N N . LYS A 1 318 ? -14.675 3.729 11.877 1.00 94.88 318 LYS A N 1
ATOM 2504 C CA . LYS A 1 318 ? -13.255 4.091 12.006 1.00 94.88 318 LYS A CA 1
ATOM 2505 C C . LYS A 1 318 ? -12.874 5.213 11.036 1.00 94.88 318 LYS A C 1
ATOM 2507 O O . LYS A 1 318 ? -12.182 6.148 11.437 1.00 94.88 318 LYS A O 1
ATOM 2512 N N . VAL A 1 319 ? -13.355 5.179 9.791 1.00 97.12 319 VAL A N 1
ATOM 2513 C CA . VAL A 1 319 ? -13.140 6.275 8.832 1.00 97.12 319 VAL A CA 1
ATOM 2514 C C . VAL A 1 319 ? -13.744 7.584 9.357 1.00 97.12 319 VAL A C 1
ATOM 2516 O O . VAL A 1 319 ? -13.056 8.601 9.428 1.00 97.12 319 VAL A O 1
ATOM 2519 N N . ASP A 1 320 ? -14.995 7.557 9.806 1.00 97.25 320 ASP A N 1
ATOM 2520 C CA . ASP A 1 320 ? -15.683 8.739 10.332 1.00 97.25 320 ASP A CA 1
ATOM 2521 C C . ASP A 1 320 ? -15.022 9.263 11.627 1.00 97.25 320 ASP A C 1
ATOM 2523 O O . ASP A 1 320 ? -15.054 10.464 11.908 1.00 97.25 320 ASP A O 1
ATOM 2527 N N . THR A 1 321 ? -14.377 8.381 12.397 1.00 94.38 321 THR A N 1
ATOM 2528 C CA . THR A 1 321 ? -13.664 8.717 13.638 1.00 94.38 321 THR A CA 1
ATOM 2529 C C . THR A 1 321 ? -12.308 9.371 13.382 1.00 94.38 321 THR A C 1
ATOM 2531 O O . THR A 1 321 ? -11.976 10.369 14.024 1.00 94.38 321 THR A O 1
ATOM 2534 N N . TYR A 1 322 ? -11.503 8.828 12.466 1.00 95.88 322 TYR A N 1
ATOM 2535 C CA . TYR A 1 322 ? -10.115 9.268 12.280 1.00 95.88 322 TYR A CA 1
ATOM 2536 C C . TYR A 1 322 ? -9.936 10.341 11.205 1.00 95.88 322 TYR A C 1
ATOM 2538 O O . TYR A 1 322 ? -8.967 11.105 11.262 1.00 95.88 322 TYR A O 1
ATOM 2546 N N . TYR A 1 323 ? -10.861 10.446 10.253 1.00 98.00 323 TYR A N 1
ATOM 2547 C CA . TYR A 1 323 ? -10.744 11.345 9.108 1.00 98.00 323 TYR A CA 1
ATOM 2548 C C . TYR A 1 323 ? -11.785 12.461 9.173 1.00 98.00 323 TYR A C 1
ATOM 2550 O O . TYR A 1 323 ? -12.848 12.334 9.784 1.00 98.00 323 TYR A O 1
ATOM 2558 N N . VAL A 1 324 ? -11.454 13.609 8.587 1.00 98.25 324 VAL A N 1
ATOM 2559 C CA . VAL A 1 324 ? -12.319 14.799 8.596 1.00 98.25 324 VAL A CA 1
ATOM 2560 C C . VAL A 1 324 ? -13.640 14.506 7.885 1.00 98.25 324 VAL A C 1
ATOM 2562 O O . VAL A 1 324 ? -14.703 14.889 8.368 1.00 98.25 324 VAL A O 1
ATOM 2565 N N . SER A 1 325 ? -13.581 13.779 6.770 1.00 98.31 325 SER A N 1
ATOM 2566 C CA . SER A 1 325 ? -14.746 13.269 6.052 1.00 98.31 325 SER A CA 1
ATOM 2567 C C . SER A 1 325 ? -14.372 12.047 5.212 1.00 98.31 325 SER A C 1
ATOM 2569 O O . SER A 1 325 ? -13.196 11.826 4.911 1.00 98.31 325 SER A O 1
ATOM 2571 N N . ARG A 1 326 ? -15.379 11.290 4.764 1.00 98.19 326 ARG A N 1
ATOM 2572 C CA . ARG A 1 326 ? -15.193 10.198 3.795 1.00 98.19 326 ARG A CA 1
ATOM 2573 C C . ARG A 1 326 ? -14.593 10.700 2.477 1.00 98.19 326 ARG A C 1
ATOM 2575 O O . ARG A 1 326 ? -13.717 10.046 1.931 1.00 98.19 326 ARG A O 1
ATOM 2582 N N . VAL A 1 327 ? -14.979 11.893 2.015 1.00 98.50 327 VAL A N 1
ATOM 2583 C CA . VAL A 1 327 ? -14.400 12.520 0.810 1.00 98.50 327 VAL A CA 1
ATOM 2584 C C . VAL A 1 327 ? -12.907 12.790 0.994 1.00 98.50 327 VAL A C 1
ATOM 2586 O O . VAL A 1 327 ? -12.117 12.478 0.110 1.00 98.50 327 VAL A O 1
ATOM 2589 N N . ALA A 1 328 ? -12.500 13.308 2.156 1.00 98.50 328 ALA A N 1
ATOM 2590 C CA . ALA A 1 328 ? -11.088 13.555 2.441 1.00 98.50 328 ALA A CA 1
ATOM 2591 C C . ALA A 1 328 ? -10.274 12.249 2.510 1.00 98.50 328 ALA A C 1
ATOM 2593 O O . ALA A 1 328 ? -9.146 12.197 2.022 1.00 98.50 328 ALA A O 1
ATOM 2594 N N . PHE A 1 329 ? -10.860 11.175 3.054 1.00 98.56 329 PHE A N 1
ATOM 2595 C CA . PHE A 1 329 ? -10.277 9.830 2.998 1.00 98.56 329 PHE A CA 1
ATOM 2596 C C . PHE A 1 329 ? -10.097 9.352 1.548 1.00 98.56 329 PHE A C 1
ATOM 2598 O O . PHE A 1 329 ? -9.011 8.908 1.176 1.00 98.56 329 PHE A O 1
ATOM 2605 N N . GLU A 1 330 ? -11.136 9.471 0.714 1.00 98.62 330 GLU A N 1
ATOM 2606 C CA . GLU A 1 330 ? -11.085 9.071 -0.697 1.00 98.62 330 GLU A CA 1
ATOM 2607 C C . GLU A 1 330 ? -10.036 9.870 -1.482 1.00 98.62 330 GLU A C 1
ATOM 2609 O O . GLU A 1 330 ? -9.282 9.286 -2.260 1.00 98.62 330 GLU A O 1
ATOM 2614 N N . GLN A 1 331 ? -9.939 11.184 -1.253 1.00 98.69 331 GLN A N 1
ATOM 2615 C CA . GLN A 1 331 ? -8.925 12.036 -1.877 1.00 98.69 331 GLN A CA 1
ATOM 2616 C C . GLN A 1 331 ? -7.508 11.627 -1.468 1.00 98.69 331 GLN A C 1
ATOM 2618 O O . GLN A 1 331 ? -6.649 11.484 -2.338 1.00 98.69 331 GLN A O 1
ATOM 2623 N N . LEU A 1 332 ? -7.270 11.374 -0.176 1.00 98.56 332 LEU A N 1
ATOM 2624 C CA . LEU A 1 332 ? -5.973 10.905 0.313 1.00 98.56 332 LEU A CA 1
ATOM 2625 C C . LEU A 1 332 ? -5.585 9.554 -0.307 1.00 98.56 332 LEU A C 1
ATOM 2627 O O . LEU A 1 332 ? -4.438 9.378 -0.729 1.00 98.56 332 LEU A O 1
ATOM 2631 N N . LEU A 1 333 ? -6.531 8.616 -0.425 1.00 98.62 333 LEU A N 1
ATOM 2632 C CA . LEU A 1 333 ? -6.277 7.339 -1.090 1.00 98.62 333 LEU A CA 1
ATOM 2633 C C . LEU A 1 333 ? -5.945 7.532 -2.573 1.00 98.62 333 LEU A C 1
ATOM 2635 O O . LEU A 1 333 ? -4.922 7.026 -3.023 1.00 98.62 333 LEU A O 1
ATOM 2639 N N . LYS A 1 334 ? -6.776 8.258 -3.334 1.00 98.75 334 LYS A N 1
ATOM 2640 C CA . LYS A 1 334 ? -6.563 8.463 -4.778 1.00 98.75 334 LYS A CA 1
ATOM 2641 C C . LYS A 1 334 ? -5.223 9.138 -5.053 1.00 98.75 334 LYS A C 1
ATOM 2643 O O . LYS A 1 334 ? -4.455 8.648 -5.876 1.00 98.75 334 LYS A O 1
ATOM 2648 N N . PHE A 1 335 ? -4.917 10.210 -4.322 1.00 98.75 335 PHE A N 1
ATOM 2649 C CA . PHE A 1 335 ? -3.654 10.932 -4.449 1.00 98.75 335 PHE A CA 1
ATOM 2650 C C . PHE A 1 335 ? -2.460 9.999 -4.227 1.00 98.75 335 PHE A C 1
ATOM 2652 O O . PHE A 1 335 ? -1.548 9.920 -5.050 1.00 98.75 335 PHE A O 1
ATOM 2659 N N . THR A 1 336 ? -2.475 9.253 -3.120 1.00 98.69 336 THR A N 1
ATOM 2660 C CA . THR A 1 336 ? -1.346 8.392 -2.750 1.00 98.69 336 THR A CA 1
ATOM 2661 C C . THR A 1 336 ? -1.243 7.155 -3.639 1.00 98.69 336 THR A C 1
ATOM 2663 O O . THR A 1 336 ? -0.133 6.726 -3.936 1.00 98.69 336 THR A O 1
ATOM 2666 N N . ALA A 1 337 ? -2.360 6.622 -4.141 1.00 98.56 337 ALA A N 1
ATOM 2667 C CA . ALA A 1 337 ? -2.375 5.567 -5.152 1.00 98.56 337 ALA A CA 1
ATOM 2668 C C . ALA A 1 337 ? -1.638 6.000 -6.422 1.00 98.56 337 ALA A C 1
ATOM 2670 O O . ALA A 1 337 ? -0.690 5.330 -6.827 1.00 98.56 337 ALA A O 1
ATOM 2671 N N . ILE A 1 338 ? -2.016 7.144 -7.000 1.00 98.62 338 ILE A N 1
ATOM 2672 C CA . ILE A 1 338 ? -1.374 7.698 -8.201 1.00 98.62 338 ILE A CA 1
ATOM 2673 C C . ILE A 1 338 ? 0.126 7.902 -7.950 1.00 98.62 338 ILE A C 1
ATOM 2675 O O . ILE A 1 338 ? 0.960 7.419 -8.718 1.00 98.62 338 ILE A O 1
ATOM 2679 N N . ALA A 1 339 ? 0.476 8.558 -6.840 1.00 98.44 339 ALA A N 1
ATOM 2680 C CA . ALA A 1 339 ? 1.858 8.852 -6.482 1.00 98.44 339 ALA A CA 1
ATOM 2681 C C . ALA A 1 339 ? 2.717 7.585 -6.329 1.00 98.44 339 ALA A C 1
ATOM 2683 O O . ALA A 1 339 ? 3.802 7.493 -6.910 1.00 98.44 339 ALA A O 1
ATOM 2684 N N . PHE A 1 340 ? 2.249 6.591 -5.566 1.00 98.25 340 PHE A N 1
ATOM 2685 C CA . PHE A 1 340 ? 3.026 5.378 -5.322 1.00 98.25 340 PHE A CA 1
ATOM 2686 C C . PHE A 1 340 ? 3.124 4.482 -6.552 1.00 98.25 340 PHE A C 1
ATOM 2688 O O . PHE A 1 340 ? 4.181 3.886 -6.750 1.00 98.25 340 PHE A O 1
ATOM 2695 N N . ILE A 1 341 ? 2.081 4.401 -7.384 1.00 97.56 341 ILE A N 1
ATOM 2696 C CA . ILE A 1 341 ? 2.137 3.633 -8.633 1.00 97.56 341 ILE A CA 1
ATOM 2697 C C . ILE A 1 341 ? 3.138 4.269 -9.597 1.00 97.56 341 ILE A C 1
ATOM 2699 O O . ILE A 1 341 ? 3.986 3.564 -10.140 1.00 97.56 341 ILE A O 1
ATOM 2703 N N . ALA A 1 342 ? 3.109 5.594 -9.756 1.00 97.00 342 ALA A N 1
ATOM 2704 C CA . ALA A 1 342 ? 4.073 6.293 -10.598 1.00 97.00 342 ALA A CA 1
ATOM 2705 C C . ALA A 1 342 ? 5.515 6.122 -10.091 1.00 97.00 342 ALA A C 1
ATOM 2707 O O . ALA A 1 342 ? 6.409 5.838 -10.890 1.00 97.00 342 ALA A O 1
ATOM 2708 N N . ARG A 1 343 ? 5.742 6.220 -8.769 1.00 96.75 343 ARG A N 1
ATOM 2709 C CA . ARG A 1 343 ? 7.045 5.923 -8.148 1.00 96.75 343 ARG A CA 1
ATOM 2710 C C . ARG A 1 343 ? 7.499 4.502 -8.469 1.00 96.75 343 ARG A C 1
ATOM 2712 O O . ARG A 1 343 ? 8.628 4.308 -8.901 1.00 96.75 343 ARG A O 1
ATOM 2719 N N . ASP A 1 344 ? 6.628 3.521 -8.258 1.00 95.38 344 ASP A N 1
ATOM 2720 C CA . ASP A 1 344 ? 6.951 2.115 -8.480 1.00 95.38 344 ASP A CA 1
ATOM 2721 C C . ASP A 1 344 ? 7.308 1.858 -9.951 1.00 95.38 344 ASP A C 1
ATOM 2723 O O . ASP A 1 344 ? 8.379 1.332 -10.244 1.00 95.38 344 ASP A O 1
ATOM 2727 N N . MET A 1 345 ? 6.492 2.344 -10.892 1.00 94.38 345 MET A N 1
ATOM 2728 C CA . MET A 1 345 ? 6.776 2.251 -12.328 1.00 94.38 345 MET A CA 1
ATOM 2729 C C . MET A 1 345 ? 8.107 2.913 -12.696 1.00 94.38 345 MET A C 1
ATOM 2731 O O . MET A 1 345 ? 8.928 2.305 -13.379 1.00 94.38 345 MET A O 1
ATOM 2735 N N . ALA A 1 346 ? 8.368 4.125 -12.208 1.00 94.56 346 ALA A N 1
ATOM 2736 C CA . ALA A 1 346 ? 9.619 4.836 -12.460 1.00 94.56 346 ALA A CA 1
ATOM 2737 C C . ALA A 1 346 ? 10.853 4.087 -11.925 1.00 94.56 346 ALA A C 1
ATOM 2739 O O . ALA A 1 346 ? 11.911 4.094 -12.564 1.00 94.56 346 ALA A O 1
ATOM 2740 N N . SER A 1 347 ? 10.700 3.403 -10.789 1.00 92.44 347 SER A N 1
ATOM 2741 C CA . SER A 1 347 ? 11.727 2.580 -10.147 1.00 92.44 347 SER A CA 1
ATOM 2742 C C . SER A 1 347 ? 11.976 1.239 -10.833 1.00 92.44 347 SER A C 1
ATOM 2744 O O . SER A 1 347 ? 12.854 0.507 -10.382 1.00 92.44 347 SER A O 1
ATOM 2746 N N . LYS A 1 348 ? 11.252 0.886 -11.904 1.00 86.62 348 LYS A N 1
ATOM 2747 C CA . LYS A 1 348 ? 11.306 -0.444 -12.534 1.00 86.62 348 LYS A CA 1
ATOM 2748 C C . LYS A 1 348 ? 11.902 -0.426 -13.941 1.00 86.62 348 LYS A C 1
ATOM 2750 O O . LYS A 1 348 ? 11.921 0.581 -14.651 1.00 86.62 348 LYS A O 1
ATOM 2755 N N . ARG A 1 349 ? 12.450 -1.576 -14.354 1.00 69.81 349 ARG A N 1
ATOM 2756 C CA . ARG A 1 349 ? 13.084 -1.753 -15.678 1.00 69.81 349 ARG A CA 1
ATOM 2757 C C . ARG A 1 349 ? 12.066 -1.825 -16.811 1.00 69.81 349 ARG A C 1
ATOM 2759 O O . ARG A 1 349 ? 12.354 -1.366 -17.910 1.00 69.81 349 ARG A O 1
ATOM 2766 N N . SER A 1 350 ? 10.914 -2.433 -16.540 1.00 67.44 350 SER A N 1
ATOM 2767 C CA . SER A 1 350 ? 9.865 -2.752 -17.515 1.00 67.44 350 SER A CA 1
ATOM 2768 C C . SER A 1 350 ? 9.083 -1.527 -17.992 1.00 67.44 350 SER A C 1
ATOM 2770 O O . SER A 1 350 ? 8.569 -1.537 -19.108 1.00 67.44 350 SER A O 1
ATOM 2772 N N . ALA A 1 351 ? 9.013 -0.466 -17.186 1.00 62.16 351 ALA A N 1
ATOM 2773 C CA . ALA A 1 351 ? 8.390 0.795 -17.562 1.00 62.16 351 ALA A CA 1
ATOM 2774 C C . ALA A 1 351 ? 9.398 1.656 -18.337 1.00 62.16 351 ALA A C 1
ATOM 2776 O O . ALA A 1 351 ? 10.130 2.482 -17.785 1.00 62.16 351 ALA A O 1
ATOM 2777 N N . SER A 1 352 ? 9.491 1.417 -19.643 1.00 59.66 352 SER A N 1
ATOM 2778 C CA . SER A 1 352 ? 10.382 2.169 -20.518 1.00 59.66 352 SER A CA 1
ATOM 2779 C C . SER A 1 352 ? 9.777 3.530 -20.870 1.00 59.66 352 SER A C 1
ATOM 2781 O O . SER A 1 352 ? 9.131 3.682 -21.902 1.00 59.66 352 SER A O 1
ATOM 2783 N N . GLY A 1 353 ? 10.035 4.527 -20.026 1.00 75.31 353 GLY A N 1
ATOM 2784 C CA . GLY A 1 353 ? 9.974 5.936 -20.418 1.00 75.31 353 GLY A CA 1
ATOM 2785 C C . GLY A 1 353 ? 8.685 6.684 -20.082 1.00 75.31 353 GLY A C 1
ATOM 2786 O O . GLY A 1 353 ? 7.888 6.267 -19.242 1.00 75.31 353 GLY A O 1
ATOM 2787 N N . ALA A 1 354 ? 8.545 7.842 -20.729 1.00 84.44 354 ALA A N 1
ATOM 2788 C CA . ALA A 1 354 ? 7.488 8.827 -20.508 1.00 84.44 354 ALA A CA 1
ATOM 2789 C C . ALA A 1 354 ? 6.076 8.231 -20.601 1.00 84.44 354 ALA A C 1
ATOM 2791 O O . ALA A 1 354 ? 5.230 8.509 -19.752 1.00 84.44 354 ALA A O 1
ATOM 2792 N N . ASP A 1 355 ? 5.865 7.353 -21.581 1.00 90.38 355 ASP A N 1
ATOM 2793 C CA . ASP A 1 355 ? 4.563 6.761 -21.902 1.00 90.38 355 ASP A CA 1
ATOM 2794 C C . ASP A 1 355 ? 3.981 5.939 -20.749 1.00 90.38 355 ASP A C 1
ATOM 2796 O O . ASP A 1 355 ? 2.768 5.796 -20.626 1.00 90.38 355 ASP A O 1
ATOM 2800 N N . ALA A 1 356 ? 4.838 5.401 -19.879 1.00 91.88 356 ALA A N 1
ATOM 2801 C CA . ALA A 1 356 ? 4.405 4.603 -18.741 1.00 91.88 356 ALA A CA 1
ATOM 2802 C C . ALA A 1 356 ? 3.815 5.475 -17.613 1.00 91.88 356 ALA A C 1
ATOM 2804 O O . ALA A 1 356 ? 2.944 5.023 -16.873 1.00 91.88 356 ALA A O 1
ATOM 2805 N N . ILE A 1 357 ? 4.275 6.724 -17.486 1.00 95.81 357 ILE A N 1
ATOM 2806 C CA . ILE A 1 357 ? 3.854 7.661 -16.434 1.00 95.81 357 ILE A CA 1
ATOM 2807 C C . ILE A 1 357 ? 2.765 8.620 -16.929 1.00 95.81 357 ILE A C 1
ATOM 2809 O O . ILE A 1 357 ? 1.951 9.060 -16.122 1.00 95.81 357 ILE A O 1
ATOM 2813 N N . ALA A 1 358 ? 2.700 8.907 -18.234 1.00 96.06 358 ALA A N 1
ATOM 2814 C CA . ALA A 1 358 ? 1.734 9.845 -18.813 1.00 96.06 358 ALA A CA 1
ATOM 2815 C C . ALA A 1 358 ? 0.267 9.592 -18.391 1.00 96.06 358 ALA A C 1
ATOM 2817 O O . ALA A 1 358 ? -0.367 10.545 -17.938 1.00 96.06 358 ALA A O 1
ATOM 2818 N N . PRO A 1 359 ? -0.260 8.347 -18.374 1.00 97.19 359 PRO A N 1
ATOM 2819 C CA . PRO A 1 359 ? -1.635 8.104 -17.921 1.00 97.19 359 PRO A CA 1
ATOM 2820 C C . PRO A 1 359 ? -1.883 8.485 -16.452 1.00 97.19 359 PRO A C 1
ATOM 2822 O O . PRO A 1 359 ? -3.003 8.812 -16.069 1.00 97.19 359 PRO A O 1
ATOM 2825 N N . TRP A 1 360 ? -0.842 8.460 -15.615 1.00 97.94 360 TRP A N 1
ATOM 2826 C CA . TRP A 1 360 ? -0.923 8.870 -14.211 1.00 97.94 360 TRP A CA 1
ATOM 2827 C C . TRP A 1 360 ? -0.863 10.389 -14.042 1.00 97.94 360 TRP A C 1
ATOM 2829 O O . TRP A 1 360 ? -1.453 10.904 -13.096 1.00 97.94 360 TRP A O 1
ATOM 2839 N N . VAL A 1 361 ? -0.199 11.106 -14.959 1.00 98.12 361 VAL A N 1
ATOM 2840 C CA . VAL A 1 361 ? -0.262 12.576 -15.038 1.00 98.12 361 VAL A CA 1
ATOM 2841 C C . VAL A 1 361 ? -1.689 13.002 -15.372 1.00 98.12 361 VAL A C 1
ATOM 2843 O O . VAL A 1 361 ? -2.283 13.759 -14.610 1.00 98.12 361 VAL A O 1
ATOM 2846 N N . GLU A 1 362 ? -2.260 12.444 -16.443 1.00 98.19 362 GLU A N 1
ATOM 2847 C CA . GLU A 1 362 ? -3.631 12.735 -16.883 1.00 98.19 362 GLU A CA 1
ATOM 2848 C C . GLU A 1 362 ? -4.644 12.432 -15.771 1.00 98.19 362 GLU A C 1
ATOM 2850 O O . GLU A 1 362 ? -5.453 13.284 -15.407 1.00 98.19 362 GLU A O 1
ATOM 2855 N N . LEU A 1 363 ? -4.552 11.252 -15.146 1.00 98.50 363 LEU A N 1
ATOM 2856 C CA . LEU A 1 363 ? -5.436 10.889 -14.039 1.00 98.50 363 LEU A CA 1
ATOM 2857 C C . LEU A 1 363 ? -5.285 11.829 -12.829 1.00 98.50 363 LEU A C 1
ATOM 2859 O O . LEU A 1 363 ? -6.269 12.121 -12.146 1.00 98.50 363 LEU A O 1
ATOM 2863 N N . SER A 1 364 ? -4.070 12.309 -12.551 1.00 98.56 364 SER A N 1
ATOM 2864 C CA . SER A 1 364 ? -3.822 13.292 -11.492 1.00 98.56 364 SER A CA 1
ATOM 2865 C C . SER A 1 364 ? -4.544 14.612 -11.774 1.00 98.56 364 SER A C 1
ATOM 2867 O O . SER A 1 364 ? -5.163 15.169 -10.867 1.00 98.56 364 SER A O 1
ATOM 2869 N N . GLU A 1 365 ? -4.515 15.095 -13.018 1.00 98.56 365 GLU A N 1
ATOM 2870 C CA . GLU A 1 365 ? -5.244 16.297 -13.443 1.00 98.56 365 GLU A CA 1
ATOM 2871 C C . GLU A 1 365 ? -6.761 16.099 -13.353 1.00 98.56 365 GLU A C 1
ATOM 2873 O O . GLU A 1 365 ? -7.457 16.933 -12.772 1.00 98.56 365 GLU A O 1
ATOM 2878 N N . GLU A 1 366 ? -7.272 14.964 -13.842 1.00 98.31 366 GLU A N 1
ATOM 2879 C CA . GLU A 1 366 ? -8.697 14.615 -13.769 1.00 98.31 366 GLU A CA 1
ATOM 2880 C C . GLU A 1 366 ? -9.218 14.546 -12.325 1.00 98.31 366 GLU A C 1
ATOM 2882 O O . GLU A 1 366 ? -10.365 14.907 -12.056 1.00 98.31 366 GLU A O 1
ATOM 2887 N N . CYS A 1 367 ? -8.381 14.100 -11.383 1.00 98.31 367 CYS A N 1
ATOM 2888 C CA . CYS A 1 367 ? -8.720 14.051 -9.960 1.00 98.31 367 CYS A CA 1
ATOM 2889 C C . CYS A 1 367 ? -8.568 15.408 -9.247 1.00 98.31 367 CYS A C 1
ATOM 2891 O O . CYS A 1 367 ? -8.873 15.505 -8.057 1.00 98.31 367 CYS A O 1
ATOM 2893 N N . GLY A 1 368 ? -8.105 16.451 -9.945 1.00 98.31 368 GLY A N 1
ATOM 2894 C CA . GLY A 1 368 ? -7.878 17.783 -9.383 1.00 98.31 368 GLY A CA 1
ATOM 2895 C C . GLY A 1 368 ? -6.586 17.915 -8.569 1.00 98.31 368 GLY A C 1
ATOM 2896 O O . GLY A 1 368 ? -6.458 18.843 -7.773 1.00 98.31 368 GLY A O 1
ATOM 2897 N N . PHE A 1 369 ? -5.618 17.014 -8.747 1.00 98.50 369 PHE A N 1
ATOM 2898 C CA . PHE A 1 369 ? -4.330 17.025 -8.048 1.00 98.50 369 PHE A CA 1
ATOM 2899 C C . PHE A 1 369 ? -3.245 17.693 -8.907 1.00 98.50 369 PHE A C 1
ATOM 2901 O O . PHE A 1 369 ? -2.298 17.045 -9.361 1.00 98.50 369 PHE A O 1
ATOM 2908 N N . ALA A 1 370 ? -3.390 18.998 -9.149 1.00 98.38 370 ALA A N 1
ATOM 2909 C CA . ALA A 1 370 ? -2.514 19.752 -10.051 1.00 98.38 370 ALA A CA 1
ATOM 2910 C C . ALA A 1 370 ? -1.028 19.695 -9.644 1.00 98.38 370 ALA A C 1
ATOM 2912 O O . ALA A 1 370 ? -0.172 19.431 -10.487 1.00 98.38 370 ALA A O 1
ATOM 2913 N N . ASP A 1 371 ? -0.714 19.857 -8.355 1.00 98.50 371 ASP A N 1
ATOM 2914 C CA . ASP A 1 371 ? 0.676 19.820 -7.871 1.00 98.50 371 ASP A CA 1
ATOM 2915 C C . ASP A 1 371 ? 1.325 18.443 -8.076 1.00 98.50 371 ASP A C 1
ATOM 2917 O O . ASP A 1 371 ? 2.492 18.343 -8.461 1.00 98.50 371 ASP A O 1
ATOM 2921 N N . LEU A 1 372 ? 0.553 17.365 -7.890 1.00 98.62 372 LEU A N 1
ATOM 2922 C CA . LEU A 1 372 ? 1.018 16.009 -8.174 1.00 98.62 372 LEU A CA 1
ATOM 2923 C C . LEU A 1 372 ? 1.271 15.822 -9.674 1.00 98.62 372 LEU A C 1
ATOM 2925 O O . LEU A 1 372 ? 2.324 15.305 -10.040 1.00 98.62 372 LEU A O 1
ATOM 2929 N N . ALA A 1 373 ? 0.373 16.300 -10.541 1.00 98.50 373 ALA A N 1
ATOM 2930 C CA . ALA A 1 373 ? 0.543 16.224 -11.993 1.00 98.50 373 ALA A CA 1
ATOM 2931 C C . ALA A 1 373 ? 1.823 16.945 -12.459 1.00 98.50 373 ALA A C 1
ATOM 2933 O O . ALA A 1 373 ? 2.581 16.412 -13.276 1.00 98.50 373 ALA A O 1
ATOM 2934 N N . VAL A 1 374 ? 2.122 18.114 -11.878 1.00 98.38 374 VAL A N 1
ATOM 2935 C CA . VAL A 1 374 ? 3.371 18.854 -12.123 1.00 98.38 374 VAL A CA 1
ATOM 2936 C C . VAL A 1 374 ? 4.596 18.036 -11.696 1.00 98.38 374 VAL A C 1
ATOM 2938 O O . VAL A 1 374 ? 5.539 17.890 -12.480 1.00 98.38 374 VAL A O 1
ATOM 2941 N N . CYS A 1 375 ? 4.592 17.451 -10.493 1.00 98.38 375 CYS A N 1
ATOM 2942 C CA . CYS A 1 375 ? 5.696 16.605 -10.032 1.00 98.38 375 CYS A CA 1
ATOM 2943 C C . CYS A 1 375 ? 5.889 15.364 -10.920 1.00 98.38 375 CYS A C 1
ATOM 2945 O O . CYS A 1 375 ? 7.027 15.029 -11.260 1.00 98.38 375 CYS A O 1
ATOM 2947 N N . LEU A 1 376 ? 4.806 14.703 -11.342 1.00 97.75 376 LEU A N 1
ATOM 2948 C CA . LEU A 1 376 ? 4.864 13.538 -12.233 1.00 97.75 376 LEU A CA 1
ATOM 2949 C C . LEU A 1 376 ? 5.374 13.900 -13.636 1.00 97.75 376 LEU A C 1
ATOM 2951 O O . LEU A 1 376 ? 6.183 13.169 -14.208 1.00 97.75 376 LEU A O 1
ATOM 2955 N N . THR A 1 377 ? 4.987 15.059 -14.168 1.00 97.31 377 THR A N 1
ATOM 2956 C CA . THR A 1 377 ? 5.525 15.583 -15.435 1.00 97.31 377 THR A CA 1
ATOM 2957 C C . THR A 1 377 ? 7.029 15.848 -15.331 1.00 97.31 377 THR A C 1
ATOM 2959 O O . THR A 1 377 ? 7.800 15.511 -16.231 1.00 97.31 377 THR A O 1
ATOM 2962 N N . SER A 1 378 ? 7.480 16.397 -14.199 1.00 97.31 378 SER A N 1
ATOM 2963 C CA . SER A 1 378 ? 8.906 16.596 -13.923 1.00 97.31 378 SER A CA 1
ATOM 2964 C C . SER A 1 378 ? 9.670 15.267 -13.862 1.00 97.31 378 SER A C 1
ATOM 2966 O O . SER A 1 378 ? 10.753 15.152 -14.443 1.00 97.31 378 SER A O 1
ATOM 2968 N N . LEU A 1 379 ? 9.093 14.236 -13.232 1.00 96.50 379 LEU A N 1
ATOM 2969 C CA . LEU A 1 379 ? 9.670 12.889 -13.193 1.00 96.50 379 LEU A CA 1
ATOM 2970 C C . LEU A 1 379 ? 9.887 12.318 -14.599 1.00 96.50 379 LEU A C 1
ATOM 2972 O O . LEU A 1 379 ? 10.953 11.766 -14.871 1.00 96.50 379 LEU A O 1
ATOM 2976 N N . VAL A 1 380 ? 8.922 12.485 -15.509 1.00 95.19 380 VAL A N 1
ATOM 2977 C CA . VAL A 1 380 ? 9.038 12.041 -16.910 1.00 95.19 380 VAL A CA 1
ATOM 2978 C C . VAL A 1 380 ? 10.275 12.637 -17.595 1.00 95.19 380 VAL A C 1
ATOM 2980 O O . VAL A 1 380 ? 11.046 11.909 -18.231 1.00 95.19 380 VAL A O 1
ATOM 2983 N N . GLY A 1 381 ? 10.505 13.943 -17.425 1.00 93.56 381 GLY A N 1
ATOM 2984 C CA . GLY A 1 381 ? 11.691 14.616 -17.962 1.00 93.56 381 GLY A CA 1
ATOM 2985 C C . GLY A 1 381 ? 12.996 14.115 -17.331 1.00 93.56 381 GLY A C 1
ATOM 2986 O O . GLY A 1 381 ? 13.982 13.882 -18.032 1.00 93.56 381 GLY A O 1
ATOM 2987 N N . GLN A 1 382 ? 12.991 13.892 -16.014 1.00 95.25 382 GLN A N 1
ATOM 2988 C CA . GLN A 1 382 ? 14.164 13.446 -15.257 1.00 95.25 382 GLN A CA 1
ATOM 2989 C C . GLN A 1 382 ? 14.551 11.985 -15.534 1.00 95.25 382 GLN A C 1
ATOM 2991 O O . GLN A 1 382 ? 15.735 11.673 -15.628 1.00 95.25 382 GLN A O 1
ATOM 2996 N N . LEU A 1 383 ? 13.586 11.080 -15.723 1.00 93.69 383 LEU A N 1
ATOM 2997 C CA . LEU A 1 383 ? 13.869 9.666 -15.996 1.00 93.69 383 LEU A CA 1
ATOM 2998 C C . LEU A 1 383 ? 14.696 9.474 -17.270 1.00 93.69 383 LEU A C 1
ATOM 3000 O O . LEU A 1 383 ? 15.595 8.630 -17.308 1.00 93.69 383 LEU A O 1
ATOM 3004 N N . SER A 1 384 ? 14.407 10.269 -18.300 1.00 90.25 384 SER A N 1
ATOM 3005 C CA . SER A 1 384 ? 15.135 10.222 -19.568 1.00 90.25 384 SER A CA 1
ATOM 3006 C C . SER A 1 384 ? 16.590 10.658 -19.388 1.00 90.25 384 SER A C 1
ATOM 3008 O O . SER A 1 384 ? 17.496 9.950 -19.832 1.00 90.25 384 SER A O 1
ATOM 3010 N N . SER A 1 385 ? 16.831 11.769 -18.681 1.00 92.75 385 SER A N 1
ATOM 3011 C CA . SER A 1 385 ? 18.191 12.263 -18.435 1.00 92.75 385 SER A CA 1
ATOM 3012 C C . SER A 1 385 ? 18.982 11.336 -17.515 1.00 92.75 385 SER A C 1
ATOM 3014 O O . SER A 1 385 ? 20.122 11.000 -17.820 1.00 92.75 385 SER A O 1
ATOM 3016 N N . TRP A 1 386 ? 18.370 10.815 -16.449 1.00 94.25 386 TRP A N 1
ATOM 3017 C CA . TRP A 1 386 ? 19.040 9.885 -15.538 1.00 94.25 386 TRP A CA 1
ATOM 3018 C C . TRP A 1 386 ? 19.511 8.609 -16.235 1.00 94.25 386 TRP A C 1
ATOM 3020 O O . TRP A 1 386 ? 20.610 8.130 -15.954 1.00 94.25 386 TRP A O 1
ATOM 3030 N N . ARG A 1 387 ? 18.704 8.056 -17.147 1.00 89.94 387 ARG A N 1
ATOM 3031 C CA . ARG A 1 387 ? 19.082 6.862 -17.915 1.00 89.94 387 ARG A CA 1
ATOM 3032 C C . ARG A 1 387 ? 20.193 7.166 -18.924 1.00 89.94 387 ARG A C 1
ATOM 3034 O O . ARG A 1 387 ? 21.105 6.353 -19.057 1.00 89.94 387 ARG A O 1
ATOM 3041 N N . GLN A 1 388 ? 20.156 8.326 -19.584 1.00 89.56 388 GLN A N 1
ATOM 3042 C CA . GLN A 1 388 ? 21.220 8.767 -20.496 1.00 89.56 388 GLN A CA 1
ATOM 3043 C C . GLN A 1 388 ? 22.552 8.971 -19.759 1.00 89.56 388 GLN A C 1
ATOM 3045 O O . GLN A 1 388 ? 23.570 8.425 -20.181 1.00 89.56 388 GLN A O 1
ATOM 3050 N N . ASP A 1 389 ? 22.537 9.667 -18.619 1.00 90.69 389 ASP A N 1
ATOM 3051 C CA . ASP A 1 389 ? 23.729 9.926 -17.801 1.00 90.69 389 ASP A CA 1
ATOM 3052 C C . ASP A 1 389 ? 24.405 8.629 -17.335 1.00 90.69 389 ASP A C 1
ATOM 3054 O O . ASP A 1 389 ? 25.633 8.519 -17.333 1.00 90.69 389 ASP A O 1
ATOM 3058 N N . LEU A 1 390 ? 23.608 7.634 -16.933 1.00 89.38 390 LEU A N 1
ATOM 3059 C CA . LEU A 1 390 ? 24.117 6.329 -16.508 1.00 89.38 390 LEU A CA 1
ATOM 3060 C C . LEU A 1 390 ? 24.619 5.497 -17.696 1.00 89.38 390 LEU A C 1
ATOM 3062 O O . LEU A 1 390 ? 25.647 4.833 -17.573 1.00 89.38 390 LEU A O 1
ATOM 3066 N N . GLY A 1 391 ? 23.954 5.579 -18.854 1.00 86.31 391 GLY A N 1
ATOM 3067 C CA . GLY A 1 391 ? 24.401 4.933 -20.091 1.00 86.31 391 GLY A CA 1
ATOM 3068 C C . GLY A 1 391 ? 25.765 5.443 -20.563 1.00 86.31 391 GLY A C 1
ATOM 3069 O O . GLY A 1 391 ? 26.642 4.643 -20.879 1.00 86.31 391 GLY A O 1
ATOM 3070 N N . MET A 1 392 ? 25.986 6.761 -20.514 1.00 85.06 392 MET A N 1
ATOM 3071 C CA . MET A 1 392 ? 27.268 7.379 -20.882 1.00 85.06 392 MET A CA 1
ATOM 3072 C C . MET A 1 392 ? 28.414 6.991 -19.937 1.00 85.06 392 MET A C 1
ATOM 3074 O O . MET A 1 392 ? 29.561 6.906 -20.363 1.00 85.06 392 MET A O 1
ATOM 3078 N N . ARG A 1 393 ? 28.129 6.736 -18.653 1.00 82.62 393 ARG A N 1
ATOM 3079 C CA . ARG A 1 393 ? 29.141 6.272 -17.685 1.00 82.62 393 ARG A CA 1
ATOM 3080 C C . ARG A 1 393 ? 29.503 4.802 -17.866 1.00 82.62 393 ARG A C 1
ATOM 3082 O O . ARG A 1 393 ? 30.644 4.431 -17.607 1.00 82.62 393 ARG A O 1
ATOM 3089 N N . ALA A 1 394 ? 28.542 3.982 -18.290 1.00 77.19 394 ALA A N 1
ATOM 3090 C CA . ALA A 1 394 ? 28.755 2.561 -18.548 1.00 77.19 394 ALA A CA 1
ATOM 3091 C C . ALA A 1 394 ? 29.471 2.302 -19.888 1.00 77.19 394 ALA A C 1
ATOM 3093 O O . ALA A 1 394 ? 30.116 1.268 -20.045 1.00 77.19 394 ALA A O 1
ATOM 3094 N N . GLY A 1 395 ? 29.371 3.234 -20.842 1.00 63.19 395 GLY A N 1
ATOM 3095 C CA . GLY A 1 395 ? 29.879 3.093 -22.203 1.00 63.19 395 GLY A CA 1
ATOM 3096 C C . GLY A 1 395 ? 30.959 4.106 -22.572 1.00 63.19 395 GLY A C 1
ATOM 3097 O O . GLY A 1 395 ? 30.661 5.139 -23.166 1.00 63.19 395 GLY A O 1
ATOM 3098 N N . GLY A 1 396 ? 32.227 3.769 -22.320 1.00 57.84 396 GLY A N 1
ATOM 3099 C CA . GLY A 1 396 ? 33.315 4.272 -23.162 1.00 57.84 396 GLY A CA 1
ATOM 3100 C C . GLY A 1 396 ? 33.043 3.856 -24.614 1.00 57.84 396 GLY A C 1
ATOM 3101 O O . GLY A 1 396 ? 32.740 2.699 -24.887 1.00 57.84 396 GLY A O 1
ATOM 3102 N N . GLN A 1 397 ? 33.075 4.826 -25.517 1.00 53.81 397 GLN A N 1
ATOM 3103 C CA . GLN A 1 397 ? 32.260 4.928 -26.730 1.00 53.81 397 GLN A CA 1
ATOM 3104 C C . GLN A 1 397 ? 32.514 3.924 -27.882 1.00 53.81 397 GLN A C 1
ATOM 3106 O O . GLN A 1 397 ? 31.976 4.154 -28.959 1.00 53.81 397 GLN A O 1
ATOM 3111 N N . GLU A 1 398 ? 33.262 2.823 -27.734 1.00 53.22 398 GLU A N 1
ATOM 3112 C CA . GLU A 1 398 ? 33.686 2.053 -28.931 1.00 53.22 398 GLU A CA 1
ATOM 3113 C C . GLU A 1 398 ? 33.342 0.557 -29.040 1.00 53.22 398 GLU A C 1
ATOM 3115 O O . GLU A 1 398 ? 33.393 0.066 -30.157 1.00 53.22 398 GLU A O 1
ATOM 3120 N N . ASP A 1 399 ? 32.855 -0.162 -28.018 1.00 53.72 399 ASP A N 1
ATOM 3121 C CA . ASP A 1 399 ? 32.637 -1.628 -28.163 1.00 53.72 399 ASP A CA 1
ATOM 3122 C C . ASP A 1 399 ? 31.333 -2.175 -27.530 1.00 53.72 399 ASP A C 1
ATOM 3124 O O . ASP A 1 399 ? 31.277 -3.280 -26.986 1.00 53.72 399 ASP A O 1
ATOM 3128 N N . ILE A 1 400 ? 30.229 -1.421 -27.594 1.00 54.22 400 ILE A N 1
ATOM 3129 C CA . ILE A 1 400 ? 28.969 -1.786 -26.902 1.00 54.22 400 ILE A CA 1
ATOM 3130 C C . ILE A 1 400 ? 28.165 -2.881 -27.628 1.00 54.22 400 ILE A C 1
ATOM 3132 O O . ILE A 1 400 ? 27.386 -3.591 -26.993 1.00 54.22 400 ILE A O 1
ATOM 3136 N N . GLN A 1 401 ? 28.365 -3.096 -28.931 1.00 51.34 401 GLN A N 1
ATOM 3137 C CA . GLN A 1 401 ? 27.565 -4.088 -29.661 1.00 51.34 401 GLN A CA 1
ATOM 3138 C C . GLN A 1 401 ? 28.025 -5.543 -29.423 1.00 51.34 401 GLN A C 1
ATOM 3140 O O . GLN A 1 401 ? 27.226 -6.462 -29.597 1.00 51.34 401 GLN A O 1
ATOM 3145 N N . THR A 1 402 ? 29.273 -5.767 -28.994 1.00 51.62 402 THR A N 1
ATOM 3146 C CA . THR A 1 402 ? 29.872 -7.116 -28.887 1.00 51.62 402 THR A CA 1
ATOM 3147 C C . THR A 1 402 ? 29.901 -7.663 -27.453 1.00 51.62 402 THR A C 1
ATOM 3149 O O . THR A 1 402 ? 30.029 -8.867 -27.259 1.00 51.62 402 THR A O 1
ATOM 3152 N N . ALA A 1 403 ? 29.735 -6.813 -26.433 1.00 50.44 403 ALA A N 1
ATOM 3153 C CA . ALA A 1 403 ? 29.836 -7.208 -25.021 1.00 50.44 403 ALA A CA 1
ATOM 3154 C C . ALA A 1 403 ? 28.516 -7.704 -24.388 1.00 50.44 403 ALA A C 1
ATOM 3156 O O . ALA A 1 403 ? 28.512 -8.158 -23.244 1.00 50.44 403 ALA A O 1
ATOM 3157 N N . VAL A 1 404 ? 27.392 -7.646 -25.114 1.00 52.03 404 VAL A N 1
ATOM 3158 C CA . VAL A 1 404 ? 26.060 -8.002 -24.582 1.00 52.03 404 VAL A CA 1
ATOM 3159 C C . VAL A 1 404 ? 25.887 -9.514 -24.365 1.00 52.03 404 VAL A C 1
ATOM 3161 O O . VAL A 1 404 ? 24.994 -9.919 -23.625 1.00 52.03 404 VAL A O 1
ATOM 3164 N N . THR A 1 405 ? 26.739 -10.364 -24.946 1.00 54.25 405 THR A N 1
ATOM 3165 C CA . THR A 1 405 ? 26.587 -11.824 -24.828 1.00 54.25 405 THR A CA 1
ATOM 3166 C C . THR A 1 405 ? 27.394 -12.477 -23.703 1.00 54.25 405 THR A C 1
ATOM 3168 O O . THR A 1 405 ? 26.954 -13.518 -23.230 1.00 54.25 405 THR A O 1
ATOM 3171 N N . ASP A 1 406 ? 28.491 -11.875 -23.219 1.00 48.84 406 ASP A N 1
ATOM 3172 C CA . ASP A 1 406 ? 29.404 -12.535 -22.256 1.00 48.84 406 ASP A CA 1
ATOM 3173 C C . ASP A 1 406 ? 29.686 -11.752 -20.958 1.00 48.84 406 ASP A C 1
ATOM 3175 O O . ASP A 1 406 ? 30.288 -12.290 -20.023 1.00 48.84 406 ASP A O 1
ATOM 3179 N N . ALA A 1 407 ? 29.237 -10.499 -20.836 1.00 47.47 407 ALA A N 1
ATOM 3180 C CA . ALA A 1 407 ? 29.382 -9.755 -19.588 1.00 47.47 407 ALA A CA 1
ATOM 3181 C C . ALA A 1 407 ? 28.342 -10.239 -18.561 1.00 47.47 407 ALA A C 1
ATOM 3183 O O . ALA A 1 407 ? 27.165 -9.883 -18.617 1.00 47.47 407 ALA A O 1
ATOM 3184 N N . GLY A 1 408 ? 28.794 -11.079 -17.625 1.00 53.06 408 GLY A N 1
ATOM 3185 C CA . GLY A 1 408 ? 27.994 -11.618 -16.527 1.00 53.06 408 GLY A CA 1
ATOM 3186 C C . GLY A 1 408 ? 27.175 -10.558 -15.778 1.00 53.06 408 GLY A C 1
ATOM 3187 O O . GLY A 1 408 ? 27.543 -9.386 -15.708 1.00 53.06 408 GLY A O 1
ATOM 3188 N N . ALA A 1 409 ? 26.066 -11.005 -15.185 1.00 56.84 409 ALA A N 1
ATOM 3189 C CA . ALA A 1 409 ? 24.969 -10.222 -14.602 1.00 56.84 409 ALA A CA 1
ATOM 3190 C C . ALA A 1 409 ? 25.328 -9.083 -13.611 1.00 56.84 409 ALA A C 1
ATOM 3192 O O . ALA A 1 409 ? 24.441 -8.325 -13.230 1.00 56.84 409 ALA A O 1
ATOM 3193 N N . GLY A 1 410 ? 26.593 -8.917 -13.214 1.00 53.47 410 GLY A N 1
ATOM 3194 C CA . GLY A 1 410 ? 27.025 -7.953 -12.198 1.00 53.47 410 GLY A CA 1
ATOM 3195 C C . GLY A 1 410 ? 27.034 -6.477 -12.622 1.00 53.47 410 GLY A C 1
ATOM 3196 O O . GLY A 1 410 ? 26.930 -5.618 -11.757 1.00 53.47 410 GLY A O 1
ATOM 3197 N N . CYS A 1 411 ? 27.132 -6.136 -13.916 1.00 55.62 411 CYS A N 1
ATOM 3198 C CA . CYS A 1 411 ? 27.203 -4.719 -14.330 1.00 55.62 411 CYS A CA 1
ATOM 3199 C C . CYS A 1 411 ? 25.819 -4.050 -14.467 1.00 55.62 411 CYS A C 1
ATOM 3201 O O . CYS A 1 411 ? 25.666 -2.860 -14.207 1.00 55.62 411 CYS A O 1
ATOM 3203 N N . GLN A 1 412 ? 24.775 -4.806 -14.823 1.00 57.88 412 GLN A N 1
ATOM 3204 C CA . GLN A 1 412 ? 23.433 -4.238 -15.008 1.00 57.88 412 GLN A CA 1
ATOM 3205 C C . GLN A 1 412 ? 22.719 -3.905 -13.692 1.00 57.88 412 GLN A C 1
ATOM 3207 O O . GLN A 1 412 ? 21.800 -3.086 -13.687 1.00 57.88 412 GLN A O 1
ATOM 3212 N N . GLU A 1 413 ? 23.079 -4.562 -12.591 1.00 62.69 413 GLU A N 1
ATOM 3213 C CA . GLU A 1 413 ? 22.464 -4.345 -11.274 1.00 62.69 413 GLU A CA 1
ATOM 3214 C C . GLU A 1 413 ? 22.709 -2.916 -10.751 1.00 62.69 413 GLU A C 1
ATOM 3216 O O . GLU A 1 413 ? 21.835 -2.335 -10.106 1.00 62.69 413 GLU A O 1
ATOM 3221 N N . ASP A 1 414 ? 23.822 -2.293 -11.153 1.00 77.69 414 ASP A N 1
ATOM 3222 C CA . ASP A 1 414 ? 24.212 -0.950 -10.711 1.00 77.69 414 ASP A CA 1
ATOM 3223 C C . ASP A 1 414 ? 23.320 0.159 -11.301 1.00 77.69 414 ASP A C 1
ATOM 3225 O O . ASP A 1 414 ? 22.794 1.002 -10.573 1.00 77.69 414 ASP A O 1
ATOM 3229 N N . VAL A 1 415 ? 23.032 0.122 -12.611 1.00 85.06 415 VAL A N 1
ATOM 3230 C CA . VAL A 1 415 ? 22.206 1.159 -13.268 1.00 85.06 415 VAL A CA 1
ATOM 3231 C C . VAL A 1 415 ? 20.795 1.202 -12.686 1.00 85.06 415 VAL A C 1
ATOM 3233 O O . VAL A 1 415 ? 20.266 2.281 -12.421 1.00 85.06 415 VAL A O 1
ATOM 3236 N N . GLN A 1 416 ? 20.174 0.040 -12.468 1.00 86.94 416 GLN A N 1
ATOM 3237 C CA . GLN A 1 416 ? 18.812 -0.001 -11.934 1.00 86.94 416 GLN A CA 1
ATOM 3238 C C . GLN A 1 416 ? 18.754 0.492 -10.492 1.00 86.94 416 GLN A C 1
ATOM 3240 O O . GLN A 1 416 ? 17.869 1.277 -10.156 1.00 86.94 416 GLN A O 1
ATOM 3245 N N . THR A 1 417 ? 19.714 0.072 -9.670 1.00 87.50 417 THR A N 1
ATOM 3246 C CA . THR A 1 417 ? 19.834 0.531 -8.285 1.00 87.50 417 THR A CA 1
ATOM 3247 C C . THR A 1 417 ? 20.028 2.048 -8.237 1.00 87.50 417 THR A C 1
ATOM 3249 O O . THR A 1 417 ? 19.367 2.733 -7.459 1.00 87.50 417 THR A O 1
ATOM 3252 N N . ALA A 1 418 ? 20.857 2.606 -9.125 1.00 90.69 418 ALA A N 1
ATOM 3253 C CA . ALA A 1 418 ? 21.064 4.048 -9.230 1.00 90.69 418 ALA A CA 1
ATOM 3254 C C . ALA A 1 418 ? 19.796 4.807 -9.671 1.00 90.69 418 ALA A C 1
ATOM 3256 O O . ALA A 1 418 ? 19.514 5.885 -9.142 1.00 90.69 418 ALA A O 1
ATOM 3257 N N . ILE A 1 419 ? 19.008 4.260 -10.607 1.00 92.00 419 ILE A N 1
ATOM 3258 C CA . ILE A 1 419 ? 17.704 4.835 -10.983 1.00 92.00 419 ILE A CA 1
ATOM 3259 C C . ILE A 1 419 ? 16.737 4.794 -9.802 1.00 92.00 419 ILE A C 1
ATOM 3261 O O . ILE A 1 419 ? 16.141 5.820 -9.486 1.00 92.00 419 ILE A O 1
ATOM 3265 N N . GLN A 1 420 ? 16.620 3.658 -9.116 1.00 92.31 420 GLN A N 1
ATOM 3266 C CA . GLN A 1 420 ? 15.751 3.525 -7.949 1.00 92.31 420 GLN A CA 1
ATOM 3267 C C . GLN A 1 420 ? 16.121 4.539 -6.860 1.00 92.31 420 GLN A C 1
ATOM 3269 O O . GLN A 1 420 ? 15.251 5.237 -6.353 1.00 92.31 420 GLN A O 1
ATOM 3274 N N . GLN A 1 421 ? 17.411 4.706 -6.556 1.00 93.25 421 GLN A N 1
ATOM 3275 C CA . GLN A 1 421 ? 17.875 5.714 -5.597 1.00 93.25 421 GLN A CA 1
ATOM 3276 C C . GLN A 1 421 ? 17.491 7.141 -6.009 1.00 93.25 421 GLN A C 1
ATOM 3278 O O . GLN A 1 421 ? 17.102 7.945 -5.162 1.00 93.25 421 GLN A O 1
ATOM 3283 N N . LYS A 1 422 ? 17.577 7.468 -7.304 1.00 95.69 422 LYS A N 1
ATOM 3284 C CA . LYS A 1 422 ? 17.158 8.774 -7.832 1.00 95.69 422 LYS A CA 1
ATOM 3285 C C . LYS A 1 422 ? 15.645 8.976 -7.734 1.00 95.69 422 LYS A C 1
ATOM 3287 O O . LYS A 1 422 ? 15.220 10.061 -7.348 1.00 95.69 422 LYS A O 1
ATOM 3292 N N . VAL A 1 423 ? 14.852 7.943 -8.022 1.00 96.00 423 VAL A N 1
ATOM 3293 C CA . VAL A 1 423 ? 13.388 7.975 -7.882 1.00 96.00 423 VAL A CA 1
ATOM 3294 C C . VAL A 1 423 ? 12.982 8.141 -6.418 1.00 96.00 423 VAL A C 1
ATOM 3296 O O . VAL A 1 423 ? 12.158 8.999 -6.125 1.00 96.00 423 VAL A O 1
ATOM 3299 N N . GLU A 1 424 ? 13.585 7.402 -5.483 1.00 95.81 424 GLU A N 1
ATOM 3300 C CA . GLU A 1 424 ? 13.300 7.559 -4.048 1.00 95.81 424 GLU A CA 1
ATOM 3301 C C . GLU A 1 424 ? 13.706 8.948 -3.534 1.00 95.81 424 GLU A C 1
ATOM 3303 O O . GLU A 1 424 ? 12.970 9.565 -2.765 1.00 95.81 424 GLU A O 1
ATOM 3308 N N . ALA A 1 425 ? 14.842 9.488 -3.993 1.00 96.69 425 ALA A N 1
ATOM 3309 C CA . ALA A 1 425 ? 15.261 10.845 -3.644 1.00 96.69 425 ALA A CA 1
ATOM 3310 C C . ALA A 1 425 ? 14.296 11.912 -4.188 1.00 96.69 425 ALA A C 1
ATOM 3312 O O . ALA A 1 425 ? 13.970 12.860 -3.473 1.00 96.69 425 ALA A O 1
ATOM 3313 N N . TRP A 1 426 ? 13.822 11.754 -5.428 1.00 97.81 426 TRP A N 1
ATOM 3314 C CA . TRP A 1 426 ? 12.780 12.604 -6.009 1.00 97.81 426 TRP A CA 1
ATOM 3315 C C . TRP A 1 426 ? 11.478 12.505 -5.213 1.00 97.81 426 TRP A C 1
ATOM 3317 O O . TRP A 1 426 ? 10.927 13.527 -4.819 1.00 97.81 426 TRP A O 1
ATOM 3327 N N . PHE A 1 427 ? 11.023 11.293 -4.899 1.00 97.94 427 PHE A N 1
ATOM 3328 C CA . PHE A 1 427 ? 9.780 11.080 -4.166 1.00 97.94 427 PHE A CA 1
ATOM 3329 C C . PHE A 1 427 ? 9.827 11.730 -2.778 1.00 97.94 427 PHE A C 1
ATOM 3331 O O . PHE A 1 427 ? 8.937 12.499 -2.418 1.00 97.94 427 PHE A O 1
ATOM 3338 N N . ALA A 1 428 ? 10.910 11.506 -2.031 1.00 97.19 428 ALA A N 1
ATOM 3339 C CA . ALA A 1 428 ? 11.106 12.095 -0.708 1.00 97.19 428 ALA A CA 1
ATOM 3340 C C . ALA A 1 428 ? 11.177 13.632 -0.732 1.00 97.19 428 ALA A C 1
ATOM 3342 O O . ALA A 1 428 ? 10.817 14.293 0.241 1.00 97.19 428 ALA A O 1
ATOM 3343 N N . LYS A 1 429 ? 11.671 14.215 -1.828 1.00 97.88 429 LYS A N 1
ATOM 3344 C CA . LYS A 1 429 ? 11.820 15.665 -1.969 1.00 97.88 429 LYS A CA 1
ATOM 3345 C C . LYS A 1 429 ? 10.535 16.339 -2.452 1.00 97.88 429 LYS A C 1
ATOM 3347 O O . LYS A 1 429 ? 10.143 17.356 -1.890 1.00 97.88 429 LYS A O 1
ATOM 3352 N N . ASP A 1 430 ? 9.922 15.797 -3.499 1.00 98.19 430 ASP A N 1
ATOM 3353 C CA . ASP A 1 430 ? 8.903 16.487 -4.291 1.00 98.19 430 ASP A CA 1
ATOM 3354 C C . ASP A 1 430 ? 7.483 15.919 -4.054 1.00 98.19 430 ASP A C 1
ATOM 3356 O O . ASP A 1 430 ? 6.503 16.606 -4.333 1.00 98.19 430 ASP A O 1
ATOM 3360 N N . ILE A 1 431 ? 7.341 14.702 -3.506 1.00 98.31 431 ILE A N 1
ATOM 3361 C CA . ILE A 1 431 ? 6.038 14.048 -3.269 1.00 98.31 431 ILE A CA 1
ATOM 3362 C C . ILE A 1 431 ? 5.696 13.927 -1.781 1.00 98.31 431 ILE A C 1
ATOM 3364 O O . ILE A 1 431 ? 4.572 14.252 -1.396 1.00 98.31 431 ILE A O 1
ATOM 3368 N N . ASP A 1 432 ? 6.639 13.506 -0.931 1.00 98.06 432 ASP A N 1
ATOM 3369 C CA . ASP A 1 432 ? 6.413 13.364 0.517 1.00 98.06 432 ASP A CA 1
ATOM 3370 C C . ASP A 1 432 ? 5.799 14.637 1.147 1.00 98.06 432 ASP A C 1
ATOM 3372 O O . ASP A 1 432 ? 4.814 14.505 1.878 1.00 98.06 432 ASP A O 1
ATOM 3376 N N . PRO A 1 433 ? 6.267 15.873 0.848 1.00 98.19 433 PRO A N 1
ATOM 3377 C CA . PRO A 1 433 ? 5.647 17.085 1.388 1.00 98.19 433 PRO A CA 1
ATOM 3378 C C . PRO A 1 433 ? 4.181 17.271 0.977 1.00 98.19 433 PRO A C 1
ATOM 3380 O O . PRO A 1 433 ? 3.380 17.738 1.786 1.00 98.19 433 PRO A O 1
ATOM 3383 N N . LEU A 1 434 ? 3.817 16.884 -0.252 1.00 98.44 434 LEU A N 1
ATOM 3384 C CA . LEU A 1 434 ? 2.438 16.970 -0.740 1.00 98.44 434 LEU A CA 1
ATOM 3385 C C . LEU A 1 434 ? 1.537 15.959 -0.020 1.00 98.44 434 LEU A C 1
ATOM 3387 O O . LEU A 1 434 ? 0.425 16.300 0.382 1.00 98.44 434 LEU A O 1
ATOM 3391 N N . ILE A 1 435 ? 2.033 14.736 0.208 1.00 98.38 435 ILE A N 1
ATOM 3392 C CA . ILE A 1 435 ? 1.314 13.718 0.989 1.00 98.38 435 ILE A CA 1
ATOM 3393 C C . ILE A 1 435 ? 1.124 14.189 2.434 1.00 98.38 435 ILE A C 1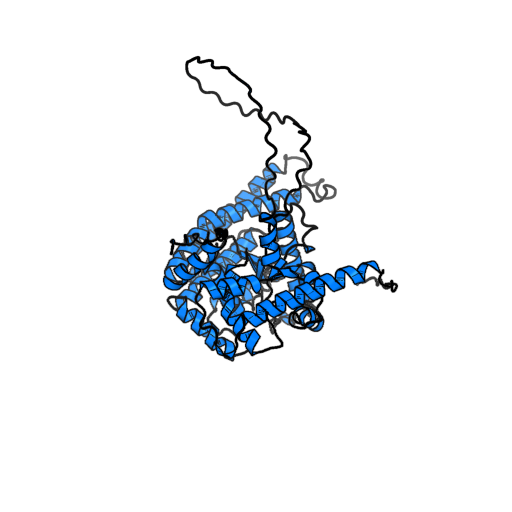
ATOM 3395 O O . ILE A 1 435 ? 0.033 14.043 2.982 1.00 98.38 435 ILE A O 1
ATOM 3399 N N . GLU A 1 436 ? 2.151 14.766 3.063 1.00 97.56 436 GLU A N 1
ATOM 3400 C CA . GLU A 1 436 ? 2.048 15.276 4.435 1.00 97.56 436 GLU A CA 1
ATOM 3401 C C . GLU A 1 436 ? 1.064 16.448 4.550 1.00 97.56 436 GLU A C 1
ATOM 3403 O O . GLU A 1 436 ? 0.292 16.490 5.511 1.00 97.56 436 GLU A O 1
ATOM 3408 N N . ALA A 1 437 ? 1.040 17.355 3.568 1.00 97.94 437 ALA A N 1
ATOM 3409 C CA . ALA A 1 437 ? 0.055 18.432 3.500 1.00 97.94 437 ALA A CA 1
ATOM 3410 C C . ALA A 1 437 ? -1.370 17.871 3.379 1.00 97.94 437 ALA A C 1
ATOM 3412 O O . ALA A 1 437 ? -2.208 18.142 4.237 1.00 97.94 437 ALA A O 1
ATOM 3413 N N . LEU A 1 438 ? -1.619 16.985 2.408 1.00 98.06 438 LEU A N 1
ATOM 3414 C CA . LEU A 1 438 ? -2.937 16.375 2.210 1.00 98.06 438 LEU A CA 1
ATOM 3415 C C . LEU A 1 438 ? -3.386 15.552 3.426 1.00 98.06 438 LEU A C 1
ATOM 3417 O O . LEU A 1 438 ? -4.543 15.608 3.839 1.00 98.06 438 LEU A O 1
ATOM 3421 N N . LYS A 1 439 ?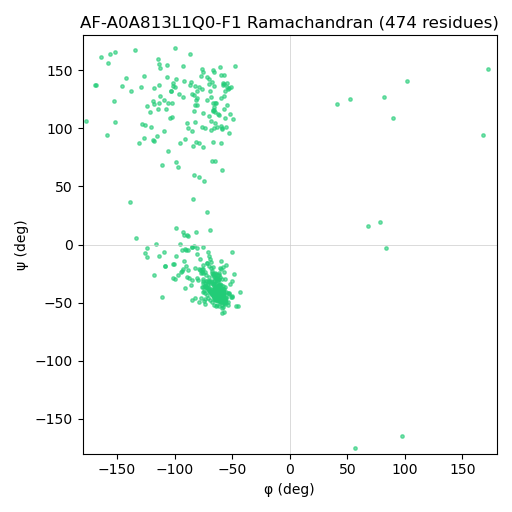 -2.466 14.818 4.058 1.00 97.44 439 LYS A N 1
ATOM 3422 C CA . LYS A 1 439 ? -2.723 14.106 5.316 1.00 97.44 439 LYS A CA 1
ATOM 3423 C C . LYS A 1 439 ? -3.093 15.074 6.441 1.00 97.44 439 LYS A C 1
ATOM 3425 O O . LYS A 1 439 ? -3.968 14.763 7.250 1.00 97.44 439 LYS A O 1
ATOM 3430 N N . SER A 1 440 ? -2.446 16.240 6.493 1.00 96.81 440 SER A N 1
ATOM 3431 C CA . SER A 1 440 ? -2.770 17.302 7.445 1.00 96.81 440 SER A CA 1
ATOM 3432 C C . SER A 1 440 ? -4.130 17.961 7.195 1.00 96.81 440 SER A C 1
ATOM 3434 O O . SER A 1 440 ? -4.653 18.613 8.095 1.00 96.81 440 SER A O 1
ATOM 3436 N N . ASP A 1 441 ? -4.742 17.764 6.039 1.00 97.69 441 ASP A N 1
ATOM 3437 C CA . ASP A 1 441 ? -6.098 18.250 5.785 1.00 97.69 441 ASP A CA 1
ATOM 3438 C C . ASP A 1 441 ? -7.133 17.129 5.961 1.00 97.69 441 ASP A C 1
ATOM 3440 O O . ASP A 1 441 ? -8.261 17.368 6.391 1.00 97.69 441 ASP A O 1
ATOM 3444 N N . ALA A 1 442 ? -6.742 15.878 5.698 1.00 97.88 442 ALA A N 1
ATOM 3445 C CA . ALA A 1 442 ? -7.649 14.735 5.709 1.00 97.88 442 ALA A CA 1
ATOM 3446 C C . ALA A 1 442 ? -7.835 14.065 7.080 1.00 97.88 442 ALA A C 1
ATOM 3448 O O . ALA A 1 442 ? -8.889 13.477 7.335 1.00 97.88 442 ALA A O 1
ATOM 3449 N N . VAL A 1 443 ? -6.839 14.117 7.968 1.00 97.69 443 VAL A N 1
ATOM 3450 C CA . VAL A 1 443 ? -6.824 13.350 9.229 1.00 97.69 443 VAL A CA 1
ATOM 3451 C C . VAL A 1 443 ? -7.161 14.245 10.420 1.00 97.69 443 VAL A C 1
ATOM 3453 O O . VAL A 1 443 ? -6.548 15.295 10.589 1.00 97.69 443 VAL A O 1
ATOM 3456 N N . ARG A 1 444 ? -8.065 13.833 11.314 1.00 97.62 444 ARG A N 1
ATOM 3457 C CA . ARG A 1 444 ? -8.410 14.618 12.516 1.00 97.62 444 ARG A CA 1
ATOM 3458 C C . ARG A 1 444 ? -7.238 14.714 13.497 1.00 97.62 444 ARG A C 1
ATOM 3460 O O . ARG A 1 444 ? -6.454 13.776 13.641 1.00 97.62 444 ARG A O 1
ATOM 3467 N N . ASP A 1 445 ? -7.167 15.806 14.256 1.00 94.81 445 ASP A N 1
ATOM 3468 C CA . ASP A 1 445 ? -6.095 16.031 15.240 1.00 94.81 445 ASP A CA 1
ATOM 3469 C C . ASP A 1 445 ? -6.001 14.926 16.296 1.00 94.81 445 ASP A C 1
ATOM 3471 O O . ASP A 1 445 ? -4.901 14.504 16.659 1.00 94.81 445 ASP A O 1
ATOM 3475 N N . GLN A 1 446 ? -7.146 14.405 16.749 1.00 91.50 446 GLN A N 1
ATOM 3476 C CA . GLN A 1 446 ? -7.190 13.308 17.715 1.00 91.50 446 GLN A CA 1
ATOM 3477 C C . GLN A 1 446 ? -6.464 12.062 17.190 1.00 91.50 446 GLN A C 1
ATOM 3479 O O . GLN A 1 446 ? -5.632 11.502 17.900 1.00 91.50 446 GLN A O 1
ATOM 3484 N N . ALA A 1 447 ? -6.698 11.682 15.930 1.00 90.56 447 ALA A N 1
ATOM 3485 C CA . ALA A 1 447 ? -6.034 10.544 15.298 1.00 90.56 447 ALA A CA 1
ATOM 3486 C C . ALA A 1 447 ? -4.509 10.739 15.245 1.00 90.56 447 ALA A C 1
ATOM 3488 O O . ALA A 1 447 ? -3.738 9.828 15.554 1.00 90.56 447 ALA A O 1
ATOM 3489 N N . ARG A 1 448 ? -4.053 11.961 14.934 1.00 90.12 448 ARG A N 1
ATOM 3490 C CA . ARG A 1 448 ? -2.619 12.299 14.915 1.00 90.12 448 ARG A CA 1
ATOM 3491 C C . ARG A 1 448 ? -1.995 12.239 16.302 1.00 90.12 448 ARG A C 1
ATOM 3493 O O . ARG A 1 448 ? -0.855 11.801 16.439 1.00 90.12 448 ARG A O 1
ATOM 3500 N N . LEU A 1 449 ? -2.710 12.692 17.330 1.00 87.69 449 LEU A N 1
ATOM 3501 C CA . LEU A 1 449 ? -2.246 12.620 18.715 1.00 87.69 449 LEU A CA 1
ATOM 3502 C C . LEU A 1 449 ? -2.128 11.168 19.179 1.00 87.69 449 LEU A C 1
ATOM 3504 O O . LEU A 1 449 ? -1.096 10.803 19.743 1.00 87.69 449 LEU A O 1
ATOM 3508 N N . THR A 1 450 ? -3.133 10.340 18.894 1.00 87.19 450 THR A N 1
ATOM 3509 C CA . THR A 1 450 ? -3.097 8.898 19.167 1.00 87.19 450 THR A CA 1
ATOM 3510 C C . THR A 1 450 ? -1.914 8.243 18.456 1.00 87.19 450 THR A C 1
ATOM 3512 O O . THR A 1 450 ? -1.088 7.603 19.103 1.00 87.19 450 THR A O 1
ATOM 3515 N N . SER A 1 451 ? -1.727 8.520 17.163 1.00 88.38 451 SER A N 1
ATOM 3516 C CA . SER A 1 451 ? -0.578 8.046 16.383 1.00 88.38 451 SER A CA 1
ATOM 3517 C C . SER A 1 451 ? 0.775 8.450 17.001 1.00 88.38 451 SER A C 1
ATOM 3519 O O . SER A 1 451 ? 1.644 7.605 17.230 1.00 88.38 451 SER A O 1
ATOM 3521 N N . LYS A 1 452 ? 0.946 9.723 17.389 1.00 89.75 452 LYS A N 1
ATOM 3522 C CA . LYS A 1 452 ? 2.168 10.207 18.063 1.00 89.75 452 LYS A CA 1
ATOM 3523 C C . LYS A 1 452 ? 2.425 9.493 19.394 1.00 89.75 452 LYS A C 1
ATOM 3525 O O . LYS A 1 452 ? 3.576 9.180 19.713 1.00 89.75 452 LYS A O 1
ATOM 3530 N N . ARG A 1 453 ? 1.378 9.221 20.179 1.00 87.75 453 ARG A N 1
ATOM 3531 C CA . ARG A 1 453 ? 1.490 8.480 21.450 1.00 87.75 453 ARG A CA 1
ATOM 3532 C C . ARG A 1 453 ? 1.922 7.033 21.225 1.00 87.75 453 ARG A C 1
ATOM 3534 O O . ARG A 1 453 ? 2.764 6.540 21.974 1.00 87.75 453 ARG A O 1
ATOM 3541 N N . MET A 1 454 ? 1.393 6.388 20.186 1.00 86.38 454 MET A N 1
ATOM 3542 C CA . MET A 1 454 ? 1.751 5.019 19.812 1.00 86.38 454 MET A CA 1
ATOM 3543 C C . MET A 1 454 ? 3.233 4.909 19.418 1.00 86.38 454 MET A C 1
ATOM 3545 O O . MET A 1 454 ? 3.918 3.995 19.872 1.00 86.38 454 MET A O 1
ATOM 3549 N N . MET A 1 455 ? 3.760 5.883 18.664 1.00 85.44 455 MET A N 1
ATOM 3550 C CA . MET A 1 455 ? 5.158 5.871 18.203 1.00 85.44 455 MET A CA 1
ATOM 3551 C C . MET A 1 455 ? 6.179 6.223 19.294 1.00 85.44 455 MET A C 1
ATOM 3553 O O . MET A 1 455 ? 7.238 5.606 19.383 1.00 85.44 455 MET A O 1
ATOM 3557 N N . THR A 1 456 ? 5.889 7.210 20.147 1.00 83.69 456 THR A N 1
ATOM 3558 C CA . THR A 1 456 ? 6.875 7.735 21.118 1.00 83.69 456 THR A CA 1
ATOM 3559 C C . THR A 1 456 ? 7.202 6.764 22.256 1.00 83.69 456 THR A C 1
ATOM 3561 O O . THR A 1 456 ? 8.319 6.769 22.771 1.00 83.69 456 THR A O 1
ATOM 3564 N N . ARG A 1 457 ? 6.274 5.877 22.632 1.00 64.31 457 ARG A N 1
ATOM 3565 C CA . ARG A 1 457 ? 6.481 4.881 23.702 1.00 64.31 457 ARG A CA 1
ATOM 3566 C C . ARG A 1 457 ? 7.212 3.612 23.246 1.00 64.31 457 ARG A C 1
ATOM 3568 O O . ARG A 1 457 ? 7.472 2.726 24.057 1.00 64.31 457 ARG A O 1
ATOM 3575 N N . GLY A 1 458 ? 7.569 3.511 21.966 1.00 59.47 458 GLY A N 1
ATOM 3576 C CA . GLY A 1 458 ? 8.389 2.425 21.420 1.00 59.47 458 GLY A CA 1
ATOM 3577 C C . GLY A 1 458 ? 9.824 2.390 21.944 1.00 59.47 458 GLY A C 1
ATOM 3578 O O . GLY A 1 458 ? 10.423 1.323 21.981 1.00 59.47 458 GLY A O 1
ATOM 3579 N N . HIS A 1 459 ? 10.385 3.533 22.344 1.00 56.78 459 HIS A N 1
ATOM 3580 C CA . HIS A 1 459 ? 11.834 3.660 22.560 1.00 56.78 459 HIS A CA 1
ATOM 3581 C C . HIS A 1 459 ? 12.250 3.965 24.006 1.00 56.78 459 HIS A C 1
ATOM 3583 O O . HIS A 1 459 ? 13.439 4.109 24.265 1.00 56.78 459 HIS A O 1
ATOM 3589 N N . GLY A 1 460 ? 11.303 4.077 24.947 1.00 46.62 460 GLY A N 1
ATOM 3590 C CA . GLY A 1 460 ? 11.575 4.652 26.273 1.00 46.62 460 GLY A CA 1
ATOM 3591 C C . GLY A 1 460 ? 11.036 3.897 27.487 1.00 46.62 460 GLY A C 1
ATOM 3592 O O . GLY A 1 460 ? 11.159 4.413 28.592 1.00 46.62 460 GLY A O 1
ATOM 3593 N N . LEU A 1 461 ? 10.454 2.703 27.335 1.00 45.59 461 LEU A N 1
ATOM 3594 C CA . LEU A 1 461 ? 10.115 1.856 28.488 1.00 45.59 461 LEU A CA 1
ATOM 3595 C C . LEU A 1 461 ? 11.376 1.138 28.993 1.00 45.59 461 LEU A C 1
ATOM 3597 O O . LEU A 1 461 ? 11.439 -0.080 29.038 1.00 45.59 461 LEU A O 1
ATOM 3601 N N . THR A 1 462 ? 12.393 1.911 29.371 1.00 42.81 462 THR A N 1
ATOM 3602 C CA . THR A 1 462 ? 13.364 1.440 30.353 1.00 42.81 462 THR A CA 1
ATOM 3603 C C . THR A 1 462 ? 12.603 1.407 31.664 1.00 42.81 462 THR A C 1
ATOM 3605 O O . THR A 1 462 ? 12.195 2.453 32.174 1.00 42.81 462 THR A O 1
ATOM 3608 N N . THR A 1 463 ? 12.345 0.211 32.174 1.00 42.56 463 THR A N 1
ATOM 3609 C CA . THR A 1 463 ? 11.802 -0.022 33.508 1.00 42.56 463 THR A CA 1
ATOM 3610 C C . THR A 1 463 ? 12.695 0.723 34.497 1.00 42.56 463 THR A C 1
ATOM 3612 O O . THR A 1 463 ? 13.747 0.233 34.901 1.00 42.56 463 THR A O 1
ATOM 3615 N N . GLN A 1 464 ? 12.313 1.943 34.886 1.00 39.44 464 GLN A N 1
ATOM 3616 C CA . GLN A 1 464 ? 12.800 2.489 36.140 1.00 39.44 464 GLN A CA 1
ATOM 3617 C C . GLN A 1 464 ? 12.234 1.549 37.190 1.00 39.44 464 GLN A C 1
ATOM 3619 O O . GLN A 1 464 ? 11.039 1.580 37.482 1.00 39.44 464 GLN A O 1
ATOM 3624 N N . ALA A 1 465 ? 13.082 0.638 37.671 1.00 40.88 465 ALA A N 1
ATOM 3625 C CA . ALA A 1 465 ? 12.802 -0.140 38.855 1.00 40.88 465 ALA A CA 1
ATOM 3626 C C . ALA A 1 465 ? 12.368 0.866 39.918 1.00 40.88 465 ALA A C 1
ATOM 3628 O O . ALA A 1 465 ? 13.166 1.692 40.359 1.00 40.88 465 ALA A O 1
ATOM 3629 N N . SER A 1 466 ? 11.075 0.856 40.237 1.00 37.81 466 SER A N 1
ATOM 3630 C CA . SER A 1 466 ? 10.515 1.660 41.306 1.00 37.81 466 SER A CA 1
ATOM 3631 C C . SER A 1 466 ? 11.245 1.239 42.571 1.00 37.81 466 SER A C 1
ATOM 3633 O O . SER A 1 466 ? 10.948 0.190 43.140 1.00 37.81 466 SER A O 1
ATOM 3635 N N . THR A 1 467 ? 12.244 2.017 42.982 1.00 40.97 467 THR A N 1
ATOM 3636 C CA . THR A 1 467 ? 12.842 1.900 44.304 1.00 40.97 467 THR A CA 1
ATOM 3637 C C . THR A 1 467 ? 11.718 2.155 45.289 1.00 40.97 467 THR A C 1
ATOM 3639 O O . THR A 1 467 ? 11.276 3.292 45.454 1.00 40.97 467 THR A O 1
ATOM 3642 N N . VAL A 1 468 ? 11.200 1.077 45.873 1.00 43.28 468 VAL A N 1
ATOM 3643 C CA . VAL A 1 468 ? 10.296 1.137 47.016 1.00 43.28 468 VAL A CA 1
ATOM 3644 C C . VAL A 1 468 ? 11.027 1.953 48.085 1.00 43.28 468 VAL A C 1
ATOM 3646 O O . VAL A 1 468 ? 12.139 1.572 48.452 1.00 43.28 468 VAL A O 1
ATOM 3649 N N . PRO A 1 469 ? 10.489 3.096 48.540 1.00 46.78 469 PRO A N 1
ATOM 3650 C CA . PRO A 1 469 ? 11.108 3.817 49.636 1.00 46.78 469 PRO A CA 1
ATOM 3651 C C . PRO A 1 469 ? 11.042 2.934 50.884 1.00 46.78 469 PRO A C 1
ATOM 3653 O O . PRO A 1 469 ? 9.958 2.523 51.301 1.00 46.78 469 PRO A O 1
ATOM 3656 N N . ASP A 1 470 ? 12.212 2.635 51.448 1.00 43.91 470 ASP A N 1
ATOM 3657 C CA . ASP A 1 470 ? 12.359 1.986 52.748 1.00 43.91 470 ASP A CA 1
ATOM 3658 C C . ASP A 1 470 ? 11.530 2.752 53.786 1.00 43.91 470 ASP A C 1
ATOM 3660 O O . ASP A 1 470 ? 11.816 3.904 54.128 1.00 43.91 470 ASP A O 1
ATOM 3664 N N . VAL A 1 471 ? 10.473 2.111 54.285 1.00 54.78 471 VAL A N 1
ATOM 3665 C CA . VAL A 1 471 ? 9.691 2.619 55.409 1.00 54.78 471 VAL A CA 1
ATOM 3666 C C . VAL A 1 471 ? 10.531 2.413 56.664 1.00 54.78 471 VAL A C 1
ATOM 3668 O O . VAL A 1 471 ? 10.608 1.315 57.212 1.00 54.78 471 VAL A O 1
ATOM 3671 N N . ALA A 1 472 ? 11.180 3.487 57.109 1.00 55.34 472 ALA A N 1
ATOM 3672 C CA . ALA A 1 472 ? 11.874 3.537 58.385 1.00 55.34 472 ALA A CA 1
ATOM 3673 C C . ALA A 1 472 ? 10.900 3.198 59.528 1.00 55.34 472 ALA A C 1
ATOM 3675 O O . ALA A 1 472 ? 9.933 3.917 59.786 1.00 55.34 472 ALA A O 1
ATOM 3676 N N . ALA A 1 473 ? 11.170 2.092 60.219 1.00 51.78 473 ALA A N 1
ATOM 3677 C CA . ALA A 1 473 ? 10.503 1.727 61.458 1.00 51.78 473 ALA A CA 1
ATOM 3678 C C . ALA A 1 473 ? 10.863 2.740 62.560 1.00 51.78 473 ALA A C 1
ATOM 3680 O O . ALA A 1 473 ? 12.031 2.892 62.920 1.00 51.78 473 ALA A O 1
ATOM 3681 N N . GLY A 1 474 ? 9.856 3.435 63.091 1.00 53.44 474 GLY A N 1
ATOM 3682 C CA . GLY A 1 474 ? 9.991 4.269 64.287 1.00 53.44 474 GLY A CA 1
ATOM 3683 C C . GLY A 1 474 ? 10.043 3.425 65.573 1.00 53.44 474 GLY A C 1
ATOM 3684 O O . GLY A 1 474 ? 9.462 2.335 65.606 1.00 53.44 474 GLY A O 1
ATOM 3685 N N . PRO A 1 475 ? 10.724 3.901 66.633 1.00 60.34 475 PRO A N 1
ATOM 3686 C CA . PRO A 1 475 ? 10.882 3.159 67.880 1.00 60.34 475 PRO A CA 1
ATOM 3687 C C . PRO A 1 475 ? 9.606 3.206 68.737 1.00 60.34 475 PRO A C 1
ATOM 3689 O O . PRO A 1 475 ? 8.900 4.215 68.757 1.00 60.34 475 PRO A O 1
ATOM 3692 N N . ARG A 1 476 ? 9.333 2.097 69.435 1.00 53.12 476 ARG A N 1
ATOM 3693 C CA . ARG A 1 476 ? 8.315 1.982 70.491 1.00 53.12 476 ARG A CA 1
ATOM 3694 C C . ARG A 1 476 ? 8.888 2.331 71.853 1.00 53.12 476 ARG A C 1
ATOM 3696 O O . ARG A 1 476 ? 10.070 1.983 72.076 1.00 53.12 476 ARG A O 1
#